Protein 1DI1 (pdb70)

CATH classification: 1.10.600.10

Structure (mmCIF, N/CA/C/O backbone):
data_1DI1
#
_entry.id   1DI1
#
_cell.length_a   208.200
_cell.length_b   208.200
_cell.length_c   139.600
_cell.angle_alpha   90.00
_cell.angle_beta   90.00
_cell.angle_gamma   90.00
#
_symmetry.space_group_name_H-M   'I 4 2 2'
#
loop_
_entity.id
_entity.type
_entity.pdbx_description
1 polymer 'ARISTOLOCHENE SYNTHASE'
2 water water
#
loop_
_atom_site.group_PDB
_atom_site.id
_atom_site.type_symbol
_atom_site.label_atom_id
_atom_site.label_alt_id
_atom_site.label_comp_id
_atom_site.label_asym_id
_atom_site.label_entity_id
_atom_site.label_seq_id
_atom_site.pdbx_PDB_ins_code
_atom_site.Cartn_x
_atom_site.Cartn_y
_atom_site.Cartn_z
_atom_site.occupancy
_atom_site.B_iso_or_equiv
_atom_site.auth_seq_id
_atom_site.auth_comp_id
_atom_site.auth_asym_id
_atom_site.auth_atom_id
_atom_site.pdbx_PDB_model_num
ATOM 1 N N . THR A 1 1 ? 23.893 26.523 38.573 1.00 86.06 40 THR A N 1
ATOM 2 C CA . THR A 1 1 ? 22.518 27.086 38.723 1.00 85.41 40 THR A CA 1
ATOM 3 C C . THR A 1 1 ? 22.028 27.960 37.554 1.00 84.40 40 THR A C 1
ATOM 4 O O . THR A 1 1 ? 21.012 28.642 37.677 1.00 84.62 40 THR A O 1
ATOM 8 N N . PRO A 1 2 ? 22.731 27.950 36.406 1.00 83.14 41 PRO A N 1
ATOM 9 C CA . PRO A 1 2 ? 22.244 28.791 35.310 1.00 81.60 41 PRO A CA 1
ATOM 10 C C . PRO A 1 2 ? 21.009 28.197 34.634 1.00 79.65 41 PRO A C 1
ATOM 11 O O . PRO A 1 2 ? 20.899 26.981 34.480 1.00 79.20 41 PRO A O 1
ATOM 15 N N . PRO A 1 3 ? 20.063 29.056 34.222 1.00 78.23 42 PRO A N 1
ATOM 16 C CA . PRO A 1 3 ? 18.846 28.569 33.564 1.00 77.14 42 PRO A CA 1
ATOM 17 C C . PRO A 1 3 ? 19.178 27.828 32.280 1.00 75.85 42 PRO A C 1
ATOM 18 O O . PRO A 1 3 ? 20.287 27.926 31.763 1.00 75.92 42 PRO A O 1
ATOM 22 N N . PRO A 1 4 ? 18.220 27.068 31.747 1.00 74.98 43 PRO A N 1
ATOM 23 C CA . PRO A 1 4 ? 18.473 26.322 30.511 1.00 73.85 43 PRO A CA 1
ATOM 24 C C . PRO A 1 4 ? 18.795 27.196 29.303 1.00 72.30 43 PRO A C 1
ATOM 25 O O . PRO A 1 4 ? 18.295 28.319 29.168 1.00 72.41 43 PRO A O 1
ATOM 29 N N . THR A 1 5 ? 19.650 26.669 28.436 1.00 70.09 44 THR A N 1
ATOM 30 C CA . THR A 1 5 ? 20.055 27.367 27.231 1.00 67.97 44 THR A CA 1
ATOM 31 C C . THR A 1 5 ? 19.662 26.509 26.035 1.00 67.75 44 THR A C 1
ATOM 32 O O . THR A 1 5 ? 19.638 25.281 26.124 1.00 67.35 44 THR A O 1
ATOM 36 N N . GLN A 1 6 ? 19.348 27.160 24.921 1.00 67.33 45 GLN A N 1
ATOM 37 C CA . GLN A 1 6 ? 18.953 26.460 23.705 1.00 66.41 45 GLN A CA 1
ATOM 38 C C . GLN A 1 6 ? 20.163 25.966 22.921 1.00 65.01 45 GLN A C 1
ATOM 39 O O . GLN A 1 6 ? 20.034 25.115 22.039 1.00 65.11 45 GLN A O 1
ATOM 45 N N . TRP A 1 7 ? 21.340 26.492 23.250 1.00 62.90 46 TRP A N 1
ATOM 46 C CA . TRP A 1 7 ? 22.563 26.131 22.540 1.00 60.27 46 TRP A CA 1
ATOM 47 C C . TRP A 1 7 ? 23.414 25.053 23.205 1.00 60.28 46 TRP A C 1
ATOM 48 O O . TRP A 1 7 ? 23.415 24.903 24.425 1.00 59.67 46 TRP A O 1
ATOM 59 N N . SER A 1 8 ? 24.139 24.305 22.378 1.00 60.70 47 SER A N 1
ATOM 60 C CA . SER A 1 8 ? 25.032 23.252 22.853 1.00 61.25 47 SER A CA 1
ATOM 61 C C . SER A 1 8 ? 26.451 23.634 22.453 1.00 60.66 47 SER A C 1
ATOM 62 O O . SER A 1 8 ? 26.743 23.792 21.267 1.00 60.17 47 SER A O 1
ATOM 65 N N . TYR A 1 9 ? 27.333 23.781 23.433 1.00 60.30 48 TYR A N 1
ATOM 66 C CA . TYR A 1 9 ? 28.711 24.134 23.136 1.00 59.50 48 TYR A CA 1
ATOM 67 C C . TYR A 1 9 ? 29.378 22.987 22.372 1.00 58.67 48 TYR A C 1
ATOM 68 O O . TYR A 1 9 ? 28.828 21.891 22.247 1.00 58.70 48 TYR A O 1
ATOM 77 N N . LEU A 1 10 ? 30.572 23.248 21.866 1.00 57.63 49 LEU A N 1
ATOM 78 C CA . LEU A 1 10 ? 31.304 22.261 21.103 1.00 55.52 49 LEU A CA 1
ATOM 79 C C . LEU A 1 10 ? 32.794 22.571 21.247 1.00 54.80 49 LEU A C 1
ATOM 80 O O . LEU A 1 10 ? 33.191 23.731 21.305 1.00 54.44 49 LEU A O 1
ATOM 85 N N . CYS A 1 11 ? 33.615 21.539 21.342 1.00 53.77 50 CYS A N 1
ATOM 86 C CA . CYS A 1 11 ? 35.050 21.751 21.462 1.00 53.80 50 CYS A CA 1
ATOM 87 C C . CYS A 1 11 ? 35.706 21.206 20.197 1.00 53.71 50 CYS A C 1
ATOM 88 O O . CYS A 1 11 ? 35.303 20.157 19.693 1.00 53.95 50 CYS A O 1
ATOM 91 N N . HIS A 1 12 ? 36.710 21.908 19.675 1.00 52.87 51 HIS A N 1
ATOM 92 C CA . HIS A 1 12 ? 37.347 21.455 18.452 1.00 51.66 51 HIS A CA 1
ATOM 93 C C . HIS A 1 12 ? 37.857 20.030 18.610 1.00 51.74 51 HIS A C 1
ATOM 94 O O . HIS A 1 12 ? 38.563 19.719 19.564 1.00 52.37 51 HIS A O 1
ATOM 101 N N . PRO A 1 13 ? 37.513 19.145 17.659 1.00 51.70 52 PRO A N 1
ATOM 102 C CA . PRO A 1 13 ? 37.913 17.733 17.670 1.00 50.48 52 PRO A CA 1
ATOM 103 C C . PRO A 1 13 ? 39.385 17.465 17.934 1.00 50.42 52 PRO A C 1
ATOM 104 O O . PRO A 1 13 ? 39.726 16.506 18.629 1.00 50.47 52 PRO A O 1
ATOM 108 N N . ARG A 1 14 ? 40.257 18.307 17.390 1.00 50.29 53 ARG A N 1
ATOM 109 C CA . ARG A 1 14 ? 41.695 18.108 17.560 1.00 51.23 53 ARG A CA 1
ATOM 110 C C . ARG A 1 14 ? 42.307 18.797 18.780 1.00 51.39 53 ARG A C 1
ATOM 111 O O . ARG A 1 14 ? 43.530 18.884 18.894 1.00 51.49 53 ARG A O 1
ATOM 119 N N . VAL A 1 15 ? 41.466 19.255 19.701 1.00 51.76 54 VAL A N 1
ATOM 120 C CA . VAL A 1 15 ? 41.948 19.956 20.884 1.00 53.13 54 VAL A CA 1
ATOM 121 C C . VAL A 1 15 ? 43.121 19.302 21.600 1.00 54.73 54 VAL A C 1
ATOM 122 O O . VAL A 1 15 ? 44.058 19.988 21.983 1.00 54.76 54 VAL A O 1
ATOM 126 N N . LYS A 1 16 ? 43.084 17.984 21.774 1.00 56.94 55 LYS A N 1
ATOM 127 C CA . LYS A 1 16 ? 44.157 17.294 22.495 1.00 59.02 55 LYS A CA 1
ATOM 128 C C . LYS A 1 16 ? 45.522 17.414 21.853 1.00 58.87 55 LYS A C 1
ATOM 129 O O . LYS A 1 16 ? 46.488 17.808 22.509 1.00 58.18 55 LYS A O 1
ATOM 135 N N . GLU A 1 17 ? 45.605 17.080 20.572 1.00 59.44 56 GLU A N 1
ATOM 136 C CA . GLU A 1 17 ? 46.871 17.175 19.866 1.00 60.29 56 GLU A CA 1
ATOM 137 C C . GLU A 1 17 ? 47.345 18.626 19.820 1.00 59.01 56 GLU A C 1
ATOM 138 O O . GLU A 1 17 ? 48.470 18.932 20.207 1.00 58.10 56 GLU A O 1
ATOM 144 N N . VAL A 1 18 ? 46.479 19.517 19.350 1.00 58.13 57 VAL A N 1
ATOM 145 C CA . VAL A 1 18 ? 46.833 20.926 19.231 1.00 57.60 57 VAL A CA 1
ATOM 146 C C . VAL A 1 18 ? 47.363 21.534 20.532 1.00 56.49 57 VAL A C 1
ATOM 147 O O . VAL A 1 18 ? 48.346 22.279 20.511 1.00 54.71 57 VAL A O 1
ATOM 151 N N . GLN A 1 19 ? 46.726 21.209 21.657 1.00 55.87 58 GLN A N 1
ATOM 152 C CA . GLN A 1 19 ? 47.153 21.732 22.955 1.00 56.06 58 GLN A CA 1
ATOM 153 C C . GLN A 1 19 ? 48.567 21.297 23.322 1.00 55.89 58 GLN A C 1
ATOM 154 O O . GLN A 1 19 ? 49.345 22.076 23.878 1.00 55.61 58 GLN A O 1
ATOM 160 N N . ASP A 1 20 ? 48.897 20.047 23.030 1.00 55.87 59 ASP A N 1
ATOM 161 C CA . ASP A 1 20 ? 50.227 19.551 23.328 1.00 57.07 59 ASP A CA 1
ATOM 162 C C . ASP A 1 20 ? 51.236 20.273 22.435 1.00 57.21 59 ASP A C 1
ATOM 163 O O . ASP A 1 20 ? 52.294 20.717 22.891 1.00 57.66 59 ASP A O 1
ATOM 168 N N . GLU A 1 21 ? 50.880 20.386 21.161 1.00 56.75 60 GLU A N 1
ATOM 169 C CA . GLU A 1 21 ? 51.695 21.039 20.144 1.00 56.40 60 GLU A CA 1
ATOM 170 C C . GLU A 1 21 ? 52.001 22.494 20.501 1.00 54.72 60 GLU A C 1
ATOM 171 O O . GLU A 1 21 ? 53.161 22.883 20.586 1.00 55.36 60 GLU A O 1
ATOM 177 N N . VAL A 1 22 ? 50.963 23.293 20.716 1.00 52.39 61 VAL A N 1
ATOM 178 C CA . VAL A 1 22 ? 51.137 24.708 21.035 1.00 50.70 61 VAL A CA 1
ATOM 179 C C . VAL A 1 22 ? 51.767 24.967 22.408 1.00 50.34 61 VAL A C 1
ATOM 180 O O . VAL A 1 22 ? 52.750 25.707 22.511 1.00 49.47 61 VAL A O 1
ATOM 184 N N . ASP A 1 23 ? 51.201 24.385 23.461 1.00 49.60 62 ASP A N 1
ATOM 185 C CA . ASP A 1 23 ? 51.783 24.553 24.784 1.00 49.26 62 ASP A CA 1
ATOM 186 C C . ASP A 1 23 ? 53.254 24.175 24.645 1.00 48.80 62 ASP A C 1
ATOM 187 O O . ASP A 1 23 ? 54.132 24.871 25.140 1.00 48.25 62 ASP A O 1
ATOM 192 N N . GLY A 1 24 ? 53.501 23.066 23.947 1.00 48.13 63 GLY A N 1
ATOM 193 C CA . GLY A 1 24 ? 54.856 22.587 23.738 1.00 48.10 63 GLY A CA 1
ATOM 194 C C . GLY A 1 24 ? 55.739 23.652 23.122 1.00 47.99 63 GLY A C 1
ATOM 195 O O . GLY A 1 24 ? 56.838 23.923 23.604 1.00 46.73 63 GLY A O 1
ATOM 196 N N . TYR A 1 25 ? 55.243 24.259 22.049 1.00 48.34 64 TYR A N 1
ATOM 197 C CA . TYR A 1 25 ? 55.962 25.310 21.354 1.00 48.34 64 TYR A CA 1
ATOM 198 C C . TYR A 1 25 ? 56.397 26.405 22.322 1.00 48.74 64 TYR A C 1
ATOM 199 O O . TYR A 1 25 ? 57.561 26.813 22.323 1.00 48.35 64 TYR A O 1
ATOM 208 N N . PHE A 1 26 ? 55.469 26.883 23.144 1.00 48.67 65 PHE A N 1
ATOM 209 C CA . PHE A 1 26 ? 55.818 27.928 24.083 1.00 49.84 65 PHE A CA 1
ATOM 210 C C . PHE A 1 26 ? 56.789 27.456 25.167 1.00 51.52 65 PHE A C 1
ATOM 211 O O . PHE A 1 26 ? 57.691 28.206 25.566 1.00 52.07 65 PHE A O 1
ATOM 219 N N . LEU A 1 27 ? 56.637 26.217 25.631 1.00 52.35 66 LEU A N 1
ATOM 220 C CA . LEU A 1 27 ? 57.553 25.702 26.637 1.00 53.42 66 LEU A CA 1
ATOM 221 C C . LEU A 1 27 ? 58.956 25.682 26.036 1.00 55.04 66 LEU A C 1
ATOM 222 O O . LEU A 1 27 ? 59.948 25.801 26.752 1.00 55.86 66 LEU A O 1
ATOM 227 N N . GLU A 1 28 ? 59.041 25.538 24.714 1.00 56.27 67 GLU A N 1
ATOM 228 C CA . GLU A 1 28 ? 60.331 25.500 24.024 1.00 56.78 67 GLU A CA 1
ATOM 229 C C . GLU A 1 28 ? 60.907 26.879 23.733 1.00 56.43 67 GLU A C 1
ATOM 230 O O . GLU A 1 28 ? 62.126 27.037 23.668 1.00 56.12 67 GLU A O 1
ATOM 236 N N . ASN A 1 29 ? 60.039 27.873 23.561 1.00 55.05 68 ASN A N 1
ATOM 237 C CA . ASN A 1 29 ? 60.503 29.204 23.198 1.00 54.43 68 ASN A CA 1
ATOM 238 C C . ASN A 1 29 ? 60.293 30.393 24.132 1.00 54.54 68 ASN A C 1
ATOM 239 O O . ASN A 1 29 ? 61.128 31.295 24.168 1.00 54.09 68 ASN A O 1
ATOM 244 N N . TRP A 1 30 ? 59.187 30.428 24.866 1.00 54.45 69 TRP A N 1
ATOM 245 C CA . TRP A 1 30 ? 58.944 31.566 25.743 1.00 54.01 69 TRP A CA 1
ATOM 246 C C . TRP A 1 30 ? 59.837 31.543 26.984 1.00 55.25 69 TRP A C 1
ATOM 247 O O . TRP A 1 30 ? 60.052 30.498 27.600 1.00 54.71 69 TRP A O 1
ATOM 258 N N . LYS A 1 31 ? 60.373 32.704 27.340 1.00 56.05 70 LYS A N 1
ATOM 259 C CA . LYS A 1 31 ? 61.245 32.798 28.495 1.00 56.50 70 LYS A CA 1
ATOM 260 C C . LYS A 1 31 ? 60.474 32.906 29.798 1.00 56.17 70 LYS A C 1
ATOM 261 O O . LYS A 1 31 ? 60.424 33.979 30.398 1.00 56.57 70 LYS A O 1
ATOM 267 N N . PHE A 1 32 ? 59.871 31.811 30.248 1.00 54.45 71 PHE A N 1
ATOM 268 C CA . PHE A 1 32 ? 59.134 31.877 31.495 1.00 53.09 71 PHE A CA 1
ATOM 269 C C . PHE A 1 32 ? 60.102 32.267 32.596 1.00 51.89 71 PHE A C 1
ATOM 270 O O . PHE A 1 32 ? 61.250 31.855 32.588 1.00 51.25 71 PHE A O 1
ATOM 278 N N . PRO A 1 33 ? 59.656 33.095 33.545 1.00 51.95 72 PRO A N 1
ATOM 279 C CA . PRO A 1 33 ? 60.540 33.523 34.640 1.00 51.94 72 PRO A CA 1
ATOM 280 C C . PRO A 1 33 ? 60.799 32.520 35.769 1.00 52.38 72 PRO A C 1
ATOM 281 O O . PRO A 1 33 ? 61.742 32.686 36.539 1.00 53.12 72 PRO A O 1
ATOM 285 N N . SER A 1 34 ? 59.978 31.484 35.876 1.00 51.92 73 SER A N 1
ATOM 286 C CA . SER A 1 34 ? 60.162 30.486 36.931 1.00 51.54 73 SER A CA 1
ATOM 287 C C . SER A 1 34 ? 59.362 29.253 36.594 1.00 50.47 73 SER A C 1
ATOM 288 O O . SER A 1 34 ? 58.522 29.283 35.707 1.00 50.45 73 SER A O 1
ATOM 291 N N . PHE A 1 35 ? 59.615 28.170 37.316 1.00 50.09 74 PHE A N 1
ATOM 292 C CA . PHE A 1 35 ? 58.878 26.937 37.089 1.00 49.31 74 PHE A CA 1
ATOM 293 C C . PHE A 1 35 ? 57.431 27.112 37.553 1.00 49.66 74 PHE A C 1
ATOM 294 O O . PHE A 1 35 ? 56.512 26.531 36.971 1.00 50.05 74 PHE A O 1
ATOM 302 N N . LYS A 1 36 ? 57.215 27.926 38.581 1.00 48.83 75 LYS A N 1
ATOM 303 C CA . LYS A 1 36 ? 55.853 28.177 39.020 1.00 49.31 75 LYS A CA 1
ATOM 304 C C . LYS A 1 36 ? 55.111 28.968 37.934 1.00 49.10 75 LYS A C 1
ATOM 305 O O . LYS A 1 36 ? 53.889 28.843 37.780 1.00 49.02 75 LYS A O 1
ATOM 311 N N . ALA A 1 37 ? 55.853 29.787 37.189 1.00 48.04 76 ALA A N 1
ATOM 312 C CA . ALA A 1 37 ? 55.264 30.581 36.115 1.00 47.11 76 ALA A CA 1
ATOM 313 C C . ALA A 1 37 ? 54.725 29.607 35.095 1.00 46.44 76 ALA A C 1
ATOM 314 O O . ALA A 1 37 ? 53.675 29.823 34.491 1.00 46.51 76 ALA A O 1
ATOM 316 N N . VAL A 1 38 ? 55.474 28.526 34.906 1.00 46.19 77 VAL A N 1
ATOM 317 C CA . VAL A 1 38 ? 55.105 27.473 33.972 1.00 45.10 77 VAL A CA 1
ATOM 318 C C . VAL A 1 38 ? 53.845 26.746 34.454 1.00 45.54 77 VAL A C 1
ATOM 319 O O . VAL A 1 38 ? 52.969 26.437 33.647 1.00 45.36 77 VAL A O 1
ATOM 323 N N . ARG A 1 39 ? 53.741 26.473 35.758 1.00 45.40 78 ARG A N 1
ATOM 324 C CA . ARG A 1 39 ? 52.534 25.817 36.257 1.00 45.30 78 ARG A CA 1
ATOM 325 C C . ARG A 1 39 ? 51.347 26.719 35.938 1.00 44.51 78 ARG A C 1
ATOM 326 O O . ARG A 1 39 ? 50.353 26.265 35.374 1.00 44.54 78 ARG A O 1
ATOM 334 N N . THR A 1 40 ? 51.465 27.995 36.295 1.00 43.38 79 THR A N 1
ATOM 335 C CA . THR A 1 40 ? 50.413 28.960 36.034 1.00 42.97 79 THR A CA 1
ATOM 336 C C . THR A 1 40 ? 50.047 28.936 34.549 1.00 42.37 79 THR A C 1
ATOM 337 O O . THR A 1 40 ? 48.871 28.904 34.190 1.00 41.88 79 THR A O 1
ATOM 341 N N . PHE A 1 41 ? 51.060 28.933 33.687 1.00 41.56 80 PHE A N 1
ATOM 342 C CA . PHE A 1 41 ? 50.821 28.919 32.252 1.00 41.59 80 PHE A CA 1
ATOM 343 C C . PHE A 1 41 ? 50.004 27.711 31.817 1.00 42.90 80 PHE A C 1
ATOM 344 O O . PHE A 1 41 ? 48.988 27.855 31.135 1.00 41.87 80 PHE A O 1
ATOM 352 N N . LEU A 1 42 ? 50.450 26.516 32.201 1.00 44.49 81 LEU A N 1
ATOM 353 C CA . LEU A 1 42 ? 49.746 25.294 31.816 1.00 46.03 81 LEU A CA 1
ATOM 354 C C . LEU A 1 42 ? 48.327 25.211 32.366 1.00 47.74 81 LEU A C 1
ATOM 355 O O . LEU A 1 42 ? 47.426 24.732 31.680 1.00 48.54 81 LEU A O 1
ATOM 360 N N . ASP A 1 43 ? 48.122 25.690 33.588 1.00 48.72 82 ASP A N 1
ATOM 361 C CA . ASP A 1 43 ? 46.808 25.653 34.195 1.00 50.27 82 ASP A CA 1
ATOM 362 C C . ASP A 1 43 ? 45.792 26.475 33.417 1.00 50.65 82 ASP A C 1
ATOM 363 O O . ASP A 1 43 ? 44.593 26.202 33.482 1.00 51.17 82 ASP A O 1
ATOM 368 N N . ALA A 1 44 ? 46.264 27.478 32.683 1.00 50.33 83 ALA A N 1
ATOM 369 C CA . ALA A 1 44 ? 45.370 28.336 31.909 1.00 49.70 83 ALA A CA 1
ATOM 370 C C . ALA A 1 44 ? 44.717 27.607 30.730 1.00 49.37 83 ALA A C 1
ATOM 3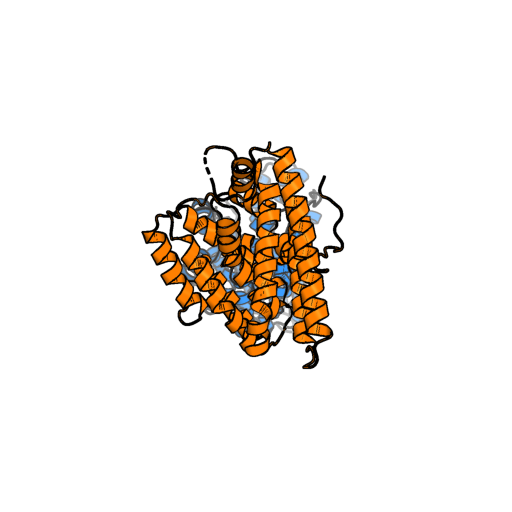71 O O . ALA A 1 44 ? 43.599 27.933 30.338 1.00 49.68 83 ALA A O 1
ATOM 373 N N . LYS A 1 45 ? 45.416 26.621 30.175 1.00 49.14 84 LYS A N 1
ATOM 374 C CA . LYS A 1 45 ? 44.906 25.843 29.043 1.00 49.16 84 LYS A CA 1
ATOM 375 C C . LYS A 1 45 ? 44.360 26.735 27.934 1.00 48.45 84 LYS A C 1
ATOM 376 O O . LYS A 1 45 ? 43.221 26.559 27.487 1.00 48.93 84 LYS A O 1
ATOM 382 N N . PHE A 1 46 ? 45.178 27.685 27.488 1.00 46.87 85 PHE A N 1
ATOM 383 C CA . PHE A 1 46 ? 44.779 28.618 26.443 1.00 46.34 85 PHE A CA 1
ATOM 384 C C . PHE A 1 46 ? 44.296 27.936 25.166 1.00 46.76 85 PHE A C 1
ATOM 385 O O . PHE A 1 46 ? 43.415 28.442 24.476 1.00 46.64 85 PHE A O 1
ATOM 393 N N . SER A 1 47 ? 44.864 26.785 24.839 1.00 47.19 86 SER A N 1
ATOM 394 C CA . SER A 1 47 ? 44.420 26.097 23.642 1.00 47.81 86 SER A CA 1
ATOM 395 C C . SER A 1 47 ? 43.036 25.500 23.826 1.00 48.12 86 SER A C 1
ATOM 396 O O . SER A 1 47 ? 42.257 25.442 22.879 1.00 49.39 86 SER A O 1
ATOM 399 N N . GLU A 1 48 ? 42.714 25.057 25.034 1.00 48.41 87 GLU A N 1
ATOM 400 C CA . GLU A 1 48 ? 41.378 24.518 25.269 1.00 49.83 87 GLU A CA 1
ATOM 401 C C . GLU A 1 48 ? 40.340 25.632 25.110 1.00 48.94 87 GLU A C 1
ATOM 402 O O . GLU A 1 48 ? 39.283 25.428 24.518 1.00 48.21 87 GLU A O 1
ATOM 408 N N . VAL A 1 49 ? 40.653 26.813 25.631 1.00 47.32 88 VAL A N 1
ATOM 409 C CA . VAL A 1 49 ? 39.745 27.941 25.529 1.00 46.66 88 VAL A CA 1
ATOM 410 C C . VAL A 1 49 ? 39.492 28.261 24.060 1.00 45.34 88 VAL A C 1
ATOM 411 O O . VAL A 1 49 ? 38.345 28.422 23.635 1.00 45.06 88 VAL A O 1
ATOM 415 N N . THR A 1 50 ? 40.577 28.339 23.297 1.00 43.91 89 THR A N 1
ATOM 416 C CA . THR A 1 50 ? 40.530 28.635 21.872 1.00 42.70 89 THR A CA 1
ATOM 417 C C . THR A 1 50 ? 39.679 27.590 21.148 1.00 43.03 89 THR A C 1
ATOM 418 O O . THR A 1 50 ? 38.859 27.918 20.267 1.00 40.47 89 THR A O 1
ATOM 422 N N . CYS A 1 51 ? 39.878 26.327 21.524 1.00 43.35 90 CYS A N 1
ATOM 423 C CA . CYS A 1 51 ? 39.143 25.236 20.907 1.00 43.99 90 CYS A CA 1
ATOM 424 C C . CYS A 1 51 ? 37.663 25.208 21.268 1.00 44.53 90 CYS A C 1
ATOM 425 O O . CYS A 1 51 ? 36.859 24.625 20.547 1.00 45.28 90 CYS A O 1
ATOM 428 N N . LEU A 1 52 ? 37.301 25.835 22.381 1.00 44.62 91 LEU A N 1
ATOM 429 C CA . LEU A 1 52 ? 35.904 25.889 22.787 1.00 45.29 91 LEU A CA 1
ATOM 430 C C . LEU A 1 52 ? 35.269 27.074 22.093 1.00 45.82 91 LEU A C 1
ATOM 431 O O . LEU A 1 52 ? 34.065 27.116 21.909 1.00 45.68 91 LEU A O 1
ATOM 436 N N . TYR A 1 53 ? 36.094 28.046 21.718 1.00 46.70 92 TYR A N 1
ATOM 437 C CA . TYR A 1 53 ? 35.607 29.248 21.051 1.00 47.79 92 TYR A CA 1
ATOM 438 C C . TYR A 1 53 ? 35.394 29.068 19.561 1.00 47.65 92 TYR A C 1
ATOM 439 O O . TYR A 1 53 ? 34.456 29.621 18.988 1.00 47.71 92 TYR A O 1
ATOM 448 N N . PHE A 1 54 ? 36.277 28.296 18.943 1.00 47.39 93 PHE A N 1
ATOM 449 C CA . PHE A 1 54 ? 36.224 28.072 17.511 1.00 47.57 93 PHE A CA 1
ATOM 450 C C . PHE A 1 54 ? 36.154 26.583 17.203 1.00 47.92 93 PHE A C 1
ATOM 451 O O . PHE A 1 54 ? 37.015 26.044 16.510 1.00 48.75 93 PHE A O 1
ATOM 459 N N . PRO A 1 55 ? 35.115 25.897 17.699 1.00 48.62 94 PRO A N 1
ATOM 460 C CA . PRO A 1 55 ? 35.024 24.461 17.424 1.00 48.70 94 PRO A CA 1
ATOM 461 C C . PRO A 1 55 ? 34.896 24.102 15.946 1.00 49.11 94 PRO A C 1
ATOM 462 O O . PRO A 1 55 ? 35.142 22.955 15.572 1.00 50.21 94 PRO A O 1
ATOM 466 N N . LEU A 1 56 ? 34.525 25.071 15.106 1.00 48.92 95 LEU A N 1
ATOM 467 C CA . LEU A 1 56 ? 34.376 24.821 13.668 1.00 48.80 95 LEU A CA 1
ATOM 468 C C . LEU A 1 56 ? 35.579 25.300 12.863 1.00 49.79 95 LEU A C 1
ATOM 469 O O . LEU A 1 56 ? 35.498 25.436 11.641 1.00 50.22 95 LEU A O 1
ATOM 474 N N . ALA A 1 57 ? 36.688 25.587 13.528 1.00 49.94 96 ALA A N 1
ATOM 475 C CA . ALA A 1 57 ? 37.869 26.014 12.798 1.00 50.67 96 ALA A CA 1
ATOM 476 C C . ALA A 1 57 ? 38.343 24.856 11.901 1.00 51.12 96 ALA A C 1
ATOM 477 O O . ALA A 1 57 ? 38.113 23.688 12.198 1.00 50.59 96 ALA A O 1
ATOM 479 N N . LEU A 1 58 ? 38.997 25.187 10.796 1.00 51.62 97 LEU A N 1
ATOM 480 C CA . LEU A 1 58 ? 39.514 24.169 9.897 1.00 51.43 97 LEU A CA 1
ATOM 481 C C . LEU A 1 58 ? 40.610 23.409 10.643 1.00 51.99 97 LEU A C 1
ATOM 482 O O . LEU A 1 58 ? 41.358 24.001 11.423 1.00 50.92 97 LEU A O 1
ATOM 487 N N . ASP A 1 59 ? 40.708 22.104 10.405 1.00 52.64 98 ASP A N 1
ATOM 488 C CA . ASP A 1 59 ? 41.705 21.308 11.099 1.00 54.01 98 ASP A CA 1
ATOM 489 C C . ASP A 1 59 ? 43.131 21.804 10.991 1.00 54.32 98 ASP A C 1
ATOM 490 O O . ASP A 1 59 ? 43.907 21.638 11.932 1.00 55.20 98 ASP A O 1
ATOM 495 N N . ASP A 1 60 ? 43.491 22.41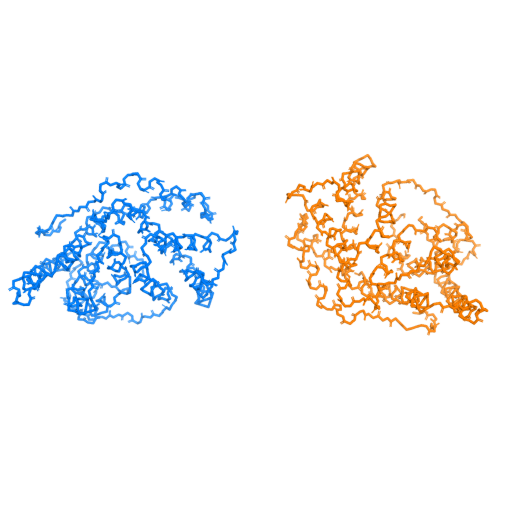0 9.865 1.00 53.88 99 ASP A N 1
ATOM 496 C CA . ASP A 1 60 ? 44.854 22.898 9.706 1.00 53.95 99 ASP A CA 1
ATOM 497 C C . ASP A 1 60 ? 45.030 24.368 10.044 1.00 53.22 99 ASP A C 1
ATOM 498 O O . ASP A 1 60 ? 46.081 24.945 9.768 1.00 54.35 99 ASP A O 1
ATOM 503 N N . ARG A 1 61 ? 44.014 24.966 10.654 1.00 51.56 100 ARG A N 1
ATOM 504 C CA . ARG A 1 61 ? 44.073 26.374 11.026 1.00 50.23 100 ARG A CA 1
ATOM 505 C C . ARG A 1 61 ? 43.902 26.630 12.529 1.00 49.32 100 ARG A C 1
ATOM 506 O O . ARG A 1 61 ? 44.411 27.620 13.051 1.00 49.03 100 ARG A O 1
ATOM 514 N N . ILE A 1 62 ? 43.209 25.729 13.225 1.00 48.43 101 ILE A N 1
ATOM 515 C CA . ILE A 1 62 ? 42.961 25.897 14.657 1.00 46.65 101 ILE A CA 1
ATOM 516 C C . ILE A 1 62 ? 44.227 26.119 15.490 1.00 46.92 101 ILE A C 1
ATOM 517 O O . ILE A 1 62 ? 44.187 26.824 16.505 1.00 46.71 101 ILE A O 1
ATOM 522 N N . HIS A 1 63 ? 45.356 25.556 15.067 1.00 46.64 102 HIS A N 1
ATOM 523 C CA . HIS A 1 63 ? 46.585 25.762 15.826 1.00 47.97 102 HIS A CA 1
ATOM 524 C C . HIS A 1 63 ? 47.025 27.230 15.727 1.00 47.44 102 HIS A C 1
ATOM 525 O O . HIS A 1 63 ? 47.611 27.766 16.660 1.00 46.84 102 HIS A O 1
ATOM 532 N N . PHE A 1 64 ? 46.710 27.886 14.612 1.00 45.83 103 PHE A N 1
ATOM 533 C CA . PHE A 1 64 ? 47.053 29.298 14.449 1.00 45.92 103 PHE A CA 1
ATOM 534 C C . PHE A 1 64 ? 46.366 30.147 15.522 1.00 45.37 103 PHE A C 1
ATOM 535 O O . PHE A 1 64 ? 46.994 30.999 16.153 1.00 44.69 103 PHE A O 1
ATOM 543 N N . ALA A 1 65 ? 45.071 29.908 15.719 1.00 44.47 104 ALA A N 1
ATOM 544 C CA . ALA A 1 65 ? 44.303 30.645 16.714 1.00 44.68 104 ALA A CA 1
ATOM 545 C C . ALA A 1 65 ? 44.850 30.404 18.121 1.00 44.63 104 ALA A C 1
ATOM 546 O O . ALA A 1 65 ? 44.970 31.337 18.922 1.00 44.48 104 ALA A O 1
ATOM 548 N N . CYS A 1 66 ? 45.184 29.152 18.420 1.00 44.22 105 CYS A N 1
ATOM 549 C CA . CYS A 1 66 ? 45.727 28.823 19.733 1.00 44.70 105 CYS A CA 1
ATOM 550 C C . CYS A 1 66 ? 47.040 29.569 19.946 1.00 44.82 105 CYS A C 1
ATOM 551 O O . CYS A 1 66 ? 47.263 30.179 20.991 1.00 45.44 105 CYS A O 1
ATOM 554 N N . ARG A 1 67 ? 47.905 29.533 18.943 1.00 44.60 106 ARG A N 1
ATOM 555 C CA . ARG A 1 67 ? 49.177 30.222 19.037 1.00 44.88 106 ARG A CA 1
ATOM 556 C C . ARG A 1 67 ? 48.995 31.729 19.193 1.00 44.56 106 ARG A C 1
ATOM 557 O O . ARG A 1 67 ? 49.660 32.348 20.022 1.00 44.41 106 ARG A O 1
ATOM 565 N N . LEU A 1 68 ? 48.079 32.318 18.427 1.00 44.47 107 LEU A N 1
ATOM 566 C CA . LEU A 1 68 ? 47.846 33.762 18.508 1.00 44.31 107 LEU A CA 1
ATOM 567 C C . LEU A 1 68 ? 47.268 34.185 19.862 1.00 45.15 107 LEU A C 1
ATOM 568 O O . LEU A 1 68 ? 47.772 35.119 20.490 1.00 45.27 107 LEU A O 1
ATOM 573 N N . LEU A 1 69 ? 46.213 33.509 20.317 1.00 44.82 108 LEU A N 1
ATOM 574 C CA . LEU A 1 69 ? 45.615 33.862 21.600 1.00 43.80 108 LEU A CA 1
ATOM 575 C C . LEU A 1 69 ? 46.599 33.628 22.734 1.00 42.89 108 LEU A C 1
ATOM 576 O O . LEU A 1 69 ? 46.664 34.421 23.674 1.00 42.26 108 LEU A O 1
ATOM 581 N N . THR A 1 70 ? 47.375 32.551 22.645 1.00 41.20 109 THR A N 1
ATOM 582 C CA . THR A 1 70 ? 48.350 32.261 23.692 1.00 40.88 109 THR A CA 1
ATOM 583 C C . THR A 1 70 ? 49.393 33.372 23.828 1.00 41.02 109 THR A C 1
ATOM 584 O O . THR A 1 70 ? 49.623 33.898 24.917 1.00 39.88 109 THR A O 1
ATOM 588 N N . VAL A 1 71 ? 50.030 33.725 22.721 1.00 40.98 110 VAL A N 1
ATOM 589 C CA . VAL A 1 71 ? 51.041 34.764 22.778 1.00 42.14 110 VAL A CA 1
ATOM 590 C C . VAL A 1 71 ? 50.450 36.111 23.191 1.00 42.10 110 VAL A C 1
ATOM 591 O O . VAL A 1 71 ? 51.096 36.890 23.880 1.00 40.74 110 VAL A O 1
ATOM 595 N N . LEU A 1 72 ? 49.210 36.372 22.798 1.00 43.71 111 LEU A N 1
ATOM 596 C CA . LEU A 1 72 ? 48.572 37.626 23.170 1.00 44.78 111 LEU A CA 1
ATOM 597 C C . LEU A 1 72 ? 48.266 37.652 24.652 1.00 45.59 111 LEU A C 1
ATOM 598 O O . LEU A 1 72 ? 48.355 38.707 25.280 1.00 45.86 111 LEU A O 1
ATOM 603 N N . PHE A 1 73 ? 47.915 36.502 25.226 1.00 46.97 112 PHE A N 1
ATOM 604 C CA . PHE A 1 73 ? 47.634 36.456 26.660 1.00 49.00 112 PHE A CA 1
ATOM 605 C C . PHE A 1 73 ? 48.929 36.663 27.412 1.00 48.37 112 PHE A C 1
ATOM 606 O O . PHE A 1 73 ? 48.976 37.399 28.394 1.00 47.50 112 PHE A O 1
ATOM 614 N N . LEU A 1 74 ? 49.982 35.999 26.947 1.00 48.72 113 LEU A N 1
ATOM 615 C CA . LEU A 1 74 ? 51.291 36.146 27.559 1.00 49.33 113 LEU A CA 1
ATOM 616 C C . LEU A 1 74 ? 51.688 37.614 27.517 1.00 49.89 113 LEU A C 1
ATOM 617 O O . LEU A 1 74 ? 52.089 38.182 28.537 1.00 49.38 113 LEU A O 1
ATOM 622 N N . ILE A 1 75 ? 51.562 38.224 26.340 1.00 49.77 114 ILE A N 1
ATOM 623 C CA . ILE A 1 75 ? 51.916 39.625 26.171 1.00 51.32 114 ILE A CA 1
ATOM 624 C C . ILE A 1 75 ? 51.068 40.537 27.048 1.00 52.18 114 ILE A C 1
ATOM 625 O O . ILE A 1 75 ? 51.589 41.432 27.707 1.00 51.44 114 ILE A O 1
ATOM 630 N N . ASP A 1 76 ? 49.763 40.305 27.058 1.00 53.25 115 ASP A N 1
ATOM 631 C CA . ASP A 1 76 ? 48.861 41.104 27.870 1.00 54.89 115 ASP A CA 1
ATOM 632 C C . ASP A 1 76 ? 49.340 41.123 29.317 1.00 55.07 115 ASP A C 1
ATOM 633 O O . ASP A 1 76 ? 49.275 42.147 29.990 1.00 54.81 115 ASP A O 1
ATOM 638 N N . ASP A 1 77 ? 49.818 39.981 29.795 1.00 55.44 116 ASP A N 1
ATOM 639 C CA . ASP A 1 77 ? 50.330 39.886 31.155 1.00 56.39 116 ASP A CA 1
ATOM 640 C C . ASP A 1 77 ? 51.609 40.721 31.307 1.00 56.49 116 ASP A C 1
ATOM 641 O O . ASP A 1 77 ? 51.790 41.430 32.293 1.00 56.26 116 ASP A O 1
ATOM 646 N N . VAL A 1 78 ? 52.495 40.633 30.325 1.00 56.67 117 VAL A N 1
ATOM 647 C CA . VAL A 1 78 ? 53.722 41.398 30.354 1.00 58.08 117 VAL A CA 1
ATOM 648 C C . VAL A 1 78 ? 53.420 42.894 30.451 1.00 59.18 117 VAL A C 1
ATOM 649 O O . VAL A 1 78 ? 54.006 43.600 31.266 1.00 58.95 117 VAL A O 1
ATOM 653 N N . LEU A 1 79 ? 52.497 43.361 29.615 1.00 60.30 118 LEU A N 1
ATOM 654 C CA . LEU A 1 79 ? 52.107 44.763 29.582 1.00 61.89 118 LEU A CA 1
ATOM 655 C C . LEU A 1 79 ? 51.475 45.228 30.887 1.00 63.89 118 LEU A C 1
ATOM 656 O O . LEU A 1 79 ? 51.654 46.372 31.302 1.00 64.41 118 LEU A O 1
ATOM 661 N N . GLU A 1 80 ? 50.738 44.340 31.538 1.00 66.18 119 GLU A N 1
ATOM 662 C CA . GLU A 1 80 ? 50.071 44.686 32.782 1.00 68.20 119 GLU A CA 1
ATOM 663 C C . GLU A 1 80 ? 51.032 45.050 33.892 1.00 67.60 119 GLU A C 1
ATOM 664 O O . GLU A 1 80 ? 50.703 45.842 34.772 1.00 67.19 119 GLU A O 1
ATOM 670 N N . HIS A 1 81 ? 52.223 44.473 33.850 1.00 67.80 120 HIS A N 1
ATOM 671 C CA . HIS A 1 81 ? 53.198 44.734 34.886 1.00 68.64 120 HIS A CA 1
ATOM 672 C C . HIS A 1 81 ? 54.204 45.838 34.605 1.00 68.17 120 HIS A C 1
ATOM 673 O O . HIS A 1 81 ? 54.994 46.188 35.481 1.00 68.43 120 HIS A O 1
ATOM 680 N N . MET A 1 82 ? 54.183 46.394 33.398 1.00 67.10 121 MET A N 1
ATOM 681 C CA . MET A 1 82 ? 55.088 47.486 33.087 1.00 66.38 121 MET A CA 1
ATOM 682 C C . MET A 1 82 ? 54.329 48.792 32.980 1.00 66.22 121 MET A C 1
ATOM 683 O O . MET A 1 82 ? 53.145 48.798 32.676 1.00 67.13 121 MET A O 1
ATOM 688 N N . SER A 1 83 ? 55.018 49.892 33.266 1.00 66.34 122 SER A N 1
ATOM 689 C CA . SER A 1 83 ? 54.449 51.235 33.215 1.00 65.75 122 SER A CA 1
ATOM 690 C C . SER A 1 83 ? 53.820 51.524 31.859 1.00 65.76 122 SER A C 1
ATOM 691 O O . SER A 1 83 ? 54.138 50.864 30.870 1.00 65.61 122 SER A O 1
ATOM 694 N N . PHE A 1 84 ? 52.933 52.513 31.814 1.00 65.90 123 PHE A N 1
ATOM 695 C CA . PHE A 1 84 ? 52.275 52.882 30.570 1.00 67.24 123 PHE A CA 1
ATOM 696 C C . PHE A 1 84 ? 53.290 53.162 29.469 1.00 66.80 123 PHE A C 1
ATOM 697 O O . PHE A 1 84 ? 53.115 52.749 28.321 1.00 66.87 123 PHE A O 1
ATOM 705 N N . ALA A 1 85 ? 54.356 53.866 29.827 1.00 66.36 124 ALA A N 1
ATOM 706 C CA . ALA A 1 85 ? 55.392 54.220 28.873 1.00 65.38 124 ALA A CA 1
ATOM 707 C C . ALA A 1 85 ? 56.070 53.016 28.261 1.00 64.68 124 ALA A C 1
ATOM 708 O O . ALA A 1 85 ? 56.118 52.887 27.043 1.00 64.52 124 ALA A O 1
ATOM 710 N N . ASP A 1 86 ? 56.605 52.140 29.102 1.00 64.30 125 ASP A N 1
ATOM 711 C CA . ASP A 1 86 ? 57.289 50.957 28.604 1.00 64.72 125 ASP A CA 1
ATOM 712 C C . ASP A 1 86 ? 56.369 50.058 27.791 1.00 64.31 125 ASP A C 1
ATOM 713 O O . ASP A 1 86 ? 56.820 49.380 26.869 1.00 63.52 125 ASP A O 1
ATOM 718 N N . GLY A 1 87 ? 55.084 50.054 28.146 1.00 64.18 126 GLY A N 1
ATOM 719 C CA . GLY A 1 87 ? 54.105 49.255 27.429 1.00 64.33 126 GLY A CA 1
ATOM 720 C C . GLY A 1 87 ? 53.904 49.790 26.024 1.00 64.97 126 GLY A C 1
ATOM 721 O O . GLY A 1 87 ? 53.775 49.036 25.057 1.00 63.20 126 GLY A O 1
ATOM 722 N N . GLU A 1 88 ? 53.875 51.114 25.924 1.00 66.63 127 GLU A N 1
ATOM 723 C CA . GLU A 1 88 ? 53.727 51.809 24.653 1.00 67.78 127 GLU A CA 1
ATOM 724 C C . GLU A 1 88 ? 54.866 51.361 23.730 1.00 66.53 127 GLU A C 1
ATOM 725 O O . GLU A 1 88 ? 54.653 51.026 22.564 1.00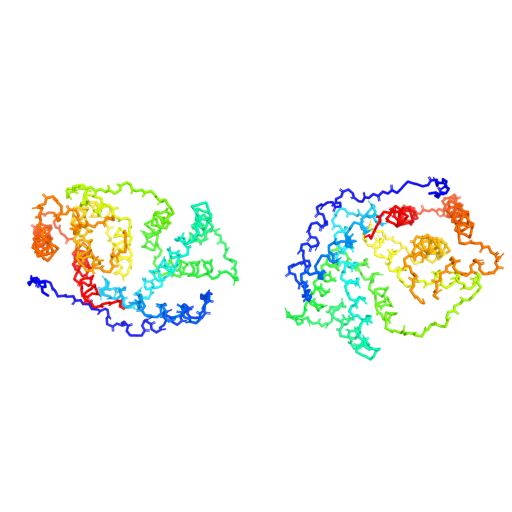 65.96 127 GLU A O 1
ATOM 731 N N . ALA A 1 89 ? 56.077 51.353 24.275 1.00 65.34 128 ALA A N 1
ATOM 732 C CA . ALA A 1 89 ? 57.265 50.965 23.530 1.00 64.53 128 ALA A CA 1
ATOM 733 C C . ALA A 1 89 ? 57.266 49.490 23.166 1.00 64.04 128 ALA A C 1
ATOM 734 O O . ALA A 1 89 ? 57.730 49.115 22.090 1.00 65.01 128 ALA A O 1
ATOM 736 N N . TYR A 1 90 ? 56.763 48.658 24.072 1.00 62.93 129 TYR A N 1
ATOM 737 C CA . TYR A 1 90 ? 56.694 47.218 23.850 1.00 61.79 129 TYR A CA 1
ATOM 738 C C . TYR A 1 90 ? 55.888 46.936 22.577 1.00 60.71 129 TYR A C 1
ATOM 739 O O . TYR A 1 90 ? 56.339 46.217 21.691 1.00 59.27 129 TYR A O 1
ATOM 748 N N . ASN A 1 91 ? 54.695 47.515 22.499 1.00 60.34 130 ASN A N 1
ATOM 749 C CA . ASN A 1 91 ? 53.826 47.351 21.341 1.00 60.96 130 ASN A CA 1
ATOM 750 C C . ASN A 1 91 ? 54.434 47.954 20.082 1.00 61.82 130 ASN A C 1
ATOM 751 O O . ASN A 1 91 ? 54.415 47.335 19.013 1.00 62.43 130 ASN A O 1
ATOM 756 N N . ASN A 1 92 ? 54.975 49.161 20.208 1.00 61.84 131 ASN A N 1
ATOM 757 C CA . ASN A 1 92 ? 55.589 49.833 19.074 1.00 62.13 131 ASN A CA 1
ATOM 758 C C . ASN A 1 92 ? 56.712 48.987 18.491 1.00 61.29 131 ASN A C 1
ATOM 759 O O . ASN A 1 92 ? 56.993 49.043 17.303 1.00 61.48 131 ASN A O 1
ATOM 764 N N . ARG A 1 93 ? 57.359 48.201 19.327 1.00 60.14 132 ARG A N 1
ATOM 765 C CA . ARG A 1 93 ? 58.437 47.369 18.836 1.00 60.23 132 ARG A CA 1
ATOM 766 C C . ARG A 1 93 ? 57.874 46.128 18.138 1.00 59.58 132 ARG A C 1
ATOM 767 O O . ARG A 1 93 ? 58.383 45.681 17.103 1.00 58.63 132 ARG A O 1
ATOM 775 N N . LEU A 1 94 ? 56.794 45.597 18.702 1.00 58.87 133 LEU A N 1
ATOM 776 C CA . LEU A 1 94 ? 56.192 44.380 18.195 1.00 57.74 133 LEU A CA 1
ATOM 777 C C . LEU A 1 94 ? 55.258 44.491 16.997 1.00 56.87 133 LEU A C 1
ATOM 778 O O . LEU A 1 94 ? 55.234 43.597 16.155 1.00 55.76 133 LEU A O 1
ATOM 783 N N . ILE A 1 95 ? 54.494 45.569 16.901 1.00 56.36 134 ILE A N 1
ATOM 784 C CA . ILE A 1 95 ? 53.575 45.694 15.779 1.00 56.51 134 ILE A CA 1
ATOM 785 C C . ILE A 1 95 ? 54.294 45.673 14.421 1.00 57.08 134 ILE A C 1
ATOM 786 O O . ILE A 1 95 ? 53.902 44.928 13.525 1.00 56.69 134 ILE A O 1
ATOM 791 N N . PRO A 1 96 ? 55.366 46.470 14.253 1.00 57.15 135 PRO A N 1
ATOM 792 C CA . PRO A 1 96 ? 56.088 46.474 12.972 1.00 56.75 135 PRO A CA 1
ATOM 793 C C . PRO A 1 96 ? 56.590 45.072 12.635 1.00 56.67 135 PRO A C 1
ATOM 794 O O . PRO A 1 96 ? 56.582 44.653 11.474 1.00 56.21 135 PRO A O 1
ATOM 798 N N . ILE A 1 97 ? 57.035 44.353 13.662 1.00 56.08 136 ILE A N 1
ATOM 799 C CA . ILE A 1 97 ? 57.522 42.995 13.483 1.00 55.32 136 ILE A CA 1
ATOM 800 C C . ILE A 1 97 ? 56.376 42.067 13.078 1.00 55.01 136 ILE A C 1
ATOM 801 O O . ILE A 1 97 ? 56.551 41.175 12.247 1.00 54.20 136 ILE A O 1
ATOM 806 N N . SER A 1 98 ? 55.204 42.285 13.670 1.00 54.56 137 SER A N 1
ATOM 807 C CA . SER A 1 98 ? 54.037 41.474 13.367 1.00 53.97 137 SER A CA 1
ATOM 808 C C . SER A 1 98 ? 53.597 41.681 11.928 1.00 54.13 137 SER A C 1
ATOM 809 O O . SER A 1 98 ? 53.099 40.759 11.301 1.00 53.44 137 SER A O 1
ATOM 812 N N . ARG A 1 99 ? 53.775 42.892 11.413 1.00 54.95 138 ARG A N 1
ATOM 813 C CA . ARG A 1 99 ? 53.419 43.193 10.030 1.00 55.95 138 ARG A CA 1
ATOM 814 C C . ARG A 1 99 ? 54.383 42.482 9.087 1.00 56.14 138 ARG A C 1
ATOM 815 O O . ARG A 1 99 ? 54.077 42.269 7.911 1.00 55.29 138 ARG A O 1
ATOM 823 N N . GLY A 1 100 ? 55.548 42.121 9.621 1.00 57.06 139 GLY A N 1
ATOM 824 C CA . GLY A 1 100 ? 56.565 41.464 8.830 1.00 58.29 139 GLY A CA 1
ATOM 825 C C . GLY A 1 100 ? 57.458 42.494 8.158 1.00 58.99 139 GL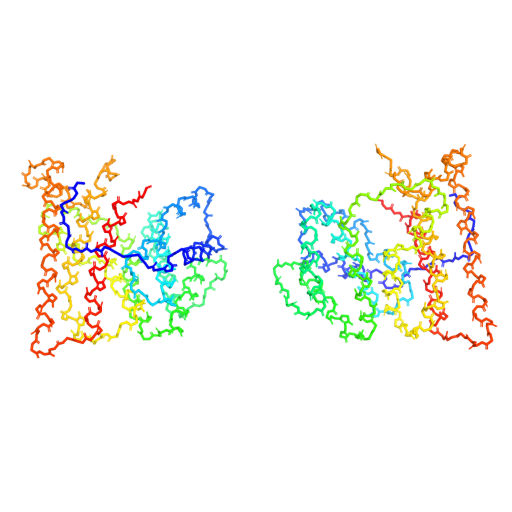Y A C 1
ATOM 826 O O . GLY A 1 100 ? 58.209 42.166 7.242 1.00 58.70 139 GLY A O 1
ATOM 827 N N . ASP A 1 101 ? 57.362 43.744 8.608 1.00 59.41 140 ASP A N 1
ATOM 828 C CA . ASP A 1 101 ? 58.166 44.832 8.059 1.00 60.40 140 ASP A CA 1
ATOM 829 C C . ASP A 1 101 ? 59.544 44.911 8.715 1.00 61.78 140 ASP A C 1
ATOM 830 O O . ASP A 1 101 ? 60.446 45.552 8.189 1.00 62.70 140 ASP A O 1
ATOM 835 N N . VAL A 1 102 ? 59.701 44.267 9.868 1.00 62.37 141 VAL A N 1
ATOM 836 C CA . VAL A 1 102 ? 60.967 44.276 10.581 1.00 62.16 141 VAL A CA 1
ATOM 837 C C . VAL A 1 102 ? 61.344 42.876 11.023 1.00 62.62 141 VAL A C 1
ATOM 838 O O . VAL A 1 102 ? 60.529 42.168 11.608 1.00 62.74 141 VAL A O 1
ATOM 842 N N . LEU A 1 103 ? 62.576 42.472 10.735 1.00 63.10 142 LEU A N 1
ATOM 843 C CA . LEU A 1 103 ? 63.040 41.149 11.127 1.00 64.02 142 LEU A CA 1
ATOM 844 C C . LEU A 1 103 ? 63.184 41.105 12.640 1.00 64.19 142 LEU A C 1
ATOM 845 O O . LEU A 1 103 ? 63.539 42.099 13.266 1.00 64.81 142 LEU A O 1
ATOM 850 N N . PRO A 1 104 ? 62.899 39.948 13.251 1.00 64.19 143 PRO A N 1
ATOM 851 C CA . PRO A 1 104 ? 62.987 39.774 14.702 1.00 64.51 143 PRO A CA 1
ATOM 852 C C . PRO A 1 104 ? 64.379 39.457 15.249 1.00 64.72 143 PRO A C 1
ATOM 853 O O . PRO A 1 104 ? 65.188 38.814 14.580 1.00 64.15 143 PRO A O 1
ATOM 857 N N . ASP A 1 105 ? 64.640 39.921 16.469 1.00 65.02 144 ASP A N 1
ATOM 858 C CA . ASP A 1 105 ? 65.892 39.654 17.168 1.00 65.30 144 ASP A CA 1
ATOM 859 C C . ASP A 1 105 ? 65.740 38.218 17.688 1.00 65.62 144 ASP A C 1
ATOM 860 O O . ASP A 1 105 ? 65.033 37.964 18.664 1.00 65.96 144 ASP A O 1
ATOM 865 N N . ARG A 1 106 ? 66.409 37.287 17.022 1.00 65.73 145 ARG A N 1
ATOM 866 C CA . ARG A 1 106 ? 66.320 35.873 17.347 1.00 66.27 145 ARG A CA 1
ATOM 867 C C . ARG A 1 106 ? 66.548 35.430 18.788 1.00 66.36 145 ARG A C 1
ATOM 868 O O . ARG A 1 106 ? 66.451 34.241 19.084 1.00 66.19 145 ARG A O 1
ATOM 876 N N . THR A 1 107 ? 66.843 36.363 19.684 1.00 66.60 146 THR A N 1
ATOM 877 C CA . THR A 1 107 ? 67.056 36.008 21.085 1.00 66.97 146 THR A CA 1
ATOM 878 C C . THR A 1 107 ? 65.924 36.561 21.944 1.00 67.09 146 THR A C 1
ATOM 879 O O . THR A 1 107 ? 65.941 36.449 23.170 1.00 67.73 146 THR A O 1
ATOM 883 N N . LYS A 1 108 ? 64.945 37.172 21.291 1.00 66.61 147 LYS A N 1
ATOM 884 C CA . LYS A 1 108 ? 63.792 37.725 21.983 1.00 66.14 147 LYS A CA 1
ATOM 885 C C . LYS A 1 108 ? 62.551 36.964 21.502 1.00 65.00 147 LYS A C 1
ATOM 886 O O . LYS A 1 108 ? 62.028 37.206 20.412 1.00 64.58 147 LYS A O 1
ATOM 892 N N . PRO A 1 109 ? 62.071 36.018 22.315 1.00 63.89 148 PRO A N 1
ATOM 893 C CA . PRO A 1 109 ? 60.897 35.220 21.959 1.00 62.62 148 PRO A CA 1
ATOM 894 C C . PRO A 1 109 ? 59.671 36.049 21.590 1.00 61.28 148 PRO A C 1
ATOM 895 O O . PRO A 1 109 ? 58.961 35.710 20.649 1.00 60.78 148 PRO A O 1
ATOM 899 N N . GLU A 1 110 ? 59.424 37.135 22.319 1.00 60.01 149 GLU A N 1
ATOM 900 C CA . GLU A 1 110 ? 58.265 37.964 22.028 1.00 59.04 149 GLU A CA 1
ATOM 901 C C . GLU A 1 110 ? 58.373 38.543 20.625 1.00 58.16 149 GLU A C 1
ATOM 902 O O . GLU A 1 110 ? 57.378 38.929 20.021 1.00 56.92 149 GLU A O 1
ATOM 908 N N . GLU A 1 111 ? 59.591 38.589 20.103 1.00 57.88 150 GLU A N 1
ATOM 909 C CA . GLU A 1 111 ? 59.814 39.117 18.770 1.00 57.17 150 GLU A CA 1
ATOM 910 C C . GLU A 1 111 ? 59.732 38.035 17.707 1.00 56.04 150 GLU A C 1
ATOM 911 O O . GLU A 1 111 ? 58.977 38.176 16.746 1.00 55.51 150 GLU A O 1
ATOM 917 N N . PHE A 1 112 ? 60.477 36.943 17.870 1.00 54.91 151 PHE A N 1
ATOM 918 C CA . PHE A 1 112 ? 60.432 35.919 16.843 1.00 54.02 151 PHE A CA 1
ATOM 919 C C . PHE A 1 112 ? 59.186 35.046 16.818 1.00 53.02 151 PHE A C 1
ATOM 920 O O . PHE A 1 112 ? 58.808 34.563 15.754 1.00 52.57 151 PHE A O 1
ATOM 928 N N . ILE A 1 113 ? 58.522 34.870 17.960 1.00 51.98 152 ILE A N 1
ATOM 929 C CA . ILE A 1 113 ? 57.291 34.072 17.996 1.00 50.78 152 ILE A CA 1
ATOM 930 C C . ILE A 1 113 ? 56.209 34.765 17.159 1.00 50.11 152 ILE A C 1
ATOM 931 O O . ILE A 1 113 ? 55.562 34.142 16.311 1.00 48.49 152 ILE A O 1
ATOM 936 N N . LEU A 1 114 ? 56.019 36.058 17.401 1.00 50.14 153 LEU A N 1
ATOM 937 C CA . LEU A 1 114 ? 55.027 36.820 16.652 1.00 50.62 153 LEU A CA 1
ATOM 938 C C . LEU A 1 114 ? 55.402 36.866 15.182 1.00 51.22 153 LEU A C 1
ATOM 939 O O . LEU A 1 114 ? 54.559 36.662 14.318 1.00 51.26 153 LEU A O 1
ATOM 944 N N . TYR A 1 115 ? 56.672 37.138 14.898 1.00 51.91 154 TYR A N 1
ATOM 945 C CA . TYR A 1 115 ? 57.126 37.204 13.515 1.00 52.92 154 TYR A CA 1
ATOM 946 C C . TYR A 1 115 ? 56.831 35.901 12.792 1.00 52.51 154 TYR A C 1
ATOM 947 O O . TYR A 1 115 ? 56.177 35.908 11.752 1.00 53.10 154 TYR A O 1
ATOM 956 N N . ASP A 1 116 ? 57.311 34.787 13.335 1.00 51.46 155 ASP A N 1
ATOM 957 C CA . ASP A 1 116 ? 57.076 33.489 12.707 1.00 50.95 155 ASP A CA 1
ATOM 958 C C . ASP A 1 116 ? 55.589 33.145 12.584 1.00 49.88 155 ASP A C 1
ATOM 959 O O . ASP A 1 116 ? 55.178 32.533 11.597 1.00 49.01 155 ASP A O 1
ATOM 964 N N . LEU A 1 117 ? 54.795 33.543 13.580 1.00 48.74 156 LEU A N 1
ATOM 965 C CA . LEU A 1 117 ? 53.361 33.260 13.587 1.00 47.54 156 LEU A CA 1
ATOM 966 C C . LEU A 1 117 ? 52.647 33.943 12.423 1.00 47.48 156 LEU A C 1
ATOM 967 O O . LEU A 1 117 ? 52.010 33.284 11.598 1.00 45.87 156 LEU A O 1
ATOM 972 N N . TRP A 1 118 ? 52.759 35.265 12.367 1.00 47.28 157 TRP A N 1
ATOM 973 C CA . TRP A 1 118 ? 52.133 36.048 11.315 1.00 47.37 157 TRP A CA 1
ATOM 974 C C . TRP A 1 118 ? 52.628 35.696 9.925 1.00 48.82 157 TRP A C 1
ATOM 975 O O . TRP A 1 118 ? 51.862 35.701 8.970 1.00 49.28 157 TRP A O 1
ATOM 986 N N . GLU A 1 119 ? 53.910 35.403 9.798 1.00 50.56 158 GLU A N 1
ATOM 987 C CA . GLU A 1 119 ? 54.437 35.031 8.500 1.00 52.31 158 GLU A CA 1
ATOM 988 C C . GLU A 1 119 ? 53.773 33.732 8.073 1.00 52.44 158 GLU A C 1
ATOM 989 O O . GLU A 1 119 ? 53.295 33.617 6.949 1.00 53.28 158 GLU A O 1
ATOM 995 N N . SER A 1 120 ? 53.729 32.756 8.976 1.00 52.20 159 SER A N 1
ATOM 996 C CA . SER A 1 120 ? 53.139 31.468 8.640 1.00 52.23 159 SER A CA 1
ATOM 997 C C . SER A 1 120 ? 51.633 31.589 8.383 1.00 51.70 159 SER A C 1
ATOM 998 O O . SER A 1 120 ? 51.053 30.797 7.630 1.00 51.65 159 SER A O 1
ATOM 1001 N N . MET A 1 121 ? 51.000 32.582 8.994 1.00 49.98 160 MET A N 1
ATOM 1002 C CA . MET A 1 121 ? 49.578 32.776 8.771 1.00 49.87 160 MET A CA 1
ATOM 1003 C C . MET A 1 121 ? 49.339 33.350 7.377 1.00 50.29 160 MET A C 1
ATOM 1004 O O . MET A 1 121 ? 48.498 32.850 6.630 1.00 49.74 160 MET A O 1
ATOM 1009 N N . ARG A 1 122 ? 50.075 34.398 7.020 1.00 50.51 161 ARG A N 1
ATOM 1010 C CA . ARG A 1 122 ? 49.908 34.992 5.701 1.00 51.16 161 ARG A CA 1
ATOM 1011 C C . ARG A 1 122 ? 50.218 33.947 4.646 1.00 51.19 161 ARG A C 1
ATOM 1012 O O . ARG A 1 122 ? 49.552 33.872 3.617 1.00 51.10 161 ARG A O 1
ATOM 1020 N N . ALA A 1 123 ? 51.236 33.138 4.912 1.00 50.59 162 ALA A N 1
ATOM 1021 C CA . ALA A 1 123 ? 51.643 32.100 3.980 1.00 50.60 162 ALA A CA 1
ATOM 1022 C C . ALA A 1 123 ? 50.522 31.083 3.747 1.00 50.08 162 ALA A C 1
ATOM 1023 O O . ALA A 1 123 ? 50.434 30.475 2.682 1.00 50.27 162 ALA A O 1
ATOM 1025 N N . HIS A 1 124 ? 49.657 30.914 4.743 1.00 49.66 163 HIS A N 1
ATOM 1026 C CA . HIS A 1 124 ? 48.565 29.964 4.635 1.00 47.57 163 HIS A CA 1
ATOM 1027 C C . HIS A 1 124 ? 47.379 30.575 3.925 1.00 47.58 163 HIS A C 1
ATOM 1028 O O . HIS A 1 124 ? 46.762 29.943 3.074 1.00 48.51 163 HIS A O 1
ATOM 1035 N N . ASP A 1 125 ? 47.058 31.804 4.295 1.00 46.96 164 ASP A N 1
ATOM 1036 C CA . ASP A 1 125 ? 45.951 32.529 3.702 1.00 47.44 164 ASP A CA 1
ATOM 1037 C C . ASP A 1 125 ? 46.197 34.008 3.976 1.00 48.23 164 ASP A C 1
ATOM 1038 O O . ASP A 1 125 ? 45.729 34.561 4.971 1.00 47.95 164 ASP A O 1
ATOM 1043 N N . ALA A 1 126 ? 46.934 34.648 3.081 1.00 49.41 165 ALA A N 1
ATOM 1044 C CA . ALA A 1 126 ? 47.263 36.062 3.243 1.00 50.96 165 ALA A CA 1
ATOM 1045 C C . ALA A 1 126 ? 46.054 36.999 3.330 1.00 50.99 165 ALA A C 1
ATOM 1046 O O . ALA A 1 126 ? 46.028 37.897 4.162 1.00 49.57 165 ALA A O 1
ATOM 1048 N N . GLU A 1 127 ? 45.061 36.785 2.473 1.00 52.34 166 GLU A N 1
ATOM 1049 C CA . GLU A 1 127 ? 43.873 37.626 2.448 1.00 53.54 166 GLU A CA 1
ATOM 1050 C C . GLU A 1 127 ? 43.171 37.692 3.818 1.00 53.45 166 GLU A C 1
ATOM 1051 O O . GLU A 1 127 ? 42.880 38.784 4.315 1.00 53.35 166 GLU A O 1
ATOM 1057 N N . LEU A 1 128 ? 42.908 36.538 4.433 1.00 52.60 167 LEU A N 1
ATOM 1058 C CA . LEU A 1 128 ? 42.256 36.504 5.747 1.00 51.10 167 LEU A CA 1
ATOM 1059 C C . LEU A 1 128 ? 43.241 36.809 6.872 1.00 50.25 167 LEU A C 1
ATOM 1060 O O . LEU A 1 128 ? 42.869 37.407 7.876 1.00 49.56 167 LEU A O 1
ATOM 1065 N N . ALA A 1 129 ? 44.492 36.390 6.707 1.00 49.62 168 ALA A N 1
ATOM 1066 C CA . ALA A 1 129 ? 45.517 36.661 7.707 1.00 49.85 168 ALA A CA 1
ATOM 1067 C C . ALA A 1 129 ? 45.532 38.160 7.982 1.00 50.32 168 ALA A C 1
ATOM 1068 O O . ALA A 1 129 ? 45.513 38.606 9.129 1.00 49.56 168 ALA A O 1
ATOM 1070 N N . ASN A 1 130 ? 45.551 38.936 6.911 1.00 51.07 169 ASN A N 1
ATOM 1071 C CA . ASN A 1 130 ? 45.574 40.375 7.029 1.00 52.37 169 ASN A CA 1
ATOM 1072 C C . ASN A 1 130 ? 44.288 40.939 7.639 1.00 52.58 169 ASN A C 1
ATOM 1073 O O . ASN A 1 130 ? 44.294 42.024 8.216 1.00 52.42 169 ASN A O 1
ATOM 1078 N N . GLU A 1 131 ? 43.189 40.199 7.542 1.00 52.86 170 GLU A N 1
ATOM 1079 C CA . GLU A 1 131 ? 41.928 40.649 8.131 1.00 53.34 170 GLU A CA 1
ATOM 1080 C C . GLU A 1 131 ? 42.000 40.643 9.655 1.00 52.96 170 GLU A C 1
ATOM 1081 O O . GLU A 1 131 ? 41.186 41.274 10.327 1.00 52.16 170 GLU A O 1
ATOM 1087 N N . VAL A 1 132 ? 42.973 39.921 10.196 1.00 52.39 171 VAL A N 1
ATOM 1088 C CA . VAL A 1 132 ? 43.122 39.809 11.639 1.00 52.16 171 VAL A CA 1
ATOM 1089 C C . VAL A 1 132 ? 44.153 40.769 12.217 1.00 52.51 171 VAL A C 1
ATOM 1090 O O . VAL A 1 132 ? 44.132 41.041 13.419 1.00 51.81 171 VAL A O 1
ATOM 1094 N N . LEU A 1 133 ? 45.034 41.294 11.363 1.00 52.67 172 LEU A N 1
ATOM 1095 C CA . LEU A 1 133 ? 46.082 42.212 11.801 1.00 52.19 172 LEU A CA 1
ATOM 1096 C C . LEU A 1 133 ? 45.641 43.414 12.616 1.00 51.88 172 LEU A C 1
ATOM 1097 O O . LEU A 1 133 ? 46.060 43.568 13.765 1.00 50.90 172 LEU A O 1
ATOM 1102 N N . GLU A 1 134 ? 44.823 44.279 12.028 1.00 51.61 173 GLU A N 1
ATOM 1103 C CA . GLU A 1 134 ? 44.382 45.462 12.753 1.00 52.65 173 GLU A CA 1
ATOM 1104 C C . GLU A 1 134 ? 43.716 45.118 14.070 1.00 51.53 173 GLU A C 1
ATOM 1105 O O . GLU A 1 134 ? 44.128 45.600 15.120 1.00 51.69 173 GLU A O 1
ATOM 1111 N N . PRO A 1 135 ? 42.677 44.277 14.036 1.00 50.78 174 PRO A N 1
ATOM 1112 C CA . PRO A 1 135 ? 42.025 43.932 15.300 1.00 50.44 174 PRO A CA 1
ATOM 1113 C C . PRO A 1 135 ? 43.053 43.559 16.365 1.00 50.44 174 PRO A C 1
ATOM 1114 O O . PRO A 1 135 ? 42.906 43.927 17.527 1.00 51.57 174 PRO A O 1
ATOM 1118 N N . THR A 1 136 ? 44.101 42.843 15.970 1.00 49.45 175 THR A N 1
ATOM 1119 C CA . THR A 1 136 ? 45.126 42.441 16.924 1.00 48.98 175 THR A CA 1
ATOM 1120 C C . THR A 1 136 ? 45.869 43.653 17.493 1.00 49.89 175 THR A C 1
ATOM 1121 O O . THR A 1 136 ? 46.098 43.737 18.691 1.00 50.46 175 THR A O 1
ATOM 1125 N N . PHE A 1 137 ? 46.238 44.595 16.634 1.00 50.98 176 PHE A N 1
ATOM 1126 C CA . PHE A 1 137 ? 46.968 45.778 17.074 1.00 51.07 176 PHE A CA 1
ATOM 1127 C C . PHE A 1 137 ? 46.086 46.666 17.954 1.00 52.24 176 PHE A C 1
ATOM 1128 O O . PHE A 1 137 ? 46.528 47.168 18.992 1.00 51.63 176 PHE A O 1
ATOM 1136 N N . VAL A 1 138 ? 44.842 46.868 17.534 1.00 52.62 177 VAL A N 1
ATOM 1137 C CA . VAL A 1 138 ? 43.913 47.666 18.317 1.00 52.85 177 VAL A CA 1
ATOM 1138 C C . VAL A 1 138 ? 43.849 47.056 19.714 1.00 54.35 177 VAL A C 1
ATOM 1139 O O . VAL A 1 138 ? 43.808 47.766 20.716 1.00 55.21 177 VAL A O 1
ATOM 1143 N N . PHE A 1 139 ? 43.847 45.730 19.765 1.00 55.12 178 PHE A N 1
ATOM 1144 C CA . PHE A 1 139 ? 43.767 45.007 21.024 1.00 55.68 178 PHE A CA 1
ATOM 1145 C C . PHE A 1 139 ? 44.989 45.164 21.919 1.00 56.74 178 PHE A C 1
ATOM 1146 O O . PHE A 1 139 ? 44.850 45.419 23.114 1.00 55.62 178 PHE A O 1
ATOM 1154 N N . MET A 1 140 ? 46.188 44.980 21.368 1.00 58.49 179 MET A N 1
ATOM 1155 C CA . MET A 1 140 ? 47.369 45.116 22.209 1.00 59.78 179 MET A CA 1
ATOM 1156 C C . MET A 1 140 ? 47.673 46.561 22.596 1.00 60.71 179 MET A C 1
ATOM 1157 O O . MET A 1 140 ? 48.329 46.804 23.602 1.00 60.35 179 MET A O 1
ATOM 1162 N N . ARG A 1 141 ? 47.163 47.516 21.826 1.00 62.32 180 ARG A N 1
ATOM 1163 C CA . ARG A 1 141 ? 47.376 48.917 22.145 1.00 64.96 180 ARG A CA 1
ATOM 1164 C C . ARG A 1 141 ? 46.423 49.312 23.259 1.00 66.27 180 ARG A C 1
ATOM 1165 O O . ARG A 1 141 ? 46.678 50.252 24.008 1.00 66.31 180 ARG A O 1
ATOM 1173 N N . ALA A 1 142 ? 45.317 48.588 23.363 1.00 68.27 181 ALA A N 1
ATOM 1174 C CA . ALA A 1 142 ? 44.321 48.874 24.385 1.00 70.34 181 ALA A CA 1
ATOM 1175 C C . ALA A 1 142 ? 44.696 48.273 25.737 1.00 72.44 181 ALA A C 1
ATOM 1176 O O . ALA A 1 142 ? 43.988 48.468 26.724 1.00 72.65 181 ALA A O 1
ATOM 1178 N N . GLN A 1 143 ? 45.807 47.547 25.788 1.00 75.18 182 GLN A N 1
ATOM 1179 C CA . GLN A 1 143 ? 46.240 46.932 27.035 1.00 78.53 182 GLN A CA 1
ATOM 1180 C C . GLN A 1 143 ? 47.192 47.814 27.846 1.00 81.94 182 GLN A C 1
ATOM 1181 O O . GLN A 1 143 ? 47.660 47.418 28.914 1.00 81.70 182 GLN A O 1
ATOM 1187 N N . THR A 1 144 ? 47.474 49.012 27.339 1.00 86.29 183 THR A N 1
ATOM 1188 C CA . THR A 1 144 ? 48.362 49.947 28.025 1.00 90.29 183 THR A CA 1
ATOM 1189 C C . THR A 1 144 ? 47.579 51.035 28.764 1.00 93.93 183 THR A C 1
ATOM 1190 O O . THR A 1 144 ? 47.793 51.251 29.962 1.00 94.76 183 THR A O 1
ATOM 1194 N N . ASP A 1 145 ? 46.670 51.709 28.056 1.00 97.67 184 ASP A N 1
ATOM 1195 C CA . ASP A 1 145 ? 45.852 52.786 28.634 1.00 100.73 184 ASP A CA 1
ATOM 1196 C C . ASP A 1 145 ? 45.077 52.371 29.883 1.00 102.58 184 ASP A C 1
ATOM 1197 O O . ASP A 1 145 ? 44.226 51.479 29.834 1.00 102.55 184 ASP A O 1
ATOM 1202 N N . ARG A 1 146 ? 45.381 53.035 30.998 1.00 105.05 185 ARG A N 1
ATOM 1203 C CA . ARG A 1 146 ? 44.743 52.753 32.284 1.00 107.52 185 ARG A CA 1
ATOM 1204 C C . ARG A 1 146 ? 43.528 53.651 32.526 1.00 108.56 185 ARG A C 1
ATOM 1205 O O . ARG A 1 146 ? 42.769 53.971 31.602 1.00 108.63 185 ARG A O 1
ATOM 1213 N N . ALA A 1 147 ? 43.360 54.058 33.781 1.00 1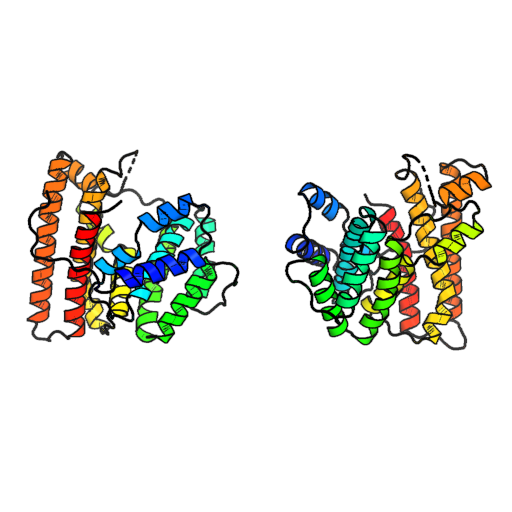09.40 186 ALA A N 1
ATOM 1214 C CA . ALA A 1 147 ? 42.255 54.917 34.177 1.00 110.40 186 ALA A CA 1
ATOM 1215 C C . ALA A 1 147 ? 40.926 54.191 34.007 1.00 110.87 186 ALA A C 1
ATOM 1216 O O . ALA A 1 147 ? 40.611 53.269 34.764 1.00 110.72 186 ALA A O 1
ATOM 1218 N N . ARG A 1 148 ? 40.153 54.610 33.007 1.00 111.50 187 ARG A N 1
ATOM 1219 C CA . ARG A 1 148 ? 38.855 54.006 32.738 1.00 111.55 187 ARG A CA 1
ATOM 1220 C C . ARG A 1 148 ? 37.946 54.258 33.940 1.00 110.81 187 ARG A C 1
ATOM 1221 O O . ARG A 1 148 ? 37.899 53.465 34.884 1.00 110.52 187 ARG A O 1
ATOM 1229 N N . LEU A 1 149 ? 37.237 55.383 33.897 1.00 109.98 188 LEU A N 1
ATOM 1230 C CA . LEU A 1 149 ? 36.325 55.782 34.968 1.00 109.02 188 LEU A CA 1
ATOM 1231 C C . LEU A 1 149 ? 35.173 54.780 35.117 1.00 107.93 188 LEU A C 1
ATOM 1232 O O . LEU A 1 149 ? 34.225 54.802 34.331 1.00 108.21 188 LEU A O 1
ATOM 1237 N N . SER A 1 150 ? 35.258 53.915 36.127 1.00 106.27 189 SER A N 1
ATOM 1238 C CA . SER A 1 150 ? 34.235 52.896 36.381 1.00 104.51 189 SER A CA 1
ATOM 1239 C C . SER A 1 150 ? 32.813 53.395 36.119 1.00 102.72 189 SER A C 1
ATOM 1240 O O . SER A 1 150 ? 32.400 54.426 36.653 1.00 102.74 189 SER A O 1
ATOM 1243 N N . ILE A 1 151 ? 32.074 52.652 35.296 1.00 100.31 190 ILE A N 1
ATOM 1244 C CA . ILE A 1 151 ? 30.700 52.999 34.934 1.00 97.74 190 ILE A CA 1
ATOM 1245 C C . ILE A 1 151 ? 29.699 52.457 35.957 1.00 95.65 190 ILE A C 1
ATOM 1246 O O . ILE A 1 151 ? 29.946 51.424 36.583 1.00 95.20 190 ILE A O 1
ATOM 1251 N N . HIS A 1 152 ? 28.571 53.146 36.126 1.00 93.15 191 HIS A N 1
ATOM 1252 C CA . HIS A 1 152 ? 27.578 52.713 37.104 1.00 90.89 191 HIS A CA 1
ATOM 1253 C C . HIS A 1 152 ? 26.163 52.395 36.632 1.00 89.24 191 HIS A C 1
ATOM 1254 O O . HIS A 1 152 ? 25.348 51.948 37.436 1.00 88.94 191 HIS A O 1
ATOM 1261 N N . GLU A 1 153 ? 25.849 52.628 35.360 1.00 87.19 192 GLU A N 1
ATOM 1262 C CA . GLU A 1 153 ? 24.513 52.292 34.868 1.00 85.21 192 GLU A CA 1
ATOM 1263 C C . GLU A 1 153 ? 24.584 51.035 34.012 1.00 83.34 192 GLU A C 1
ATOM 1264 O O . GLU A 1 153 ? 25.641 50.698 33.484 1.00 83.17 192 GLU A O 1
ATOM 1270 N N . LEU A 1 154 ? 23.455 50.348 33.872 1.00 80.83 193 LEU A N 1
ATOM 1271 C CA . LEU A 1 154 ? 23.400 49.113 33.102 1.00 78.30 193 LEU A CA 1
ATOM 1272 C C . LEU A 1 154 ? 23.548 49.356 31.599 1.00 76.99 193 LEU A C 1
ATOM 1273 O O . LEU A 1 154 ? 24.312 48.665 30.921 1.00 76.35 193 LEU A O 1
ATOM 1278 N N . GLY A 1 155 ? 22.823 50.341 31.086 1.00 75.58 194 GLY A N 1
ATOM 1279 C CA . GLY A 1 155 ? 22.897 50.649 29.671 1.00 74.21 194 GLY A CA 1
ATOM 1280 C C . GLY A 1 155 ? 24.308 50.982 29.217 1.00 73.58 194 GLY A C 1
ATOM 1281 O O . GLY A 1 155 ? 24.833 50.372 28.283 1.00 72.98 194 GLY A O 1
ATOM 1282 N N . HIS A 1 156 ? 24.929 51.951 29.880 1.00 72.64 195 HIS A N 1
ATOM 1283 C CA . HIS A 1 156 ? 26.279 52.357 29.532 1.00 71.36 195 HIS A CA 1
ATOM 1284 C C . HIS A 1 156 ? 27.296 51.247 29.713 1.00 68.84 195 HIS A C 1
ATOM 1285 O O . HIS A 1 156 ? 28.313 51.230 29.037 1.00 69.16 195 HIS A O 1
ATOM 1292 N N . TYR A 1 157 ? 27.035 50.317 30.618 1.00 66.31 196 TYR A N 1
ATOM 1293 C CA . TYR A 1 157 ? 27.973 49.225 30.828 1.00 63.98 196 TYR A CA 1
ATOM 1294 C C . TYR A 1 157 ? 27.908 48.260 29.665 1.00 64.01 196 TYR A C 1
ATOM 1295 O O . TYR A 1 157 ? 28.932 47.792 29.173 1.00 63.73 196 TYR A O 1
ATOM 1304 N N . LEU A 1 158 ? 26.695 47.951 29.230 1.00 64.19 197 LEU A N 1
ATOM 1305 C CA . LEU A 1 158 ? 26.525 47.040 28.114 1.00 64.46 197 LEU A CA 1
ATOM 1306 C C . LEU A 1 158 ? 27.058 47.695 26.838 1.00 65.45 197 LEU A C 1
ATOM 1307 O O . LEU A 1 158 ? 27.769 47.057 26.063 1.00 65.94 197 LEU A O 1
ATOM 1312 N N . GLU A 1 159 ? 26.731 48.968 26.624 1.00 66.44 198 GLU A N 1
ATOM 1313 C CA . GLU A 1 159 ? 27.218 49.682 25.444 1.00 67.73 198 GLU A CA 1
ATOM 1314 C C . GLU A 1 159 ? 28.745 49.634 25.400 1.00 67.26 198 GLU A C 1
ATOM 1315 O O . GLU A 1 159 ? 29.348 49.562 24.329 1.00 67.04 198 GLU A O 1
ATOM 1321 N N . TYR A 1 160 ? 29.365 49.676 26.572 1.00 66.08 199 TYR A N 1
ATOM 1322 C CA . TYR A 1 160 ? 30.809 49.643 26.655 1.00 65.48 199 TYR A CA 1
ATOM 1323 C C . TYR A 1 160 ? 31.357 48.279 26.273 1.00 65.18 199 TYR A C 1
ATOM 1324 O O . TYR A 1 160 ? 32.373 48.188 25.587 1.00 66.04 199 TYR A O 1
ATOM 1333 N N . ARG A 1 161 ? 30.690 47.218 26.714 1.00 63.92 200 ARG A N 1
ATOM 1334 C CA . ARG A 1 161 ? 31.136 45.870 26.397 1.00 62.55 200 ARG A CA 1
ATOM 1335 C C . ARG A 1 161 ? 30.923 45.522 24.933 1.00 62.19 200 ARG A C 1
ATOM 1336 O O . ARG A 1 161 ? 31.682 44.733 24.368 1.00 61.91 200 ARG A O 1
ATOM 1344 N N . GLU A 1 162 ? 29.888 46.098 24.324 1.00 61.10 201 GLU A N 1
ATOM 1345 C CA . GLU A 1 162 ? 29.607 45.837 22.920 1.00 60.48 201 GLU A CA 1
ATOM 1346 C C . GLU A 1 162 ? 30.825 46.171 22.065 1.00 60.43 201 GLU A C 1
ATOM 1347 O O . GLU A 1 162 ? 31.101 45.504 21.072 1.00 60.78 201 GLU A O 1
ATOM 1353 N N . LYS A 1 163 ? 31.553 47.202 22.476 1.00 60.36 202 LYS A N 1
ATOM 1354 C CA . LYS A 1 163 ? 32.727 47.673 21.759 1.00 60.65 202 LYS A CA 1
ATOM 1355 C C . LYS A 1 163 ? 34.052 47.077 22.230 1.00 60.13 202 LYS A C 1
ATOM 1356 O O . LYS A 1 163 ? 35.119 47.565 21.878 1.00 59.98 202 LYS A O 1
ATOM 1362 N N . ASP A 1 164 ? 33.989 46.015 23.016 1.00 59.72 203 ASP A N 1
ATOM 1363 C CA . ASP A 1 164 ? 35.201 45.377 23.514 1.00 59.65 203 ASP A CA 1
ATOM 1364 C C . ASP A 1 164 ? 36.120 44.953 22.368 1.00 59.39 203 ASP A C 1
ATOM 1365 O O . ASP A 1 164 ? 35.758 44.094 21.559 1.00 59.95 203 ASP A O 1
ATOM 1370 N N . VAL A 1 165 ? 37.314 45.538 22.310 1.00 58.60 204 VAL A N 1
ATOM 1371 C CA . VAL A 1 165 ? 38.277 45.215 21.253 1.00 57.72 204 VAL A CA 1
ATOM 1372 C C . VAL A 1 165 ? 38.699 43.746 21.222 1.00 56.87 204 VAL A C 1
ATOM 1373 O O . VAL A 1 165 ? 39.083 43.231 20.174 1.00 56.63 204 VAL A O 1
ATOM 1377 N N . GLY A 1 166 ? 38.644 43.082 22.371 1.00 56.05 205 GLY A N 1
ATOM 1378 C CA . GLY A 1 166 ? 39.014 41.678 22.418 1.00 55.89 205 GLY A CA 1
ATOM 1379 C C . GLY A 1 166 ? 38.012 40.814 21.668 1.00 55.64 205 GLY A C 1
ATOM 1380 O O . GLY A 1 166 ? 38.384 39.952 20.867 1.00 54.77 205 GLY A O 1
ATOM 1381 N N . LYS A 1 167 ? 36.729 41.063 21.918 1.00 55.54 206 LYS A N 1
ATOM 1382 C CA . LYS A 1 167 ? 35.661 40.308 21.272 1.00 54.95 206 LYS A CA 1
ATOM 1383 C C . LYS A 1 167 ? 35.680 40.544 19.769 1.00 52.72 206 LYS A C 1
ATOM 1384 O O . LYS A 1 167 ? 35.300 39.672 18.994 1.00 52.51 206 LYS A O 1
ATOM 1390 N N . ALA A 1 168 ? 36.138 41.722 19.367 1.00 50.49 207 ALA A N 1
ATOM 1391 C CA . ALA A 1 168 ? 36.225 42.058 17.953 1.00 50.02 207 ALA A CA 1
ATOM 1392 C C . ALA A 1 168 ? 37.336 41.219 17.315 1.00 49.15 207 ALA A C 1
ATOM 1393 O O . ALA A 1 168 ? 37.206 40.743 16.179 1.00 49.57 207 ALA A O 1
ATOM 1395 N N . LEU A 1 169 ? 38.424 41.046 18.059 1.00 46.87 208 LEU A N 1
ATOM 1396 C CA . LEU A 1 169 ? 39.557 40.255 17.604 1.00 46.20 208 LEU A CA 1
ATOM 1397 C C . LEU A 1 169 ? 39.137 38.798 17.430 1.00 45.69 208 LEU A C 1
ATOM 1398 O O . LEU A 1 169 ? 39.539 38.142 16.474 1.00 44.96 208 LEU A O 1
ATOM 1403 N N . LEU A 1 170 ? 38.334 38.301 18.368 1.00 45.74 209 LEU A N 1
ATOM 1404 C CA . LEU A 1 170 ? 37.847 36.923 18.320 1.00 45.81 209 LEU A CA 1
ATOM 1405 C C . LEU A 1 170 ? 37.090 36.638 17.030 1.00 45.73 209 LEU A C 1
ATOM 1406 O O . LEU A 1 170 ? 37.322 35.627 16.370 1.00 45.87 209 LEU A O 1
ATOM 1411 N N . SER A 1 171 ? 36.187 37.536 16.667 1.00 45.87 210 SER A N 1
ATOM 1412 C CA . SER A 1 171 ? 35.411 37.353 15.449 1.00 47.01 210 SER A CA 1
ATOM 1413 C C . SER A 1 171 ? 36.271 37.340 14.188 1.00 46.45 210 SER A C 1
ATOM 1414 O O . SER A 1 171 ? 36.016 36.557 13.274 1.00 47.78 210 SER A O 1
ATOM 1417 N N . ALA A 1 172 ? 37.284 38.197 14.137 1.00 44.55 211 ALA A N 1
ATOM 1418 C CA . ALA A 1 172 ? 38.163 38.248 12.980 1.00 43.20 211 ALA A CA 1
ATOM 1419 C C . ALA A 1 172 ? 38.980 36.971 12.932 1.00 42.54 211 ALA A C 1
ATOM 1420 O O . ALA A 1 172 ? 39.062 36.311 11.899 1.00 41.28 211 ALA A O 1
ATOM 1422 N N . LEU A 1 173 ? 39.589 36.625 14.063 1.00 42.08 212 LEU A N 1
ATOM 1423 C CA . LEU A 1 173 ? 40.402 35.419 14.143 1.00 42.67 212 LEU A CA 1
ATOM 1424 C C . LEU A 1 173 ? 39.543 34.209 13.760 1.00 42.89 212 LEU A C 1
ATOM 1425 O O . LEU A 1 173 ? 40.025 33.263 13.119 1.00 42.11 212 LEU A O 1
ATOM 1430 N N . MET A 1 174 ? 38.267 34.256 14.135 1.00 42.97 213 MET A N 1
ATOM 1431 C CA . MET A 1 174 ? 37.350 33.169 13.821 1.00 43.76 213 MET A CA 1
ATOM 1432 C C . MET A 1 174 ? 37.166 33.029 12.315 1.00 44.10 213 MET A C 1
ATOM 1433 O O . MET A 1 174 ? 37.264 31.916 11.779 1.00 44.57 213 MET A O 1
ATOM 1438 N N . ARG A 1 175 ? 36.901 34.139 11.628 1.00 42.97 214 ARG A N 1
ATOM 1439 C CA . ARG A 1 175 ? 36.721 34.071 10.181 1.00 43.64 214 ARG A CA 1
ATOM 1440 C C . ARG A 1 175 ? 37.961 33.422 9.534 1.00 44.16 214 ARG A C 1
ATOM 1441 O O . ARG A 1 175 ? 37.835 32.561 8.645 1.00 43.19 214 ARG A O 1
ATOM 1449 N N . PHE A 1 176 ? 39.151 33.814 10.000 1.00 43.05 215 PHE A N 1
ATOM 1450 C CA . PHE A 1 176 ? 40.393 33.267 9.471 1.00 42.36 215 PHE A CA 1
ATOM 1451 C C . PHE A 1 176 ? 40.487 31.776 9.732 1.00 43.49 215 PHE A C 1
ATOM 1452 O O . PHE A 1 176 ? 40.839 30.996 8.844 1.00 42.85 215 PHE A O 1
ATOM 1460 N N . SER A 1 177 ? 40.185 31.392 10.970 1.00 44.03 216 SER A N 1
ATOM 1461 C CA . SER A 1 177 ? 40.253 29.996 11.392 1.00 44.94 216 SER A CA 1
ATOM 1462 C C . SER A 1 177 ? 39.250 29.105 10.673 1.00 45.04 216 SER A C 1
ATOM 1463 O O . SER A 1 177 ? 39.468 27.899 10.517 1.00 44.23 216 SER A O 1
ATOM 1466 N N . MET A 1 178 ? 38.144 29.699 10.245 1.00 44.45 217 MET A N 1
ATOM 1467 C CA . MET A 1 178 ? 37.132 28.929 9.548 1.00 44.59 217 MET A CA 1
ATOM 1468 C C . MET A 1 178 ? 37.242 29.106 8.051 1.00 44.83 217 MET A C 1
ATOM 1469 O O . MET A 1 178 ? 36.524 28.467 7.307 1.00 44.74 217 MET A O 1
ATOM 1474 N N . GLY A 1 179 ? 38.151 29.973 7.616 1.00 44.92 218 GLY A N 1
ATOM 1475 C CA . GLY A 1 179 ? 38.309 30.221 6.199 1.00 44.99 218 GLY A CA 1
ATOM 1476 C C . GLY A 1 179 ? 37.092 30.916 5.606 1.00 46.06 218 GLY A C 1
ATOM 1477 O O . GLY A 1 179 ? 36.775 30.729 4.430 1.00 46.19 218 GLY A O 1
ATOM 1478 N N . LEU A 1 180 ? 36.412 31.727 6.412 1.00 45.80 219 LEU A N 1
ATOM 1479 C CA . LEU A 1 180 ? 35.221 32.435 5.964 1.00 45.75 219 LEU A CA 1
ATOM 1480 C C . LEU A 1 180 ? 35.544 33.717 5.206 1.00 46.09 219 LEU A C 1
ATOM 1481 O O . LEU A 1 180 ? 36.215 34.605 5.721 1.00 44.47 219 LEU A O 1
ATOM 1486 N N . ARG A 1 181 ? 35.047 33.815 3.980 1.00 47.69 220 ARG A N 1
ATOM 1487 C CA . ARG A 1 181 ? 35.284 35.000 3.165 1.00 48.46 220 ARG A CA 1
ATOM 1488 C C . ARG A 1 181 ? 33.993 35.796 2.980 1.00 47.87 220 ARG A C 1
ATOM 1489 O O . ARG A 1 181 ? 33.186 35.495 2.107 1.00 47.08 220 ARG A O 1
ATOM 1497 N N . LEU A 1 182 ? 33.813 36.816 3.809 1.00 47.91 221 LEU A N 1
ATOM 1498 C CA . LEU A 1 182 ? 32.637 37.663 3.744 1.00 49.47 221 LEU A CA 1
ATOM 1499 C C . LEU A 1 182 ? 32.968 39.004 3.099 1.00 50.41 221 LEU A C 1
ATOM 1500 O O . LEU A 1 182 ? 34.096 39.489 3.172 1.00 50.32 221 LEU A O 1
ATOM 1505 N N . SER A 1 183 ? 31.972 39.600 2.458 1.00 51.60 222 SER A N 1
ATOM 1506 C CA . SER A 1 183 ? 32.131 40.904 1.820 1.00 52.71 222 SER A CA 1
ATOM 1507 C C . SER A 1 183 ? 32.013 42.010 2.880 1.00 53.75 222 SER A C 1
ATOM 1508 O O . SER A 1 183 ? 31.529 41.777 3.994 1.00 52.74 222 SER A O 1
ATOM 1511 N N . ALA A 1 184 ? 32.449 43.214 2.524 1.00 54.43 223 ALA A N 1
ATOM 1512 C CA . ALA A 1 184 ? 32.370 44.346 3.434 1.00 54.91 223 ALA A CA 1
ATOM 1513 C C . ALA A 1 184 ? 30.914 44.571 3.851 1.00 55.92 223 ALA A C 1
ATOM 1514 O O . ALA A 1 184 ? 30.633 44.851 5.016 1.00 55.48 223 ALA A O 1
ATOM 1516 N N . ASP A 1 185 ? 29.992 44.448 2.898 1.00 56.47 224 ASP A N 1
ATOM 1517 C CA . ASP A 1 185 ? 28.583 44.627 3.204 1.00 57.27 224 ASP A CA 1
ATOM 1518 C C . ASP A 1 185 ? 28.125 43.599 4.219 1.00 56.41 224 ASP A C 1
ATOM 1519 O O . ASP A 1 185 ? 27.451 43.930 5.178 1.00 55.58 224 ASP A O 1
ATOM 1524 N N . GLU A 1 186 ? 28.484 42.342 3.996 1.00 56.66 225 GLU A N 1
ATOM 1525 C CA . GLU A 1 186 ? 28.110 41.282 4.915 1.00 56.91 225 GLU A CA 1
ATOM 1526 C C . GLU A 1 186 ? 28.577 41.567 6.344 1.00 56.87 225 GLU A C 1
ATOM 1527 O O . GLU A 1 186 ? 27.805 41.430 7.285 1.00 56.34 225 GLU A O 1
ATOM 1533 N N . LEU A 1 187 ? 29.835 41.972 6.497 1.00 57.09 226 LEU A N 1
ATOM 1534 C CA . LEU A 1 187 ? 30.396 42.272 7.810 1.00 58.01 226 LEU A CA 1
ATOM 1535 C C . LEU A 1 187 ? 29.709 43.460 8.481 1.00 59.48 226 LEU A C 1
ATOM 1536 O O . LEU A 1 187 ? 29.503 43.470 9.696 1.00 59.46 226 LEU A O 1
ATOM 1541 N N . GLN A 1 188 ? 29.354 44.459 7.685 1.00 60.93 227 GLN A N 1
ATOM 1542 C CA . GLN A 1 188 ? 28.688 45.644 8.197 1.00 63.11 227 GLN A CA 1
ATOM 1543 C C . GLN A 1 188 ? 27.289 45.288 8.677 1.00 62.80 227 GLN A C 1
ATOM 1544 O O . GLN A 1 188 ? 26.840 45.751 9.721 1.00 62.42 227 GLN A O 1
ATOM 1550 N N . ASP A 1 189 ? 26.603 44.459 7.900 1.00 62.70 228 ASP A N 1
ATOM 1551 C CA . ASP A 1 189 ? 25.248 44.031 8.230 1.00 63.02 228 ASP A CA 1
ATOM 1552 C C . ASP A 1 189 ? 25.291 43.039 9.378 1.00 61.78 228 ASP A C 1
ATOM 1553 O O . ASP A 1 189 ? 24.267 42.514 9.797 1.00 61.56 228 ASP A O 1
ATOM 1558 N N . MET A 1 190 ? 26.486 42.789 9.887 1.00 60.13 229 MET A N 1
ATOM 1559 C CA . MET A 1 190 ? 26.657 41.831 10.958 1.00 58.22 229 MET A CA 1
ATOM 1560 C C . MET A 1 190 ? 26.864 42.504 12.312 1.00 57.39 229 MET A C 1
ATOM 1561 O O . MET A 1 190 ? 26.751 41.861 13.344 1.00 56.47 229 MET A O 1
ATOM 1566 N N . LYS A 1 191 ? 27.151 43.803 12.295 1.00 57.59 230 LYS A N 1
ATOM 1567 C CA . LYS A 1 191 ? 27.412 44.561 13.514 1.00 58.18 230 LYS A CA 1
ATOM 1568 C C . LYS A 1 191 ? 26.434 44.353 14.657 1.00 57.49 230 LYS A C 1
ATOM 1569 O O . LYS A 1 191 ? 26.843 44.155 15.798 1.00 57.17 230 LYS A O 1
ATOM 1575 N N . ALA A 1 192 ? 25.146 44.399 14.361 1.00 57.04 231 ALA A N 1
ATOM 1576 C CA . ALA A 1 192 ? 24.146 44.221 15.399 1.00 56.61 231 ALA A CA 1
ATOM 1577 C C . ALA A 1 192 ? 24.345 42.895 16.119 1.00 56.60 231 ALA A C 1
ATOM 1578 O O . ALA A 1 192 ? 24.483 42.844 17.344 1.00 57.50 231 ALA A O 1
ATOM 1580 N N . LEU A 1 193 ? 24.367 41.821 15.347 1.00 55.42 232 LEU A N 1
ATOM 1581 C CA . LEU A 1 193 ? 24.533 40.496 15.900 1.00 54.48 232 LEU A CA 1
ATOM 1582 C C . LEU A 1 193 ? 25.821 40.418 16.706 1.00 54.32 232 LEU A C 1
ATOM 1583 O O . LEU A 1 193 ? 25.877 39.771 17.750 1.00 55.12 232 LEU A O 1
ATOM 1588 N N . GLU A 1 194 ? 26.859 41.077 16.213 1.00 54.38 233 GLU A N 1
ATOM 1589 C CA . GLU A 1 194 ? 28.151 41.074 16.881 1.00 54.79 233 GLU A CA 1
ATOM 1590 C C . GLU A 1 194 ? 28.077 41.800 18.222 1.00 53.67 233 GLU A C 1
ATOM 1591 O O . GLU A 1 194 ? 28.646 41.345 19.216 1.00 53.31 233 GLU A O 1
ATOM 1597 N N . ALA A 1 195 ? 27.379 42.931 18.243 1.00 51.89 234 ALA A N 1
ATOM 1598 C CA . ALA A 1 195 ? 27.231 43.713 19.463 1.00 51.65 234 ALA A CA 1
ATOM 1599 C C . ALA A 1 195 ? 26.548 42.846 20.515 1.00 51.56 234 ALA A C 1
ATOM 1600 O O . ALA A 1 195 ? 27.024 42.707 21.647 1.00 51.64 234 ALA A O 1
ATOM 1602 N N . ASN A 1 196 ? 25.429 42.255 20.121 1.00 50.71 235 ASN A N 1
ATOM 1603 C CA . ASN A 1 196 ? 24.678 41.393 21.006 1.00 50.19 235 ASN A CA 1
ATOM 1604 C C . ASN A 1 196 ? 25.585 40.280 21.528 1.00 49.38 235 ASN A C 1
ATOM 1605 O O . ASN A 1 196 ? 25.555 39.955 22.709 1.00 49.75 235 ASN A O 1
ATOM 1610 N N . CYS A 1 197 ? 26.405 39.709 20.656 1.00 49.24 236 CYS A N 1
ATOM 1611 C CA . CYS A 1 197 ? 27.312 38.632 21.056 1.00 49.41 236 CYS A CA 1
ATOM 1612 C C . CYS A 1 197 ? 28.335 39.086 22.092 1.00 49.44 236 CYS A C 1
ATOM 1613 O O . CYS A 1 197 ? 28.531 38.427 23.111 1.00 48.48 236 CYS A O 1
ATOM 1616 N N . ALA A 1 198 ? 28.986 40.212 21.820 1.00 50.41 237 ALA A N 1
ATOM 1617 C CA . ALA A 1 198 ? 29.993 40.768 22.724 1.00 50.74 237 ALA A CA 1
ATOM 1618 C C . ALA A 1 198 ? 29.368 40.973 24.085 1.00 50.55 237 ALA A C 1
ATOM 1619 O O . ALA A 1 198 ? 29.941 40.624 25.108 1.00 50.51 237 ALA A O 1
ATOM 1621 N N . LYS A 1 199 ? 28.179 41.557 24.076 1.00 51.21 238 LYS A N 1
ATOM 1622 C CA . LYS A 1 199 ? 27.432 41.830 25.295 1.00 51.02 238 LYS A CA 1
ATOM 1623 C C . LYS A 1 199 ? 27.168 40.535 26.090 1.00 49.95 238 LYS A C 1
ATOM 1624 O O . LYS A 1 199 ? 27.412 40.463 27.295 1.00 49.11 238 LYS A O 1
ATOM 1630 N N . GLN A 1 200 ? 26.683 39.510 25.401 1.00 48.51 239 GLN A N 1
ATOM 1631 C CA . GLN A 1 200 ? 26.387 38.240 26.044 1.00 47.30 239 GLN A CA 1
ATOM 1632 C C . GLN A 1 200 ? 27.622 37.614 26.648 1.00 47.69 239 GLN A C 1
ATOM 1633 O O . GLN A 1 200 ? 27.581 37.116 27.769 1.00 48.31 239 GLN A O 1
ATOM 1639 N N . LEU A 1 201 ? 28.724 37.636 25.908 1.00 48.80 240 LEU A N 1
ATOM 1640 C CA . LEU A 1 201 ? 29.968 37.046 26.388 1.00 49.67 240 LEU A CA 1
ATOM 1641 C C . LEU A 1 201 ? 30.429 37.692 27.680 1.00 50.43 240 LEU A C 1
ATOM 1642 O O . LEU A 1 201 ? 30.877 37.006 28.604 1.00 50.27 240 LEU A O 1
ATOM 1647 N N . SER A 1 202 ? 30.317 39.015 27.739 1.00 50.61 241 SER A N 1
ATOM 1648 C CA . SER A 1 202 ? 30.735 39.764 28.911 1.00 52.12 241 SER A CA 1
ATOM 1649 C C . SER A 1 202 ? 29.946 39.391 30.166 1.00 52.14 241 SER A C 1
ATOM 1650 O O . SER A 1 202 ? 30.519 38.936 31.165 1.00 52.52 241 SER A O 1
ATOM 1653 N N . VAL A 1 203 ? 28.634 39.589 30.115 1.00 50.63 242 VAL A N 1
ATOM 1654 C CA . VAL A 1 203 ? 27.787 39.283 31.254 1.00 49.21 242 VAL A CA 1
ATOM 1655 C C . VAL A 1 203 ? 28.050 37.867 31.767 1.00 49.21 242 VAL A C 1
ATOM 1656 O O . VAL A 1 203 ? 28.164 37.664 32.971 1.00 48.71 242 VAL A O 1
ATOM 1660 N N . VAL A 1 204 ? 28.154 36.887 30.875 1.00 48.98 243 VAL A N 1
ATOM 1661 C CA . VAL A 1 204 ? 28.425 35.530 31.339 1.00 49.79 243 VAL A CA 1
ATOM 1662 C C . VAL A 1 204 ? 29.791 35.484 32.037 1.00 51.35 243 VAL A C 1
ATOM 1663 O O . VAL A 1 204 ? 29.957 34.811 33.065 1.00 51.60 243 VAL A O 1
ATOM 1667 N N . ASN A 1 205 ? 30.769 36.201 31.486 1.00 51.81 244 ASN A N 1
ATOM 1668 C CA . ASN A 1 205 ? 32.092 36.238 32.100 1.00 52.08 244 ASN A CA 1
ATOM 1669 C C . ASN A 1 205 ? 31.937 36.862 33.489 1.00 52.60 244 ASN A C 1
ATOM 1670 O O . ASN A 1 205 ? 32.415 36.316 34.485 1.00 51.87 244 ASN A O 1
ATOM 1675 N N . ASP A 1 206 ? 31.256 38.002 33.551 1.00 52.99 245 ASP A N 1
ATOM 1676 C CA . ASP A 1 206 ? 31.028 38.681 34.817 1.00 54.65 245 ASP A CA 1
ATOM 1677 C C . ASP A 1 206 ? 30.345 37.785 35.854 1.00 55.38 245 ASP A C 1
ATOM 1678 O O . ASP A 1 206 ? 30.813 37.675 36.988 1.00 56.01 245 ASP A O 1
ATOM 1683 N N . ILE A 1 207 ? 29.244 37.150 35.473 1.00 55.26 246 ILE A N 1
ATOM 1684 C CA . ILE A 1 207 ? 28.536 36.270 36.396 1.00 56.57 246 ILE A CA 1
ATOM 1685 C C . ILE A 1 207 ? 29.493 35.296 37.089 1.00 57.80 246 ILE A C 1
ATOM 1686 O O . ILE A 1 207 ? 29.395 35.084 38.300 1.00 58.19 246 ILE A O 1
ATOM 1691 N N . TYR A 1 208 ? 30.410 34.703 36.325 1.00 58.85 247 TYR A N 1
ATOM 1692 C CA . TYR A 1 208 ? 31.365 33.752 36.891 1.00 60.22 247 TYR A CA 1
ATOM 1693 C C . TYR A 1 208 ? 32.633 34.363 37.492 1.00 61.61 247 TYR A C 1
ATOM 1694 O O . TYR A 1 208 ? 33.342 33.704 38.247 1.00 61.39 247 TYR A O 1
ATOM 1703 N N . SER A 1 209 ? 32.927 35.614 37.167 1.00 63.61 248 SER A N 1
ATOM 1704 C CA . SER A 1 209 ? 34.138 36.220 37.688 1.00 66.00 248 SER A CA 1
ATOM 1705 C C . SER A 1 209 ? 33.903 37.129 38.887 1.00 68.54 248 SER A C 1
ATOM 1706 O O . SER A 1 209 ? 34.863 37.591 39.503 1.00 69.41 248 SER A O 1
ATOM 1709 N N . TYR A 1 210 ? 32.644 37.374 39.241 1.00 70.58 249 TYR A N 1
ATOM 1710 C CA . TYR A 1 210 ? 32.360 38.256 40.371 1.00 72.82 249 TYR A CA 1
ATOM 1711 C C . TYR A 1 210 ? 32.997 37.862 41.702 1.00 74.83 249 TYR A C 1
ATOM 1712 O O . TYR A 1 210 ? 33.696 38.660 42.324 1.00 74.42 249 TYR A O 1
ATOM 1721 N N . ASP A 1 211 ? 32.736 36.643 42.152 1.00 77.76 250 ASP A N 1
ATOM 1722 C CA . ASP A 1 211 ? 33.289 36.181 43.417 1.00 81.38 250 ASP A CA 1
ATOM 1723 C C . ASP A 1 211 ? 34.790 36.425 43.515 1.00 84.41 250 ASP A C 1
ATOM 1724 O O . ASP A 1 211 ? 35.252 37.263 44.296 1.00 84.73 250 ASP A O 1
ATOM 1729 N N . LYS A 1 212 ? 35.545 35.688 42.713 1.00 87.66 251 LYS A N 1
ATOM 1730 C CA . LYS A 1 212 ? 36.991 35.806 42.707 1.00 90.75 251 LYS A CA 1
ATOM 1731 C C . LYS A 1 212 ? 37.454 37.255 42.550 1.00 92.37 251 LYS A C 1
ATOM 1732 O O . LYS A 1 212 ? 38.521 37.627 43.036 1.00 92.80 251 LYS A O 1
ATOM 1738 N N . GLU A 1 213 ? 36.647 38.073 41.888 1.00 94.26 252 GLU A N 1
ATOM 1739 C CA . GLU A 1 213 ? 37.003 39.469 41.676 1.00 97.07 252 GLU A CA 1
ATOM 1740 C C . GLU A 1 213 ? 36.836 40.295 42.943 1.00 98.83 252 GLU A C 1
ATOM 1741 O O . GLU A 1 213 ? 36.733 41.524 42.877 1.00 99.04 252 GLU A O 1
ATOM 1747 N N . GLU A 1 214 ? 36.810 39.622 44.093 1.00 101.03 253 GLU A N 1
ATOM 1748 C CA . GLU A 1 214 ? 36.648 40.303 45.377 1.00 102.92 253 GLU A CA 1
ATOM 1749 C C . GLU A 1 214 ? 37.921 40.385 46.222 1.00 104.19 253 GLU A C 1
ATOM 1750 O O . GLU A 1 214 ? 38.438 39.375 46.720 1.00 103.65 253 GLU A O 1
ATOM 1756 N N . GLU A 1 215 ? 38.405 41.616 46.376 1.00 105.81 254 GLU A N 1
ATOM 1757 C CA . GLU A 1 215 ? 39.608 41.918 47.144 1.00 107.22 254 GLU A CA 1
ATOM 1758 C C . GLU A 1 215 ? 39.531 43.388 47.579 1.00 107.85 254 GLU A C 1
ATOM 1759 O O . GLU A 1 215 ? 39.833 43.733 48.730 1.00 107.99 254 GLU A O 1
ATOM 1765 N N . ALA A 1 216 ? 39.113 44.239 46.640 1.00 108.25 255 ALA A N 1
ATOM 1766 C CA . ALA A 1 216 ? 38.974 45.677 46.861 1.00 108.24 255 ALA A CA 1
ATOM 1767 C C . ALA A 1 216 ? 38.522 46.336 45.561 1.00 108.34 255 ALA A C 1
ATOM 1768 O O . ALA A 1 216 ? 38.188 45.576 44.624 1.00 108.25 255 ALA A O 1
ATOM 1770 N N . LEU A 1 227 ? 34.943 48.190 40.277 1.00 77.18 265 LEU A N 1
ATOM 1771 C CA . LEU A 1 227 ? 35.315 47.236 39.184 1.00 77.32 265 LEU A CA 1
ATOM 1772 C C . LEU A 1 227 ? 34.205 47.162 38.139 1.00 76.98 265 LEU A C 1
ATOM 1773 O O . LEU A 1 227 ? 33.019 47.212 38.486 1.00 77.31 265 LEU A O 1
ATOM 1778 N N . CYS A 1 228 ? 34.589 47.037 36.867 1.00 75.57 266 CYS A N 1
ATOM 1779 C CA . CYS A 1 228 ? 33.618 46.947 35.781 1.00 73.46 266 CYS A CA 1
ATOM 1780 C C . CYS A 1 228 ? 32.992 45.557 35.730 1.00 72.00 266 CYS A C 1
ATOM 1781 O O . CYS A 1 228 ? 33.572 44.612 35.199 1.00 71.78 266 CYS A O 1
ATOM 1784 N N . SER A 1 229 ? 31.802 45.444 36.301 1.00 70.12 267 SER A N 1
ATOM 1785 C CA . SER A 1 229 ? 31.090 44.184 36.326 1.00 68.50 267 SER A CA 1
ATOM 1786 C C . SER A 1 229 ? 29.598 44.447 36.213 1.00 68.11 267 SER A C 1
ATOM 1787 O O . SER A 1 229 ? 29.068 45.341 36.874 1.00 68.37 267 SER A O 1
ATOM 1790 N N . ALA A 1 230 ? 28.928 43.685 35.355 1.00 67.22 268 ALA A N 1
ATOM 1791 C CA . ALA A 1 230 ? 27.492 43.833 35.187 1.00 66.54 268 ALA A CA 1
ATOM 1792 C C . ALA A 1 230 ? 26.859 43.397 36.503 1.00 66.29 268 ALA A C 1
ATOM 1793 O O . ALA A 1 230 ? 25.778 43.859 36.870 1.00 66.11 268 ALA A O 1
ATOM 1795 N N . VAL A 1 231 ? 27.543 42.503 37.213 1.00 65.25 269 VAL A N 1
ATOM 1796 C CA . VAL A 1 231 ? 27.034 42.027 38.484 1.00 64.71 269 VAL A CA 1
ATOM 1797 C C . VAL A 1 231 ? 26.981 43.171 39.471 1.00 65.26 269 VAL A C 1
ATOM 1798 O O . VAL A 1 231 ? 25.971 43.367 40.137 1.00 65.34 269 VAL A O 1
ATOM 1802 N N . LYS A 1 232 ? 28.063 43.935 39.562 1.00 65.72 270 LYS A N 1
ATOM 1803 C CA . LYS A 1 232 ? 28.086 45.059 40.492 1.00 66.45 270 LYS A CA 1
ATOM 1804 C C . LYS A 1 232 ? 27.105 46.130 40.053 1.00 65.62 270 LYS A C 1
ATOM 1805 O O . LYS A 1 232 ? 26.296 46.604 40.848 1.00 65.76 270 LYS A O 1
ATOM 1811 N N . VAL A 1 233 ? 27.192 46.508 38.783 1.00 64.33 271 VAL A N 1
ATOM 1812 C CA . VAL A 1 233 ? 26.332 47.537 38.228 1.00 63.28 271 VAL A CA 1
ATOM 1813 C C . VAL A 1 233 ? 24.845 47.310 38.472 1.00 63.11 271 VAL A C 1
ATOM 1814 O O . VAL A 1 233 ? 24.159 48.202 38.961 1.00 62.14 271 VAL A O 1
ATOM 1818 N N . LEU A 1 234 ? 24.349 46.122 38.137 1.00 63.27 272 LEU A N 1
ATOM 1819 C CA . LEU A 1 234 ? 22.929 45.823 38.306 1.00 63.33 272 LEU A CA 1
ATOM 1820 C C . LEU A 1 234 ? 22.513 45.645 39.756 1.00 64.30 272 LEU A C 1
ATOM 1821 O O . LEU A 1 234 ? 21.438 46.094 40.145 1.00 64.77 272 LEU A O 1
ATOM 1826 N N . ALA A 1 235 ? 23.357 44.992 40.549 1.00 65.42 273 ALA A N 1
ATOM 1827 C CA . ALA A 1 235 ? 23.061 44.760 41.962 1.00 66.33 273 ALA A CA 1
ATOM 1828 C C . ALA A 1 235 ? 22.817 46.070 42.698 1.00 67.12 273 ALA A C 1
ATOM 1829 O O . ALA A 1 235 ? 22.018 46.116 43.631 1.00 67.41 273 ALA A O 1
ATOM 1831 N N . GLU A 1 236 ? 23.497 47.135 42.283 1.00 68.26 274 GLU A N 1
ATOM 1832 C CA . GLU A 1 236 ? 23.308 48.424 42.934 1.00 70.02 274 GLU A CA 1
ATOM 1833 C C . GLU A 1 236 ? 22.076 49.134 42.408 1.00 69.69 274 GLU A C 1
ATOM 1834 O O . GLU A 1 236 ? 21.252 49.614 43.183 1.00 71.04 274 GLU A O 1
ATOM 1840 N N . GLU A 1 237 ? 21.931 49.179 41.093 1.00 69.22 275 GLU A N 1
ATOM 1841 C CA . GLU A 1 237 ? 20.778 49.828 40.473 1.00 68.44 275 GLU A CA 1
ATOM 1842 C C . GLU A 1 237 ? 19.447 49.258 40.950 1.00 66.79 275 GLU A C 1
ATOM 1843 O O . GLU A 1 237 ? 18.490 49.991 41.132 1.00 65.57 275 GLU A O 1
ATOM 1849 N N . SER A 1 238 ? 19.400 47.947 41.154 1.00 65.84 276 SER A N 1
ATOM 1850 C CA . SER A 1 238 ? 18.177 47.283 41.578 1.00 65.04 276 SER A CA 1
ATOM 1851 C C . SER A 1 238 ? 18.096 47.058 43.080 1.00 65.38 276 SER A C 1
ATOM 1852 O O . SER A 1 238 ? 17.038 46.698 43.598 1.00 65.37 276 SER A O 1
ATOM 1855 N N . LYS A 1 239 ? 19.210 47.260 43.773 1.00 64.64 277 LYS A N 1
ATOM 1856 C CA . LYS A 1 239 ? 19.262 47.044 45.208 1.00 64.08 277 LYS A CA 1
ATOM 1857 C C . LYS A 1 239 ? 19.015 45.575 45.554 1.00 63.62 277 LYS A C 1
ATOM 1858 O O . LYS A 1 239 ? 18.376 45.276 46.565 1.00 66.00 277 LYS A O 1
ATOM 1864 N N . LEU A 1 240 ? 19.509 44.658 44.727 1.00 61.38 278 LEU A N 1
ATOM 1865 C CA . LEU A 1 240 ? 19.333 43.238 45.003 1.00 60.34 278 LEU A CA 1
ATOM 1866 C C . LEU A 1 240 ? 20.633 42.612 45.507 1.00 60.44 278 LEU A C 1
ATOM 1867 O O . LEU A 1 240 ? 21.705 43.195 45.365 1.00 59.43 278 LEU A O 1
ATOM 1872 N N . GLY A 1 241 ? 20.529 41.427 46.103 1.00 60.89 279 GLY A N 1
ATOM 1873 C CA . GLY A 1 241 ? 21.716 40.745 46.590 1.00 61.40 279 GLY A CA 1
ATOM 1874 C C . GLY A 1 241 ? 22.467 40.087 45.444 1.00 61.61 279 GLY A C 1
ATOM 1875 O O . GLY A 1 241 ? 21.920 39.918 44.356 1.00 62.13 279 GLY A O 1
ATOM 1876 N N . ILE A 1 242 ? 23.714 39.700 45.672 1.00 60.81 280 ILE A N 1
ATOM 1877 C CA . ILE A 1 242 ? 24.481 39.088 44.609 1.00 59.90 280 ILE A CA 1
ATOM 1878 C C . ILE A 1 242 ? 23.813 37.860 44.012 1.00 60.07 280 ILE A C 1
ATOM 1879 O O . ILE A 1 242 ? 23.687 37.758 42.798 1.00 61.12 280 ILE A O 1
ATOM 1884 N N . PRO A 1 243 ? 23.370 36.911 44.845 1.00 59.75 281 PRO A N 1
ATOM 1885 C CA . PRO A 1 243 ? 22.726 35.720 44.274 1.00 59.55 281 PRO A CA 1
ATOM 1886 C C . PRO A 1 243 ? 21.560 36.063 43.342 1.00 59.48 281 PRO A C 1
ATOM 1887 O O . PRO A 1 243 ? 21.411 35.487 42.254 1.00 59.22 281 PRO A O 1
ATOM 1891 N N . ALA A 1 244 ? 20.737 37.011 43.782 1.00 58.98 282 ALA A N 1
ATOM 1892 C CA . ALA A 1 244 ? 19.580 37.453 43.010 1.00 57.40 282 ALA A CA 1
ATOM 1893 C C . ALA A 1 244 ? 20.017 38.134 41.715 1.00 57.08 282 ALA A C 1
ATOM 1894 O O . ALA A 1 244 ? 19.554 37.759 40.630 1.00 57.28 282 ALA A O 1
ATOM 1896 N N . THR A 1 245 ? 20.885 39.143 41.835 1.00 55.54 283 THR A N 1
ATOM 1897 C CA . THR A 1 245 ? 21.400 39.868 40.670 1.00 54.77 283 THR A CA 1
ATOM 1898 C C . THR A 1 245 ? 21.870 38.866 39.608 1.00 54.58 283 THR A C 1
ATOM 1899 O O . THR A 1 245 ? 21.474 38.951 38.451 1.00 54.32 283 THR A O 1
ATOM 1903 N N . LYS A 1 246 ? 22.704 37.915 40.019 1.00 54.07 284 LYS A N 1
ATOM 1904 C CA . LYS A 1 246 ? 23.204 36.890 39.124 1.00 54.49 284 LYS A CA 1
ATOM 1905 C C . LYS A 1 246 ? 22.060 36.167 38.405 1.00 54.28 284 LYS A C 1
ATOM 1906 O O . LYS A 1 246 ? 22.131 35.942 37.192 1.00 53.97 284 LYS A O 1
ATOM 1912 N N . ARG A 1 247 ? 21.017 35.795 39.147 1.00 53.68 285 ARG A N 1
ATOM 1913 C CA . ARG A 1 247 ? 19.874 35.100 38.551 1.00 52.63 285 ARG A CA 1
ATOM 1914 C C . ARG A 1 247 ? 19.213 35.986 37.502 1.00 51.63 285 ARG A C 1
ATOM 1915 O O . ARG A 1 247 ? 18.754 35.504 36.464 1.00 49.70 285 ARG A O 1
ATOM 1923 N N . VAL A 1 248 ? 19.164 37.285 37.778 1.00 50.95 286 VAL A N 1
ATOM 1924 C CA . VAL A 1 248 ? 18.569 38.225 36.841 1.00 51.00 286 VAL A CA 1
ATOM 1925 C C . VAL A 1 248 ? 19.435 38.387 35.583 1.00 51.33 286 VAL A C 1
ATOM 1926 O O . VAL A 1 248 ? 18.905 38.459 34.472 1.00 51.41 286 VAL A O 1
ATOM 1930 N N . LEU A 1 249 ? 20.756 38.446 35.756 1.00 51.24 287 LEU A N 1
ATOM 1931 C CA . LEU A 1 249 ? 21.667 38.563 34.618 1.00 50.09 287 LEU A CA 1
ATOM 1932 C C . LEU A 1 249 ? 21.565 37.284 33.771 1.00 50.56 287 LEU A C 1
ATOM 1933 O O . LEU A 1 249 ? 21.590 37.335 32.540 1.00 50.08 287 LEU A O 1
ATOM 1938 N N . TRP A 1 250 ? 21.434 36.141 34.430 1.00 51.32 288 TRP A N 1
ATOM 1939 C CA . TRP A 1 250 ? 21.282 34.883 33.715 1.00 53.67 288 TRP A CA 1
ATOM 1940 C C . TRP A 1 250 ? 20.011 34.982 32.886 1.00 54.68 288 TRP A C 1
ATOM 1941 O O . TRP A 1 250 ? 19.951 34.529 31.739 1.00 55.83 288 TRP A O 1
ATOM 1952 N N . SER A 1 251 ? 18.992 35.588 33.481 1.00 55.21 289 SER A N 1
ATOM 1953 C CA . SER A 1 251 ? 17.711 35.766 32.816 1.00 55.27 289 SER A CA 1
ATOM 1954 C C . SER A 1 251 ? 17.907 36.570 31.534 1.00 54.71 289 SER A C 1
ATOM 1955 O O . SER A 1 251 ? 17.446 36.170 30.463 1.00 54.04 289 SER A O 1
ATOM 1958 N N . MET A 1 252 ? 18.592 37.702 31.649 1.00 53.54 290 MET A N 1
ATOM 1959 C CA . MET A 1 252 ? 18.833 38.540 30.490 1.00 54.06 290 MET A CA 1
ATOM 1960 C C . MET A 1 252 ? 19.690 37.801 29.463 1.00 53.57 290 MET A C 1
ATOM 1961 O O . MET A 1 252 ? 19.407 37.839 28.269 1.00 52.79 290 MET A O 1
ATOM 1966 N N . THR A 1 253 ? 20.728 37.119 29.936 1.00 53.20 291 THR A N 1
ATOM 1967 C CA . THR A 1 253 ? 21.616 36.374 29.056 1.00 52.37 291 THR A CA 1
ATOM 1968 C C . THR A 1 253 ? 20.815 35.468 28.121 1.00 52.90 291 THR A C 1
ATOM 1969 O O . THR A 1 253 ? 21.072 35.421 26.914 1.00 52.69 291 THR A O 1
ATOM 1973 N N . ARG A 1 254 ? 19.839 34.753 28.675 1.00 52.97 292 ARG A N 1
ATOM 1974 C CA . ARG A 1 254 ? 19.004 33.855 27.875 1.00 52.97 292 ARG A CA 1
ATOM 1975 C C . ARG A 1 254 ? 18.121 34.602 26.863 1.00 52.31 292 ARG A C 1
ATOM 1976 O O . ARG A 1 254 ? 17.759 34.058 25.813 1.00 51.36 292 ARG A O 1
ATOM 1984 N N . GLU A 1 255 ? 17.779 35.848 27.190 1.00 52.27 293 GLU A N 1
ATOM 1985 C CA . GLU A 1 255 ? 16.953 36.677 26.317 1.00 51.42 293 GLU A CA 1
ATOM 1986 C C . GLU A 1 255 ? 17.800 37.176 25.156 1.00 51.45 293 GLU A C 1
ATOM 1987 O O . GLU A 1 255 ? 17.304 37.326 24.037 1.00 51.59 293 GLU A O 1
ATOM 1993 N N . TRP A 1 256 ? 19.081 37.431 25.416 1.00 50.51 294 TRP A N 1
ATOM 1994 C CA . TRP A 1 256 ? 19.976 37.885 24.359 1.00 50.09 294 TRP A CA 1
ATOM 1995 C C . TRP A 1 256 ? 20.292 36.710 23.431 1.00 48.99 294 TRP A C 1
ATOM 1996 O O . TRP A 1 256 ? 20.583 36.900 22.261 1.00 48.33 294 TRP A O 1
ATOM 2007 N N . GLU A 1 257 ? 20.240 35.494 23.958 1.00 48.24 295 GLU A N 1
ATOM 2008 C CA . GLU A 1 257 ? 20.479 34.321 23.129 1.00 49.11 295 GLU A CA 1
ATOM 2009 C C . GLU A 1 257 ? 19.288 34.177 22.187 1.00 50.02 295 GLU A C 1
ATOM 2010 O O . GLU A 1 257 ? 19.429 33.735 21.042 1.00 50.54 295 GLU A O 1
ATOM 2016 N N . THR A 1 258 ? 18.113 34.562 22.671 1.00 49.52 296 THR A N 1
ATOM 2017 C CA . THR A 1 258 ? 16.921 34.504 21.857 1.00 49.32 296 THR A CA 1
ATOM 2018 C C . THR A 1 258 ? 16.989 35.620 20.815 1.00 50.15 296 THR A C 1
ATOM 2019 O O . THR A 1 258 ? 16.542 35.440 19.679 1.00 50.72 296 THR A O 1
ATOM 2023 N N . VAL A 1 259 ? 17.557 36.768 21.188 1.00 49.68 297 VAL A N 1
ATOM 2024 C CA . VAL A 1 259 ? 17.692 37.880 20.246 1.00 49.38 297 VAL A CA 1
ATOM 2025 C C . VAL A 1 259 ? 18.619 37.437 19.101 1.00 49.92 297 VAL A C 1
ATOM 2026 O O . VAL A 1 259 ? 18.400 37.769 17.932 1.00 49.74 297 VAL A O 1
ATOM 2030 N N . HIS A 1 260 ? 19.650 36.675 19.452 1.00 49.88 298 HIS A N 1
ATOM 2031 C CA . HIS A 1 260 ? 20.595 36.164 18.474 1.00 50.12 298 HIS A CA 1
ATOM 2032 C C . HIS A 1 260 ? 19.834 35.292 17.475 1.00 51.10 298 HIS A C 1
ATOM 2033 O O . HIS A 1 260 ? 19.966 35.461 16.268 1.00 51.45 298 HIS A O 1
ATOM 2040 N N . ASP A 1 261 ? 19.036 34.359 17.985 1.00 51.48 299 ASP A N 1
ATOM 2041 C CA . ASP A 1 261 ? 18.276 33.467 17.119 1.00 52.77 299 ASP A CA 1
ATOM 2042 C C . ASP A 1 261 ? 17.340 34.230 16.173 1.00 53.33 299 ASP A C 1
ATOM 2043 O O . ASP A 1 261 ? 17.218 33.898 14.994 1.00 52.44 299 ASP A O 1
ATOM 2048 N N . GLU A 1 262 ? 16.690 35.269 16.678 1.00 54.10 300 GLU A N 1
ATOM 2049 C CA . GLU A 1 262 ? 15.776 36.032 15.845 1.00 54.57 300 GLU A CA 1
ATOM 2050 C C . GLU A 1 262 ? 16.496 36.768 14.730 1.00 54.80 300 GLU A C 1
ATOM 2051 O O . GLU A 1 262 ? 16.033 36.786 13.590 1.00 54.92 300 GLU A O 1
ATOM 2057 N N . ILE A 1 263 ? 17.629 37.380 15.055 1.00 55.13 301 ILE A N 1
ATOM 2058 C CA . ILE A 1 263 ? 18.395 38.108 14.055 1.00 54.61 301 ILE A CA 1
ATOM 2059 C C . ILE A 1 263 ? 18.922 37.158 12.983 1.00 54.86 301 ILE A C 1
ATOM 2060 O O . ILE A 1 263 ? 18.954 37.495 11.804 1.00 54.11 301 ILE A O 1
ATOM 2065 N N . VAL A 1 264 ? 19.332 35.968 13.397 1.00 55.51 302 VAL A N 1
ATOM 2066 C CA . VAL A 1 264 ? 19.851 34.986 12.463 1.00 56.74 302 VAL A CA 1
ATOM 2067 C C . VAL A 1 264 ? 18.745 34.555 11.512 1.00 58.34 302 VAL A C 1
ATOM 2068 O O . VAL A 1 264 ? 18.871 34.707 10.304 1.00 58.30 302 VAL A O 1
ATOM 2072 N N . ALA A 1 265 ? 17.657 34.025 12.064 1.00 60.37 303 ALA A N 1
ATOM 2073 C CA . ALA A 1 265 ? 16.518 33.590 11.265 1.00 61.63 303 ALA A CA 1
ATOM 2074 C C . ALA A 1 265 ? 16.035 34.701 10.339 1.00 62.68 303 ALA A C 1
ATOM 2075 O O . ALA A 1 265 ? 15.640 34.439 9.208 1.00 62.95 303 ALA A O 1
ATOM 2077 N N . GLU A 1 266 ? 16.072 35.936 10.826 1.00 64.72 304 GLU A N 1
ATOM 2078 C CA . GLU A 1 266 ? 15.644 37.095 10.051 1.00 67.38 304 GLU A CA 1
ATOM 2079 C C . GLU A 1 266 ? 16.535 37.341 8.832 1.00 67.95 304 GLU A C 1
ATOM 2080 O O . GLU A 1 266 ? 16.051 37.680 7.753 1.00 68.36 304 GLU A O 1
ATOM 2086 N N . LYS A 1 267 ? 17.839 37.174 9.006 1.00 68.24 305 LYS A N 1
ATOM 2087 C CA . LYS A 1 267 ? 18.784 37.389 7.918 1.00 68.54 305 LYS A CA 1
ATOM 2088 C C . LYS A 1 267 ? 18.793 36.212 6.953 1.00 68.96 305 LYS A C 1
ATOM 2089 O O . LYS A 1 267 ? 19.113 36.357 5.770 1.00 68.54 305 LYS A O 1
ATOM 2095 N N . ILE A 1 268 ? 18.453 35.040 7.466 1.00 69.31 306 ILE A N 1
ATOM 2096 C CA . ILE A 1 268 ? 18.420 33.855 6.639 1.00 70.65 306 ILE A CA 1
ATOM 2097 C C . ILE A 1 268 ? 17.173 33.857 5.767 1.00 72.27 306 ILE A C 1
ATOM 2098 O O . ILE A 1 268 ? 17.247 33.593 4.576 1.00 73.12 306 ILE A O 1
ATOM 2103 N N . ALA A 1 269 ? 16.029 34.173 6.354 1.00 74.03 307 ALA A N 1
ATOM 2104 C CA . ALA A 1 269 ? 14.791 34.205 5.591 1.00 75.70 307 ALA A CA 1
ATOM 2105 C C . ALA A 1 269 ? 14.673 35.513 4.815 1.00 77.28 307 ALA A C 1
ATOM 2106 O O . ALA A 1 269 ? 13.646 35.784 4.196 1.00 78.01 307 ALA A O 1
ATOM 2108 N N . SER A 1 270 ? 15.731 36.319 4.847 1.00 78.90 308 SER A N 1
ATOM 2109 C CA . SER A 1 270 ? 15.750 37.600 4.143 1.00 80.16 308 SER A CA 1
ATOM 2110 C C . SER A 1 270 ? 15.520 37.438 2.646 1.00 81.35 308 SER A C 1
ATOM 2111 O O . SER A 1 270 ? 15.804 36.384 2.072 1.00 81.48 308 SER A O 1
ATOM 2114 N N . PRO A 1 271 ? 15.003 38.492 1.995 1.00 82.16 309 PRO A N 1
ATOM 2115 C CA . PRO A 1 271 ? 14.725 38.488 0.554 1.00 82.76 309 PRO A CA 1
ATOM 2116 C C . PRO A 1 271 ? 15.998 38.459 -0.285 1.00 82.99 309 PRO A C 1
ATOM 2117 O O . PRO A 1 271 ? 16.065 37.779 -1.312 1.00 82.50 309 PRO A O 1
ATOM 2121 N N . ASP A 1 272 ? 17.003 39.203 0.169 1.00 83.27 310 ASP A N 1
ATOM 2122 C CA . ASP A 1 272 ? 18.279 39.311 -0.527 1.00 83.40 310 ASP A CA 1
ATOM 2123 C C . ASP A 1 272 ? 19.121 38.049 -0.411 1.00 82.06 310 ASP A C 1
ATOM 2124 O O . ASP A 1 272 ? 20.141 37.919 -1.081 1.00 82.09 310 ASP A O 1
ATOM 2129 N N . GLY A 1 273 ? 18.699 37.127 0.446 1.00 80.48 311 GLY A N 1
ATOM 2130 C CA . GLY A 1 273 ? 19.443 35.894 0.623 1.00 78.32 311 GLY A CA 1
ATOM 2131 C C . GLY A 1 273 ? 20.474 35.964 1.739 1.00 77.04 311 GLY A C 1
ATOM 2132 O O . GLY A 1 273 ? 20.643 37.001 2.392 1.00 77.30 311 GLY A O 1
ATOM 2133 N N . CYS A 1 274 ? 21.172 34.851 1.950 1.00 75.06 312 CYS A N 1
ATOM 2134 C CA . CYS A 1 274 ? 22.189 34.754 2.990 1.00 72.79 312 CYS A CA 1
ATOM 2135 C C . CYS A 1 274 ? 23.250 33.749 2.539 1.00 71.06 312 CYS A C 1
ATOM 2136 O O . CYS A 1 274 ? 22.973 32.553 2.458 1.00 70.65 312 CYS A O 1
ATOM 2139 N N . SER A 1 275 ? 24.458 34.226 2.247 1.00 69.21 313 SER A N 1
ATOM 2140 C CA . SER A 1 275 ? 25.532 33.346 1.772 1.00 67.88 313 SER A CA 1
ATOM 2141 C C . SER A 1 275 ? 25.897 32.240 2.753 1.00 67.48 313 SER A C 1
ATOM 2142 O O . SER A 1 275 ? 25.587 32.324 3.940 1.00 67.89 313 SER A O 1
ATOM 2145 N N . GLU A 1 276 ? 26.563 31.199 2.260 1.00 66.69 314 GLU A N 1
ATOM 2146 C CA . GLU A 1 276 ? 26.942 30.097 3.132 1.00 65.96 314 GLU A CA 1
ATOM 2147 C C . GLU A 1 276 ? 28.004 30.578 4.120 1.00 63.64 314 GLU A C 1
ATOM 2148 O O . GLU A 1 276 ? 28.096 30.087 5.244 1.00 63.60 314 GLU A O 1
ATOM 2154 N N . ALA A 1 277 ? 28.795 31.554 3.699 1.00 60.80 315 ALA A N 1
ATOM 2155 C CA . ALA A 1 277 ? 29.839 32.089 4.555 1.00 58.61 315 ALA A CA 1
ATOM 2156 C C . ALA A 1 277 ? 29.209 32.853 5.710 1.00 56.51 315 ALA A C 1
ATOM 2157 O O . ALA A 1 277 ? 29.628 32.730 6.857 1.00 55.48 315 ALA A O 1
ATOM 2159 N N . ALA A 1 278 ? 28.200 33.647 5.390 1.00 54.55 316 ALA A N 1
ATOM 2160 C CA . ALA A 1 278 ? 27.493 34.427 6.391 1.00 53.57 316 ALA A CA 1
ATOM 2161 C C . ALA A 1 278 ? 26.874 33.484 7.409 1.00 52.36 316 ALA A C 1
ATOM 2162 O O . ALA A 1 278 ? 27.031 33.669 8.611 1.00 50.76 316 ALA A O 1
ATOM 2164 N N . LYS A 1 279 ? 26.172 32.472 6.906 1.00 52.22 317 LYS A N 1
ATOM 2165 C CA . LYS A 1 279 ? 25.511 31.473 7.741 1.00 51.97 317 LYS A CA 1
ATOM 2166 C C . LYS A 1 279 ? 26.496 30.804 8.689 1.00 51.09 317 LYS A C 1
ATOM 2167 O O . LYS A 1 279 ? 26.216 30.638 9.878 1.00 50.62 317 LYS A O 1
ATOM 2173 N N . ALA A 1 280 ? 27.645 30.413 8.145 1.00 49.94 318 ALA A N 1
ATOM 2174 C CA . ALA A 1 280 ? 28.685 29.752 8.919 1.00 48.89 318 ALA A CA 1
ATOM 2175 C C . ALA A 1 280 ? 29.207 30.687 9.996 1.00 47.89 318 ALA A C 1
ATOM 2176 O O . ALA A 1 280 ? 29.497 30.263 11.110 1.00 46.77 318 ALA A O 1
ATOM 2178 N N . TYR A 1 281 ? 29.324 31.961 9.635 1.00 47.85 319 TYR A N 1
ATOM 2179 C CA . TYR A 1 281 ? 29.805 33.012 10.527 1.00 47.15 319 TYR A CA 1
ATOM 2180 C C . TYR A 1 281 ? 28.871 33.225 11.719 1.00 46.75 319 TYR A C 1
ATOM 2181 O O . TYR A 1 281 ? 29.328 33.365 12.848 1.00 46.32 319 TYR A O 1
ATOM 2190 N N . MET A 1 282 ? 27.567 33.254 11.467 1.00 46.71 320 MET A N 1
ATOM 2191 C CA . MET A 1 282 ? 26.595 33.451 12.535 1.00 46.65 320 MET A CA 1
ATOM 2192 C C . MET A 1 282 ? 26.608 32.250 13.471 1.00 47.03 320 MET A C 1
ATOM 2193 O O . MET A 1 282 ? 26.534 32.395 14.693 1.00 46.49 320 MET A O 1
ATOM 2198 N N . LYS A 1 283 ? 26.719 31.059 12.895 1.00 46.58 321 LYS A N 1
ATOM 2199 C CA . LYS A 1 283 ? 26.757 29.856 13.703 1.00 45.93 321 LYS A CA 1
ATOM 2200 C C . LYS A 1 283 ? 28.040 29.855 14.522 1.00 46.21 321 LYS A C 1
ATOM 2201 O O . LYS A 1 283 ? 28.092 29.278 15.616 1.00 46.56 321 LYS A O 1
ATOM 2207 N N . GLY A 1 284 ? 29.071 30.508 13.987 1.00 45.14 322 GLY A N 1
ATOM 2208 C CA . GLY A 1 284 ? 30.349 30.579 14.670 1.00 43.81 322 GLY A CA 1
ATOM 2209 C C . GLY A 1 284 ? 30.241 31.430 15.912 1.00 44.06 322 GLY A C 1
ATOM 2210 O O . GLY A 1 284 ? 30.859 31.142 16.933 1.00 43.93 322 GLY A O 1
ATOM 2211 N N . LEU A 1 285 ? 29.446 32.490 15.826 1.00 43.76 323 LEU A N 1
ATOM 2212 C CA . LEU A 1 285 ? 29.251 33.364 16.966 1.00 44.29 323 LEU A CA 1
ATOM 2213 C C . LEU A 1 285 ? 28.508 32.582 18.045 1.00 44.84 323 LEU A C 1
ATOM 2214 O O . LEU A 1 285 ? 28.800 32.710 19.235 1.00 45.17 323 LEU A O 1
ATOM 2219 N N . GLU A 1 286 ? 27.546 31.768 17.627 1.00 45.57 324 GLU A N 1
ATOM 2220 C CA . GLU A 1 286 ? 26.783 30.963 18.569 1.00 45.74 324 GLU A CA 1
ATOM 2221 C C . GLU A 1 286 ? 27.757 30.116 19.388 1.00 45.08 324 GLU A C 1
ATOM 2222 O O . GLU A 1 286 ? 27.658 30.028 20.613 1.00 43.17 324 GLU A O 1
ATOM 2228 N N . TYR A 1 287 ? 28.712 29.503 18.701 1.00 44.94 325 TYR A N 1
ATOM 2229 C CA . TYR A 1 287 ? 29.690 28.666 19.373 1.00 44.85 325 TYR A CA 1
ATOM 2230 C C . TYR A 1 287 ? 30.607 29.435 20.308 1.00 44.62 325 TYR A C 1
ATOM 2231 O O . TYR A 1 287 ? 31.016 28.916 21.354 1.00 42.56 325 TYR A O 1
ATOM 2240 N N . GLN A 1 288 ? 30.924 30.674 19.944 1.00 45.15 326 GLN A N 1
ATOM 2241 C CA . GLN A 1 288 ? 31.758 31.506 20.810 1.00 45.32 326 GLN A CA 1
ATOM 2242 C C . GLN A 1 288 ? 31.042 31.659 22.147 1.00 45.38 326 GLN A C 1
ATOM 2243 O O . GLN A 1 288 ? 31.654 31.518 23.201 1.00 44.84 326 GLN A O 1
ATOM 2249 N N . MET A 1 289 ? 29.742 31.958 22.096 1.00 45.36 327 MET A N 1
ATOM 2250 C CA . MET A 1 289 ? 28.966 32.138 23.318 1.00 46.10 327 MET A CA 1
ATOM 2251 C C . MET A 1 289 ? 28.764 30.865 24.126 1.00 45.99 327 MET A C 1
ATOM 2252 O O . MET A 1 289 ? 28.963 30.872 25.334 1.00 46.61 327 MET A O 1
ATOM 2257 N N . SER A 1 290 ? 28.388 29.771 23.473 1.00 46.54 328 SER A N 1
ATOM 2258 C CA . SER A 1 290 ? 28.194 28.516 24.183 1.00 46.38 328 SER A CA 1
ATOM 2259 C C . SER A 1 290 ? 29.530 27.990 24.694 1.00 47.62 328 SER A C 1
ATOM 2260 O O . SER A 1 290 ? 29.617 27.439 25.792 1.00 48.54 328 SER A O 1
ATOM 2263 N N . GLY A 1 291 ? 30.578 28.159 23.900 1.00 47.64 329 GLY A N 1
ATOM 2264 C CA . GLY A 1 291 ? 31.878 27.690 24.329 1.00 48.00 329 GLY A CA 1
ATOM 2265 C C . GLY A 1 291 ? 32.399 28.530 25.483 1.00 48.50 329 GLY A C 1
ATOM 2266 O O . GLY A 1 291 ? 33.015 28.010 26.414 1.00 47.67 329 GLY A O 1
ATOM 2267 N N . ASN A 1 292 ? 32.149 29.835 25.422 1.00 48.59 330 ASN A N 1
ATOM 2268 C CA . ASN A 1 292 ? 32.601 30.734 26.463 1.00 50.11 330 ASN A CA 1
ATOM 2269 C C . ASN A 1 292 ? 31.986 30.335 27.791 1.00 52.22 330 ASN A C 1
ATOM 2270 O O . ASN A 1 292 ? 32.658 30.336 28.825 1.00 51.77 330 ASN A O 1
ATOM 2275 N N . GLU A 1 293 ? 30.699 29.999 27.759 1.00 53.77 331 GLU A N 1
ATOM 2276 C CA . GLU A 1 293 ? 30.010 29.608 28.970 1.00 55.11 331 GLU A CA 1
ATOM 2277 C C . GLU A 1 293 ? 30.603 28.315 29.502 1.00 56.11 331 GLU A C 1
ATOM 2278 O O . GLU A 1 293 ? 31.016 28.251 30.657 1.00 56.66 331 GLU A O 1
ATOM 2284 N N . GLN A 1 294 ? 30.655 27.290 28.659 1.00 56.90 332 GLN A N 1
ATOM 2285 C CA . GLN A 1 294 ? 31.189 25.998 29.070 1.00 58.43 332 GLN A CA 1
ATOM 2286 C C . GLN A 1 294 ? 32.534 26.182 29.753 1.00 60.45 332 GLN A C 1
ATOM 2287 O O . GLN A 1 294 ? 32.840 25.533 30.757 1.00 61.26 332 GLN A O 1
ATOM 2293 N N . TRP A 1 295 ? 33.337 27.083 29.208 1.00 61.53 333 TRP A N 1
ATOM 2294 C CA . TRP A 1 295 ? 34.642 27.337 29.762 1.00 62.20 333 TRP A CA 1
ATOM 2295 C C . TRP A 1 295 ? 34.553 28.080 31.089 1.00 63.16 333 TRP A C 1
ATOM 2296 O O . TRP A 1 295 ? 35.166 27.665 32.069 1.00 63.13 333 TRP A O 1
ATOM 2307 N N . SER A 1 296 ? 33.793 29.170 31.132 1.00 64.60 334 SER A N 1
ATOM 2308 C CA . SER A 1 296 ? 33.654 29.946 32.367 1.00 66.87 334 SER A CA 1
ATOM 2309 C C . SER A 1 296 ? 33.084 29.075 33.480 1.00 68.52 334 SER A C 1
ATOM 2310 O O . SER A 1 296 ? 33.406 29.236 34.656 1.00 67.88 334 SER A O 1
ATOM 2313 N N . LYS A 1 297 ? 32.233 28.146 33.072 1.00 71.63 335 LYS A N 1
ATOM 2314 C CA . LYS A 1 297 ? 31.560 27.217 33.960 1.00 74.68 335 LYS A CA 1
ATOM 2315 C C . LYS A 1 297 ? 32.527 26.208 34.547 1.00 77.14 335 LYS A C 1
ATOM 2316 O O . LYS A 1 297 ? 32.249 25.612 35.576 1.00 77.65 335 LYS A O 1
ATOM 2322 N N . THR A 1 298 ? 33.660 26.004 33.888 1.00 80.22 336 THR A N 1
ATOM 2323 C CA . THR A 1 298 ? 34.645 25.040 34.366 1.00 83.24 336 THR A CA 1
ATOM 2324 C C . THR A 1 298 ? 36.044 25.584 34.138 1.00 85.85 336 THR A C 1
ATOM 2325 O O . THR A 1 298 ? 36.683 25.260 33.132 1.00 87.14 336 THR A O 1
ATOM 2329 N N . THR A 1 299 ? 36.536 26.399 35.065 1.00 88.12 337 THR A N 1
ATOM 2330 C CA . THR A 1 299 ? 37.865 26.976 34.885 1.00 90.59 337 THR A CA 1
ATOM 2331 C C . THR A 1 299 ? 38.611 27.292 36.179 1.00 92.43 337 THR A C 1
ATOM 2332 O O . THR A 1 299 ? 38.196 26.897 37.276 1.00 92.78 337 THR A O 1
ATOM 2336 N N . ARG A 1 300 ? 39.727 28.002 36.014 1.00 93.99 338 ARG A N 1
ATOM 2337 C CA . ARG A 1 300 ? 40.587 28.433 37.108 1.00 94.92 338 ARG A CA 1
ATOM 2338 C C . ARG A 1 300 ? 40.704 27.408 38.230 1.00 94.88 338 ARG A C 1
ATOM 2339 O O . ARG A 1 300 ? 41.863 27.054 38.536 1.00 94.66 338 ARG A O 1
ATOM 2347 N N . THR B 1 1 ? 105.197 68.401 38.155 1.00 86.03 40 THR B N 1
ATOM 2348 C CA . THR B 1 1 ? 106.579 68.958 38.255 1.00 85.54 40 THR B CA 1
ATOM 2349 C C . THR B 1 1 ? 107.536 68.567 37.112 1.00 84.55 40 THR B C 1
ATOM 2350 O O . THR B 1 1 ? 108.745 68.795 37.210 1.00 84.97 40 THR B O 1
ATOM 2354 N N . PRO B 1 2 ? 107.016 67.983 36.011 1.00 83.22 41 PRO B N 1
ATOM 2355 C CA . PRO B 1 2 ? 107.947 67.618 34.937 1.00 81.71 41 PRO B CA 1
ATOM 2356 C C . PRO B 1 2 ? 108.423 68.834 34.149 1.00 80.11 41 PRO B C 1
ATOM 2357 O O . PRO B 1 2 ? 107.657 69.770 33.908 1.00 79.76 41 PRO B O 1
ATOM 2361 N N . PRO B 1 3 ? 109.700 68.835 33.736 1.00 78.66 42 PRO B N 1
ATOM 2362 C CA . PRO B 1 3 ? 110.238 69.963 32.972 1.00 77.29 42 PRO B CA 1
ATOM 2363 C C . PRO B 1 3 ? 109.486 70.151 31.664 1.00 75.93 42 PRO B C 1
ATOM 2364 O O . PRO B 1 3 ? 108.765 69.262 31.216 1.00 75.84 42 PRO B O 1
ATOM 2368 N N . PRO B 1 4 ? 109.639 71.320 31.035 1.00 74.66 43 PRO B N 1
ATOM 2369 C CA . PRO B 1 4 ? 108.942 71.567 29.773 1.00 73.48 43 PRO B CA 1
ATOM 2370 C C . PRO B 1 4 ? 109.316 70.598 28.653 1.00 72.58 43 PRO B C 1
ATOM 2371 O O . PRO B 1 4 ? 110.450 70.116 28.571 1.00 72.62 43 PRO B O 1
ATOM 2375 N N . THR B 1 5 ? 108.332 70.304 27.808 1.00 70.99 44 THR B N 1
ATOM 2376 C CA . THR B 1 5 ? 108.515 69.411 26.675 1.00 68.59 44 THR B CA 1
ATOM 2377 C C . THR B 1 5 ? 108.204 70.190 25.404 1.00 68.24 44 THR B C 1
ATOM 2378 O O . THR B 1 5 ? 107.380 71.105 25.412 1.00 68.14 44 THR B O 1
ATOM 2382 N N . GLN B 1 6 ? 108.878 69.837 24.317 1.00 68.07 45 GLN B N 1
ATOM 2383 C CA . GLN B 1 6 ? 108.679 70.514 23.038 1.00 67.51 45 GLN B CA 1
ATOM 2384 C C . GLN B 1 6 ? 107.455 69.973 22.303 1.00 65.41 45 GLN B C 1
ATOM 2385 O O . GLN B 1 6 ? 106.946 70.607 21.382 1.00 65.21 45 GLN B O 1
ATOM 2391 N N . TRP B 1 7 ? 106.983 68.804 22.726 1.00 63.07 46 TRP B N 1
ATOM 2392 C CA . TRP B 1 7 ? 105.851 68.152 22.083 1.00 60.93 46 TRP B CA 1
ATOM 2393 C C . TRP B 1 7 ? 104.488 68.409 22.725 1.00 60.87 46 TRP B C 1
ATOM 2394 O O . TRP B 1 7 ? 104.383 68.655 23.926 1.00 60.98 46 TRP B O 1
ATOM 2405 N N . SER B 1 8 ? 103.444 68.353 21.903 1.00 61.47 47 SER B N 1
ATOM 2406 C CA . SER B 1 8 ? 102.068 68.544 22.365 1.00 61.50 47 SER B CA 1
ATOM 2407 C C . SER B 1 8 ? 101.322 67.255 22.082 1.00 60.80 47 SER B C 1
ATOM 2408 O O . SER B 1 8 ? 101.244 66.828 20.930 1.00 60.10 47 SER B O 1
ATOM 2411 N N . TYR B 1 9 ? 100.775 66.634 23.121 1.00 60.62 48 TYR B N 1
ATOM 2412 C CA . TYR B 1 9 ? 100.042 65.390 22.930 1.00 60.47 48 TYR B CA 1
ATOM 2413 C C . TYR B 1 9 ? 98.778 65.677 22.129 1.00 60.01 48 TYR B C 1
ATOM 2414 O O . TYR B 1 9 ? 98.420 66.832 21.889 1.00 59.54 48 TYR B O 1
ATOM 2423 N N . LEU B 1 10 ? 98.097 64.613 21.728 1.00 59.14 49 LEU B N 1
ATOM 2424 C CA . LEU B 1 10 ? 96.876 64.742 20.955 1.00 57.00 49 LEU B CA 1
ATOM 2425 C C . LEU B 1 10 ? 96.010 63.516 21.203 1.00 56.25 49 LEU B C 1
ATOM 2426 O O . LEU B 1 10 ? 96.519 62.401 21.308 1.00 56.43 49 LEU B O 1
ATOM 2431 N N . CYS B 1 11 ? 94.704 63.715 21.327 1.00 55.33 50 CYS B N 1
ATOM 2432 C CA . CYS B 1 11 ? 93.816 62.584 21.542 1.00 54.80 50 CYS B CA 1
ATOM 2433 C C . CYS B 1 11 ? 92.977 62.408 20.278 1.00 54.11 50 CYS B C 1
ATOM 2434 O O . CYS B 1 11 ? 92.557 63.390 19.670 1.00 53.91 50 CYS B O 1
ATOM 2437 N N . HIS B 1 12 ? 92.739 61.168 19.870 1.00 53.06 51 HIS B N 1
ATOM 2438 C CA . HIS B 1 12 ? 91.956 60.944 18.664 1.00 52.69 51 HIS B CA 1
ATOM 2439 C C . HIS B 1 12 ? 90.589 61.616 18.763 1.00 52.86 51 HIS B C 1
ATOM 2440 O O . HIS B 1 12 ? 89.855 61.425 19.729 1.00 53.58 51 HIS B O 1
ATOM 2447 N N . PRO B 1 13 ? 90.228 62.407 17.749 1.00 52.76 52 PRO B N 1
ATOM 2448 C CA . PRO B 1 13 ? 88.956 63.133 17.693 1.00 52.82 52 PRO B CA 1
ATOM 2449 C C . PRO B 1 13 ? 87.702 62.327 18.045 1.00 52.44 52 PRO B C 1
ATOM 2450 O O . PRO B 1 13 ? 86.798 62.832 18.716 1.00 51.41 52 PRO B O 1
ATOM 2454 N N . ARG B 1 14 ? 87.649 61.078 17.597 1.00 52.16 53 ARG B N 1
ATOM 2455 C CA . ARG B 1 14 ? 86.487 60.241 17.850 1.00 52.44 53 ARG B CA 1
ATOM 2456 C C . ARG B 1 14 ? 86.538 59.431 19.147 1.00 53.16 53 ARG B C 1
ATOM 2457 O O . ARG B 1 14 ? 85.739 58.508 19.336 1.00 53.53 53 ARG B O 1
ATOM 2465 N N . VAL B 1 15 ? 87.443 59.792 20.052 1.00 53.60 54 VAL B N 1
ATOM 2466 C CA . VAL B 1 15 ? 87.592 59.060 21.304 1.00 54.37 54 VAL B CA 1
ATOM 2467 C C . VAL B 1 15 ? 86.295 58.780 22.051 1.00 55.99 54 VAL B C 1
ATOM 2468 O O . VAL B 1 15 ? 86.087 57.667 22.531 1.00 55.40 54 VAL B O 1
ATOM 2472 N N . LYS B 1 16 ? 85.420 59.778 22.148 1.00 58.27 55 LYS B N 1
ATOM 2473 C CA . LYS B 1 16 ? 84.167 59.601 22.880 1.00 60.27 55 LYS B CA 1
ATOM 2474 C C . LYS B 1 16 ? 83.271 58.503 22.327 1.00 60.45 55 LYS B C 1
ATOM 2475 O O . LYS B 1 16 ? 82.878 57.593 23.065 1.00 60.51 55 LYS B O 1
ATOM 2481 N N . GLU B 1 17 ? 82.957 58.576 21.035 1.00 60.38 56 GLU B N 1
ATOM 2482 C CA . GLU B 1 17 ? 82.114 57.563 20.419 1.00 60.91 56 GLU B CA 1
ATOM 2483 C C . GLU B 1 17 ? 82.785 56.192 20.499 1.00 60.18 56 GLU B C 1
ATOM 2484 O O . GLU B 1 17 ? 82.189 55.231 20.995 1.00 60.06 56 GLU B O 1
ATOM 2490 N N . VAL B 1 18 ? 84.026 56.106 20.022 1.00 58.69 57 VAL B N 1
ATOM 2491 C CA . VAL B 1 18 ? 84.754 54.840 20.031 1.00 57.33 57 VAL B CA 1
ATOM 2492 C C . VAL B 1 18 ? 84.792 54.159 21.407 1.00 56.55 57 VAL B C 1
ATOM 2493 O O . VAL B 1 18 ? 84.587 52.943 21.512 1.00 55.00 57 VAL B O 1
ATOM 2497 N N . GLN B 1 19 ? 85.035 54.937 22.459 1.00 56.12 58 GLN B N 1
ATOM 2498 C CA . GLN B 1 19 ? 85.092 54.378 23.806 1.00 56.77 58 GLN B CA 1
ATOM 2499 C C . GLN B 1 19 ? 83.766 53.741 24.240 1.00 57.20 58 GLN B C 1
ATOM 2500 O O . GLN B 1 19 ? 83.746 52.688 24.894 1.00 56.01 58 GLN B O 1
ATOM 2506 N N . ASP B 1 20 ? 82.658 54.385 23.887 1.00 57.20 59 ASP B N 1
ATOM 2507 C CA . ASP B 1 20 ? 81.356 53.850 24.238 1.00 57.95 59 ASP B CA 1
ATOM 2508 C C . ASP B 1 20 ? 81.130 52.560 23.458 1.00 57.07 59 ASP B C 1
ATOM 2509 O O . ASP B 1 20 ? 80.681 51.552 24.010 1.00 57.20 59 ASP B O 1
ATOM 2514 N N . GLU B 1 21 ? 81.469 52.611 22.176 1.00 56.15 60 GLU B N 1
ATOM 2515 C CA . GLU B 1 21 ? 81.328 51.487 21.260 1.00 56.07 60 GLU B CA 1
ATOM 2516 C C . GLU B 1 21 ? 82.119 50.264 21.722 1.00 54.65 60 GLU B C 1
ATOM 2517 O O . GLU B 1 21 ? 81.562 49.183 21.885 1.00 55.73 60 GLU B O 1
ATOM 2523 N N . VAL B 1 22 ? 83.414 50.440 21.954 1.00 52.97 61 VAL B N 1
ATOM 2524 C CA . VAL B 1 22 ? 84.266 49.330 22.356 1.00 50.94 61 VAL B CA 1
ATOM 2525 C C . VAL B 1 22 ? 83.986 48.826 23.769 1.00 50.08 61 VAL B C 1
ATOM 2526 O O . VAL B 1 22 ? 83.772 47.628 23.977 1.00 49.10 61 VAL B O 1
ATOM 2530 N N . ASP B 1 23 ? 84.000 49.726 24.745 1.00 50.09 62 ASP B N 1
ATOM 2531 C CA . ASP B 1 23 ? 83.704 49.322 26.117 1.00 50.12 62 ASP B CA 1
ATOM 2532 C C . ASP B 1 23 ? 82.377 48.568 26.067 1.00 50.02 62 ASP B C 1
ATOM 2533 O O . ASP B 1 23 ? 82.227 47.509 26.681 1.00 50.04 62 ASP B O 1
ATOM 2538 N N . GLY B 1 24 ? 81.425 49.132 25.318 1.00 49.06 63 GLY B N 1
ATOM 2539 C CA . GLY B 1 24 ? 80.122 48.517 25.173 1.00 49.00 63 GLY B CA 1
ATOM 2540 C C . GLY B 1 24 ? 80.234 47.089 24.674 1.00 49.88 63 GLY B C 1
ATOM 2541 O O . GLY B 1 24 ? 79.627 46.178 25.252 1.00 49.60 63 GLY B O 1
ATOM 2542 N N . TYR B 1 25 ? 81.011 46.900 23.604 1.00 49.55 64 TYR B N 1
ATOM 2543 C CA . TYR B 1 25 ? 81.219 45.587 23.016 1.00 49.18 64 TYR B CA 1
ATOM 2544 C C . TYR B 1 25 ? 81.665 44.582 24.078 1.00 49.25 64 TYR B C 1
ATOM 2545 O O . TYR B 1 25 ? 81.112 43.479 24.183 1.00 47.66 64 TYR B O 1
ATOM 2554 N N . PHE B 1 26 ? 82.662 44.960 24.874 1.00 49.97 65 PHE B N 1
ATOM 2555 C CA . PHE B 1 26 ? 83.145 44.049 25.900 1.00 51.00 65 PHE B CA 1
ATOM 2556 C C . PHE B 1 26 ? 82.138 43.814 27.027 1.00 52.35 65 PHE B C 1
ATOM 2557 O O . PHE B 1 26 ? 82.037 42.699 27.540 1.00 53.19 65 PHE B O 1
ATOM 2565 N N . LEU B 1 27 ? 81.390 44.846 27.407 1.00 53.06 66 LEU B N 1
ATOM 2566 C CA . LEU B 1 27 ? 80.361 44.681 28.431 1.00 54.00 66 LEU B CA 1
ATOM 2567 C C . LEU B 1 27 ? 79.316 43.680 27.919 1.00 55.32 66 LEU B C 1
ATOM 2568 O O . LEU B 1 27 ? 78.670 42.996 28.708 1.00 56.01 66 LEU B O 1
ATOM 2573 N N . GLU B 1 28 ? 79.155 43.601 26.597 1.00 56.34 67 GLU B N 1
ATOM 2574 C CA . GLU B 1 28 ? 78.198 42.677 25.988 1.00 58.17 67 GLU B CA 1
ATOM 2575 C C . GLU B 1 28 ? 78.736 41.255 25.833 1.00 58.12 67 GLU B C 1
ATOM 2576 O O . GLU B 1 28 ? 77.965 40.294 25.891 1.00 58.32 67 GLU B O 1
ATOM 2582 N N . ASN B 1 29 ? 80.050 41.122 25.644 1.00 57.39 68 ASN B N 1
ATOM 2583 C CA . ASN B 1 29 ? 80.641 39.810 25.397 1.00 56.30 68 ASN B CA 1
ATOM 2584 C C . ASN B 1 29 ? 81.620 39.194 26.389 1.00 56.33 68 ASN B C 1
ATOM 2585 O O . ASN B 1 29 ? 81.665 37.974 26.521 1.00 56.49 68 ASN B O 1
ATOM 2590 N N . TRP B 1 30 ? 82.421 40.003 27.068 1.00 55.94 69 TRP B N 1
ATOM 2591 C CA . TRP B 1 30 ? 83.395 39.430 27.984 1.00 56.02 69 TRP B CA 1
ATOM 2592 C C . TRP B 1 30 ? 82.751 38.938 29.270 1.00 56.47 69 TRP B C 1
ATOM 2593 O O . TRP B 1 30 ? 81.861 39.583 29.822 1.00 56.77 69 TRP B O 1
ATOM 2604 N N . LYS B 1 31 ? 83.195 37.778 29.736 1.00 57.15 70 LYS B N 1
ATOM 2605 C CA . LYS B 1 31 ? 82.642 37.203 30.952 1.00 57.64 70 LYS B CA 1
ATOM 2606 C C . LYS B 1 31 ? 83.284 37.775 32.211 1.00 56.96 70 LYS B C 1
ATOM 2607 O O . LYS B 1 31 ? 84.056 37.093 32.887 1.00 56.26 70 LYS B O 1
ATOM 2613 N N . PHE B 1 32 ? 82.982 39.028 32.533 1.00 55.74 71 PHE B N 1
ATOM 2614 C CA . PHE B 1 32 ? 83.545 39.602 33.746 1.00 54.41 71 PHE B CA 1
ATOM 2615 C C . PHE B 1 32 ? 83.096 38.753 34.929 1.00 53.14 71 PHE B C 1
ATOM 2616 O O . PHE B 1 32 ? 81.971 38.276 34.973 1.00 53.00 71 PHE B O 1
ATOM 2624 N N . PRO B 1 33 ? 83.987 38.537 35.896 1.00 52.78 72 PRO B N 1
ATOM 2625 C CA . PRO B 1 33 ? 83.651 37.726 37.069 1.00 52.62 72 PRO B CA 1
ATOM 2626 C C . PRO B 1 33 ? 82.782 38.364 38.146 1.00 53.09 72 PRO B C 1
ATOM 2627 O O . PRO B 1 33 ? 82.230 37.657 38.991 1.00 54.33 72 PRO B O 1
ATOM 2631 N N . SER B 1 34 ? 82.663 39.688 38.136 1.00 52.83 73 SER B N 1
ATOM 2632 C CA . SER B 1 34 ? 81.850 40.388 39.135 1.00 51.69 73 SER B CA 1
ATOM 2633 C C . SER B 1 34 ? 81.578 41.800 38.675 1.00 50.88 73 SER B C 1
ATOM 2634 O O . SER B 1 34 ? 82.210 42.289 37.739 1.00 50.83 73 SER B O 1
ATOM 2637 N N . PHE B 1 35 ? 80.645 42.459 39.348 1.00 50.22 74 PHE B N 1
ATOM 2638 C CA . PHE B 1 35 ? 80.301 43.822 38.991 1.00 49.38 74 PHE B CA 1
ATOM 2639 C C . PHE B 1 35 ? 81.467 44.724 39.354 1.00 49.13 74 PHE B C 1
ATOM 2640 O O . PHE B 1 35 ? 81.732 45.702 38.666 1.00 49.49 74 PHE B O 1
ATOM 2648 N N . LYS B 1 36 ? 82.187 44.392 40.418 1.00 48.43 75 LYS B N 1
ATOM 2649 C CA . LYS B 1 36 ? 83.354 45.189 40.788 1.00 48.61 75 LYS B CA 1
ATOM 2650 C C . LYS B 1 36 ? 84.440 45.040 39.706 1.00 48.66 75 LYS B C 1
ATOM 2651 O O . LYS B 1 36 ? 85.222 45.963 39.448 1.00 47.76 75 LYS B O 1
ATOM 2657 N N . ALA B 1 37 ? 84.490 43.867 39.082 1.00 48.57 76 ALA B N 1
ATOM 2658 C CA . ALA B 1 37 ? 85.454 43.617 38.020 1.00 48.24 76 ALA B CA 1
ATOM 2659 C C . ALA B 1 37 ? 85.143 44.610 36.908 1.00 48.44 76 ALA B C 1
ATOM 2660 O O . ALA B 1 37 ? 86.043 45.148 36.266 1.00 48.54 76 ALA B O 1
ATOM 2662 N N . VAL B 1 38 ? 83.851 44.851 36.697 1.00 47.73 77 VAL B N 1
ATOM 2663 C CA . VAL B 1 38 ? 83.403 45.769 35.672 1.00 45.70 77 VAL B CA 1
ATOM 2664 C C . VAL B 1 38 ? 83.827 47.191 36.036 1.00 46.08 77 VAL B C 1
ATOM 2665 O O . VAL B 1 38 ? 84.259 47.959 35.178 1.00 45.76 77 VAL B O 1
ATOM 2669 N N . ARG B 1 39 ? 83.724 47.555 37.309 1.00 46.27 78 ARG B N 1
ATOM 2670 C CA . ARG B 1 39 ? 84.120 48.907 37.684 1.00 46.69 78 ARG B CA 1
ATOM 2671 C C . ARG B 1 39 ? 85.592 49.063 37.345 1.00 46.60 78 ARG B C 1
ATOM 2672 O O . ARG B 1 39 ? 86.000 50.039 36.703 1.00 46.96 78 ARG B O 1
ATOM 2680 N N . THR B 1 40 ? 86.388 48.099 37.789 1.00 45.44 79 THR B N 1
ATOM 2681 C CA . THR B 1 40 ? 87.808 48.117 37.519 1.00 44.43 79 THR B CA 1
ATOM 2682 C C . THR B 1 40 ? 88.056 48.246 36.005 1.00 44.67 79 THR B C 1
ATOM 2683 O O . THR B 1 40 ? 88.878 49.047 35.563 1.00 44.31 79 THR B O 1
ATOM 2687 N N . PHE B 1 41 ? 87.343 47.458 35.211 1.00 44.13 80 PHE B N 1
ATOM 2688 C CA . PHE B 1 41 ? 87.493 47.519 33.767 1.00 43.79 80 PHE B CA 1
ATOM 2689 C C . PHE B 1 41 ? 87.225 48.922 33.223 1.00 44.67 80 PHE B C 1
ATOM 2690 O O . PHE B 1 41 ? 88.057 49.477 32.514 1.00 45.14 80 PHE B O 1
ATOM 2698 N N . LEU B 1 42 ? 86.072 49.494 33.553 1.00 45.12 81 LEU B N 1
ATOM 2699 C CA . LEU B 1 42 ? 85.726 50.816 33.039 1.00 46.68 81 LEU B CA 1
ATOM 2700 C C . LEU B 1 42 ? 86.694 51.901 33.478 1.00 47.99 81 LEU B C 1
ATOM 2701 O O . LEU B 1 42 ? 87.019 52.797 32.701 1.00 47.84 81 LEU B O 1
ATOM 2706 N N . ASP B 1 43 ? 87.162 51.820 34.718 1.00 49.47 82 ASP B N 1
ATOM 2707 C CA . ASP B 1 43 ? 88.097 52.812 35.233 1.00 51.36 82 ASP B CA 1
ATOM 2708 C C . ASP B 1 43 ? 89.413 52.839 34.451 1.00 51.46 82 ASP B C 1
ATOM 2709 O O . ASP B 1 43 ? 90.107 53.849 34.428 1.00 51.45 82 ASP B O 1
ATOM 2714 N N . ALA B 1 44 ? 89.766 51.729 33.815 1.00 50.92 83 ALA B N 1
ATOM 2715 C CA . ALA B 1 44 ? 91.000 51.677 33.041 1.00 50.71 83 ALA B CA 1
ATOM 2716 C C . ALA B 1 44 ? 90.953 52.551 31.782 1.00 51.22 83 ALA B C 1
ATOM 2717 O O . ALA B 1 44 ? 91.985 53.051 31.331 1.00 50.92 83 ALA B O 1
ATOM 2719 N N . LYS B 1 45 ? 89.762 52.725 31.210 1.00 50.94 84 LYS B N 1
ATOM 2720 C CA . LYS B 1 45 ? 89.588 53.533 29.998 1.00 50.38 84 LYS B CA 1
ATOM 2721 C C . LYS B 1 45 ? 90.594 53.180 28.908 1.00 49.13 84 LYS B C 1
ATOM 2722 O O . LYS B 1 45 ? 91.263 54.063 28.368 1.00 48.41 84 LYS B O 1
ATOM 2728 N N . PHE B 1 46 ? 90.686 51.890 28.588 1.00 48.49 85 PHE B N 1
ATOM 2729 C CA . PHE B 1 46 ? 91.604 51.392 27.570 1.00 47.58 85 PHE B CA 1
ATOM 2730 C C . PHE B 1 46 ? 91.462 52.091 26.224 1.00 47.80 85 PHE B C 1
ATOM 2731 O O . PHE B 1 46 ? 92.450 52.268 25.510 1.00 47.40 85 PHE B O 1
ATOM 2739 N N . SER B 1 47 ? 90.249 52.494 25.864 1.00 47.50 86 SER B N 1
ATOM 2740 C CA . SER B 1 47 ? 90.087 53.180 24.597 1.00 48.34 86 SER B CA 1
ATOM 2741 C C . SER B 1 47 ? 90.678 54.588 24.651 1.00 49.35 86 SER B C 1
ATOM 2742 O O . SER B 1 47 ? 91.214 55.082 23.654 1.00 49.71 86 SER B O 1
ATOM 2745 N N . GLU B 1 48 ? 90.596 55.240 25.804 1.00 49.85 87 GLU B N 1
ATOM 2746 C CA . GLU B 1 48 ? 91.182 56.573 25.911 1.00 51.20 87 GLU B CA 1
ATOM 2747 C C . GLU B 1 48 ? 92.708 56.485 25.753 1.00 50.98 87 GLU B C 1
ATOM 2748 O O . GLU B 1 48 ? 93.325 57.323 25.096 1.00 49.88 87 GLU B O 1
ATOM 2754 N N . VAL B 1 49 ? 93.309 55.463 26.360 1.00 50.38 88 VAL B N 1
ATOM 2755 C CA . VAL B 1 49 ? 94.752 55.267 26.274 1.00 49.31 88 VAL B CA 1
ATOM 2756 C C . VAL B 1 49 ? 95.142 55.080 24.810 1.00 47.95 88 VAL B C 1
ATOM 2757 O O . VAL B 1 49 ? 96.068 55.719 24.305 1.00 47.02 88 VAL B O 1
ATOM 2761 N N . THR B 1 50 ? 94.410 54.200 24.141 1.00 46.36 89 THR B N 1
ATOM 2762 C CA . THR B 1 50 ? 94.633 53.899 22.741 1.00 45.78 89 THR B CA 1
ATOM 2763 C C . THR B 1 50 ? 94.513 55.171 21.913 1.00 46.33 89 THR B C 1
ATOM 2764 O O . THR B 1 50 ? 95.318 55.436 21.016 1.00 47.04 89 THR B O 1
ATOM 2768 N N . CYS B 1 51 ? 93.508 55.974 22.224 1.00 46.55 90 CYS B N 1
ATOM 2769 C CA . CYS B 1 51 ? 93.288 57.203 21.481 1.00 46.45 90 CYS B CA 1
ATOM 2770 C C . CYS B 1 51 ? 94.336 58.266 21.732 1.00 46.12 90 CYS B C 1
ATOM 2771 O O . CYS B 1 51 ? 94.516 59.166 20.905 1.00 46.32 90 CYS B O 1
ATOM 2774 N N . LEU B 1 52 ? 95.023 58.174 22.869 1.00 45.44 91 LEU B N 1
ATOM 2775 C CA . LEU B 1 52 ? 96.074 59.137 23.186 1.00 45.14 91 LEU B CA 1
ATOM 2776 C C . LEU B 1 52 ? 97.361 58.668 22.509 1.00 45.89 91 LEU B C 1
ATOM 2777 O O . LEU B 1 52 ? 98.244 59.467 22.201 1.00 45.07 91 LEU B O 1
ATOM 2782 N N . TYR B 1 53 ? 97.441 57.366 22.258 1.00 46.69 92 TYR B N 1
ATOM 2783 C CA . TYR B 1 53 ? 98.612 56.777 21.626 1.00 47.98 92 TYR B CA 1
ATOM 2784 C C . TYR B 1 53 ? 98.638 56.917 20.116 1.00 47.98 92 TYR B C 1
ATOM 2785 O O . TYR B 1 53 ? 99.691 57.111 19.511 1.00 47.55 92 TYR B O 1
ATOM 2794 N N . PHE B 1 54 ? 97.467 56.804 19.509 1.00 47.87 93 PHE B N 1
ATOM 2795 C CA . PHE B 1 54 ? 97.345 56.869 18.069 1.00 46.94 93 PHE B CA 1
ATOM 2796 C C . PHE B 1 54 ? 96.378 57.972 17.653 1.00 47.98 93 PHE B C 1
ATOM 2797 O O . PHE B 1 54 ? 95.401 57.720 16.943 1.00 49.43 93 PHE B O 1
ATOM 2805 N N . PRO B 1 55 ? 96.633 59.215 18.074 1.00 48.41 94 PRO B N 1
ATOM 2806 C CA . PRO B 1 55 ? 95.707 60.285 17.688 1.00 49.40 94 PRO B CA 1
ATOM 2807 C C . PRO B 1 55 ? 95.552 60.497 16.180 1.00 49.67 94 PRO B C 1
ATOM 2808 O O . PRO B 1 55 ? 94.614 61.151 15.744 1.00 50.50 94 PRO B O 1
ATOM 2812 N N . LEU B 1 56 ? 96.467 59.949 15.386 1.00 50.16 95 LEU B N 1
ATOM 2813 C CA . LEU B 1 56 ? 96.403 60.119 13.937 1.00 49.84 95 LEU B CA 1
ATOM 2814 C C . LEU B 1 56 ? 95.877 58.884 13.241 1.00 50.37 95 LEU B C 1
ATOM 2815 O O . LEU B 1 56 ? 96.046 58.737 12.031 1.00 51.10 95 LEU B O 1
ATOM 2820 N N . ALA B 1 57 ? 95.262 57.980 13.988 1.00 50.62 96 ALA B N 1
ATOM 2821 C CA . ALA B 1 57 ? 94.725 56.782 13.358 1.00 51.26 96 ALA B CA 1
ATOM 2822 C C . ALA B 1 57 ? 93.586 57.205 12.430 1.00 51.80 96 ALA B C 1
ATOM 2823 O O . ALA B 1 57 ? 92.961 58.252 12.632 1.00 52.17 96 ALA B O 1
ATOM 2825 N N . LEU B 1 58 ? 93.329 56.403 11.403 1.00 52.12 97 LEU B N 1
ATOM 2826 C CA . LEU B 1 58 ? 92.243 56.696 10.473 1.00 52.74 97 LEU B CA 1
ATOM 2827 C C . LEU B 1 58 ? 90.917 56.550 11.237 1.00 53.56 97 LEU B C 1
ATOM 2828 O O . LEU B 1 58 ? 90.782 55.674 12.107 1.00 52.90 97 LEU B O 1
ATOM 2833 N N . ASP B 1 59 ? 89.945 57.405 10.927 1.00 53.92 98 ASP B N 1
ATOM 2834 C CA . ASP B 1 59 ? 88.675 57.359 11.638 1.00 54.35 98 ASP B CA 1
ATOM 2835 C C . ASP B 1 59 ? 88.002 56.005 11.657 1.00 53.97 98 ASP B C 1
ATOM 2836 O O . ASP B 1 59 ? 87.359 55.664 12.638 1.00 53.26 98 ASP B O 1
ATOM 2841 N N . ASP B 1 60 ? 88.154 55.222 10.595 1.00 54.54 99 ASP B N 1
ATOM 2842 C CA . ASP B 1 60 ? 87.508 53.913 10.552 1.00 55.43 99 ASP B CA 1
ATOM 2843 C C . ASP B 1 60 ? 88.403 52.759 10.988 1.00 55.14 99 ASP B C 1
ATOM 2844 O O . ASP B 1 60 ? 88.060 51.593 10.795 1.00 55.45 99 ASP B O 1
ATOM 2849 N N . ARG B 1 61 ? 89.550 53.086 11.577 1.00 54.72 100 ARG B N 1
ATOM 2850 C CA . ARG B 1 61 ? 90.491 52.070 12.038 1.00 53.03 100 ARG B CA 1
ATOM 2851 C C . ARG B 1 61 ? 90.793 52.153 13.541 1.00 51.54 100 ARG B C 1
ATOM 2852 O O . ARG B 1 61 ? 91.085 51.136 14.183 1.00 51.28 100 ARG B O 1
ATOM 2860 N N . ILE B 1 62 ? 90.697 53.348 14.111 1.00 49.74 101 ILE B N 1
ATOM 2861 C CA . ILE B 1 62 ? 90.989 53.520 15.529 1.00 48.62 101 ILE B CA 1
ATOM 2862 C C . ILE B 1 62 ? 90.235 52.549 16.452 1.00 48.54 101 ILE B C 1
ATOM 2863 O O . ILE B 1 62 ? 90.766 52.147 17.491 1.00 48.68 101 ILE B O 1
ATOM 2868 N N . HIS B 1 63 ? 89.019 52.148 16.086 1.00 48.43 102 HIS B N 1
ATOM 2869 C CA . HIS B 1 63 ? 88.276 51.225 16.942 1.00 48.23 102 HIS B CA 1
ATOM 2870 C C . HIS B 1 63 ? 88.983 49.859 16.969 1.00 48.41 102 HIS B C 1
ATOM 2871 O O . HIS B 1 63 ? 88.956 49.162 17.984 1.00 47.71 102 HIS B O 1
ATOM 2878 N N . PHE B 1 64 ? 89.636 49.490 15.868 1.00 47.30 103 PHE B N 1
ATOM 2879 C CA . PHE B 1 64 ? 90.376 48.229 15.818 1.00 47.34 103 PHE B CA 1
ATOM 2880 C C . PHE B 1 64 ? 91.474 48.186 16.896 1.00 47.13 103 PHE B C 1
ATOM 2881 O O . PHE B 1 64 ? 91.634 47.187 17.608 1.00 46.53 103 PHE B O 1
ATOM 2889 N N . ALA B 1 65 ? 92.230 49.276 17.007 1.00 46.40 104 ALA B N 1
ATOM 2890 C CA . ALA B 1 65 ? 93.305 49.370 17.989 1.00 46.45 104 ALA B CA 1
ATOM 2891 C C . ALA B 1 65 ? 92.750 49.291 19.402 1.00 46.72 104 ALA B C 1
ATOM 2892 O O . ALA B 1 65 ? 93.320 48.611 20.266 1.00 48.17 104 ALA B O 1
ATOM 2894 N N . CYS B 1 66 ? 91.643 49.988 19.647 1.00 46.15 105 CYS B N 1
ATOM 2895 C CA . CYS B 1 66 ? 91.032 49.958 20.974 1.00 45.70 105 CYS B CA 1
ATOM 2896 C C . CYS B 1 66 ? 90.598 48.535 21.307 1.00 44.98 105 CYS B C 1
ATOM 2897 O O . CYS B 1 66 ? 90.873 48.030 22.388 1.00 44.50 105 CYS B O 1
ATOM 2900 N N . ARG B 1 67 ? 89.938 47.880 20.365 1.00 45.30 106 ARG B N 1
ATOM 2901 C CA . ARG B 1 67 ? 89.491 46.514 20.584 1.00 46.20 106 ARG B CA 1
ATOM 2902 C C . ARG B 1 67 ? 90.665 45.566 20.806 1.00 46.32 106 ARG B C 1
ATOM 2903 O O . ARG B 1 67 ? 90.614 44.708 21.695 1.00 46.41 106 ARG B O 1
ATOM 2911 N N . LEU B 1 68 ? 91.738 45.732 20.029 1.00 46.71 107 LEU B N 1
ATOM 2912 C CA . LEU B 1 68 ? 92.910 44.863 20.185 1.00 45.91 107 LEU B CA 1
ATOM 2913 C C . LEU B 1 68 ? 93.614 45.073 21.523 1.00 45.72 107 LEU B C 1
ATOM 2914 O O . LEU B 1 68 ? 93.872 44.103 22.247 1.00 45.50 107 LEU B O 1
ATOM 2919 N N . LEU B 1 69 ? 93.930 46.327 21.856 1.00 45.37 108 LEU B N 1
ATOM 2920 C CA . LEU B 1 69 ? 94.605 46.602 23.128 1.00 44.99 108 LEU B CA 1
ATOM 2921 C C . LEU B 1 69 ? 93.739 46.186 24.315 1.00 45.56 108 LEU B C 1
ATOM 2922 O O . LEU B 1 69 ? 94.241 45.630 25.298 1.00 45.20 108 LEU B O 1
ATOM 2927 N N . THR B 1 70 ? 92.433 46.433 24.219 1.00 45.25 109 THR B N 1
ATOM 2928 C CA . THR B 1 70 ? 91.537 46.063 25.306 1.00 44.79 109 THR B CA 1
ATOM 2929 C C . THR B 1 70 ? 91.563 44.563 25.552 1.00 45.29 109 THR B C 1
ATOM 2930 O O . THR B 1 70 ? 91.800 44.125 26.680 1.00 45.78 109 THR B O 1
ATOM 2934 N N . VAL B 1 71 ? 91.323 43.771 24.510 1.00 44.80 110 VAL B N 1
ATOM 2935 C CA . VAL B 1 71 ? 91.309 42.333 24.710 1.00 45.51 110 VAL B CA 1
ATOM 2936 C C . VAL B 1 71 ? 92.671 41.803 25.166 1.00 46.16 110 VAL B C 1
ATOM 2937 O O . VAL B 1 71 ? 92.740 40.839 25.931 1.00 45.92 110 VAL B O 1
ATOM 2941 N N . LEU B 1 72 ? 93.753 42.438 24.714 1.00 47.11 111 LEU B N 1
ATOM 2942 C CA . LEU B 1 72 ? 95.082 41.998 25.120 1.00 48.39 111 LEU B CA 1
ATOM 2943 C C . LEU B 1 72 ? 95.322 42.317 26.587 1.00 49.86 111 LEU B C 1
ATOM 2944 O O . LEU B 1 72 ? 95.959 41.544 27.286 1.00 50.81 111 LEU B O 1
ATOM 2949 N N . PHE B 1 73 ? 94.815 43.452 27.063 1.00 51.76 112 PHE B N 1
ATOM 2950 C CA . PHE B 1 73 ? 94.977 43.792 28.475 1.00 52.91 112 PHE B CA 1
ATOM 2951 C C . PHE B 1 73 ? 94.177 42.799 29.299 1.00 52.97 112 PHE B C 1
ATOM 2952 O O . PHE B 1 73 ? 94.658 42.270 30.302 1.00 52.37 112 PHE B O 1
ATOM 2960 N N . LEU B 1 74 ? 92.945 42.544 28.874 1.00 53.15 113 LEU B N 1
ATOM 2961 C CA . LEU B 1 74 ? 92.109 41.587 29.581 1.00 53.40 113 LEU B CA 1
ATOM 2962 C C . LEU B 1 74 ? 92.836 40.248 29.653 1.00 53.72 113 LEU B C 1
ATOM 2963 O O . LEU B 1 74 ? 92.947 39.648 30.723 1.00 53.62 113 LEU B O 1
ATOM 2968 N N . ILE B 1 75 ? 93.338 39.791 28.511 1.00 53.66 114 ILE B N 1
ATOM 2969 C CA . ILE B 1 75 ? 94.046 38.521 28.456 1.00 54.70 114 ILE B CA 1
ATOM 2970 C C . ILE B 1 75 ? 95.296 38.532 29.341 1.00 56.42 114 ILE B C 1
ATOM 2971 O O . ILE B 1 75 ? 95.534 37.591 30.108 1.00 56.68 114 ILE B O 1
ATOM 2976 N N . ASP B 1 76 ? 96.088 39.596 29.238 1.00 57.69 115 ASP B N 1
ATOM 2977 C CA . ASP B 1 76 ? 97.298 39.717 30.036 1.00 59.25 115 ASP B CA 1
ATOM 2978 C C . ASP B 1 76 ? 96.971 39.514 31.511 1.00 59.73 115 ASP B C 1
ATOM 2979 O O . ASP B 1 76 ? 97.732 38.891 32.241 1.00 60.45 115 ASP B O 1
ATOM 2984 N N . ASP B 1 77 ? 95.831 40.037 31.947 1.00 60.53 116 ASP B N 1
ATOM 2985 C CA . ASP B 1 77 ? 95.419 39.886 33.337 1.00 60.99 116 ASP B CA 1
ATOM 2986 C C . ASP B 1 77 ? 95.083 38.421 33.615 1.00 61.66 116 ASP B C 1
ATOM 2987 O O . ASP B 1 77 ? 95.457 37.874 34.652 1.00 62.17 116 ASP B O 1
ATOM 2992 N N . VAL B 1 78 ? 94.377 37.784 32.687 1.00 62.18 117 VAL B N 1
ATOM 2993 C CA . VAL B 1 78 ? 94.010 36.379 32.845 1.00 62.57 117 VAL B CA 1
ATOM 2994 C C . VAL B 1 78 ? 95.260 35.516 33.019 1.00 63.67 117 VAL B C 1
ATOM 2995 O O . VAL B 1 78 ? 95.332 34.674 33.920 1.00 63.81 117 VAL B O 1
ATOM 2999 N N . LEU B 1 79 ? 96.241 35.739 32.150 1.00 64.45 118 LEU B N 1
ATOM 3000 C CA . LEU B 1 79 ? 97.501 35.006 32.184 1.00 65.62 118 LEU B CA 1
ATOM 3001 C C . LEU B 1 79 ? 98.284 35.227 33.477 1.00 67.46 118 LEU B C 1
ATOM 3002 O O . LEU B 1 79 ? 98.937 34.311 33.987 1.00 68.02 118 LEU B O 1
ATOM 3007 N N . GLU B 1 80 ? 98.224 36.442 34.008 1.00 69.64 119 GLU B N 1
ATOM 3008 C CA . GLU B 1 80 ? 98.948 36.761 35.232 1.00 71.43 119 GLU B CA 1
ATOM 3009 C C . GLU B 1 80 ? 98.508 35.930 36.427 1.00 71.65 119 GLU B C 1
ATOM 3010 O O . GLU B 1 80 ? 99.306 35.648 37.317 1.00 71.45 119 GLU B O 1
ATOM 3016 N N . HIS B 1 81 ? 97.240 35.532 36.445 1.00 72.32 120 HIS B N 1
ATOM 3017 C CA . HIS B 1 81 ? 96.720 34.762 37.564 1.00 72.72 120 HIS B CA 1
ATOM 3018 C C . HIS B 1 81 ? 96.761 33.246 37.418 1.00 72.69 120 HIS B C 1
ATOM 3019 O O . HIS B 1 81 ? 96.442 32.522 38.364 1.00 73.00 120 HIS B O 1
ATOM 3026 N N . MET B 1 82 ? 97.147 32.754 36.245 1.00 72.12 121 MET B N 1
ATOM 3027 C CA . MET B 1 82 ? 97.245 31.310 36.064 1.00 71.72 121 MET B CA 1
ATOM 3028 C C . MET B 1 82 ? 98.708 30.883 35.981 1.00 71.69 121 MET B C 1
ATOM 3029 O O . MET B 1 82 ? 99.581 31.667 35.587 1.00 71.22 121 MET B O 1
ATOM 3034 N N . SER B 1 83 ? 98.963 29.639 36.380 1.00 71.34 122 SER B N 1
ATOM 3035 C CA . SER B 1 83 ? 100.305 29.069 36.377 1.00 70.99 122 SER B CA 1
ATOM 3036 C C . SER B 1 83 ? 100.950 29.175 34.997 1.00 71.15 122 SER B C 1
ATOM 3037 O O . SER B 1 83 ? 100.251 29.323 33.986 1.00 71.21 122 SER B O 1
ATOM 3040 N N . PHE B 1 84 ? 102.279 29.093 34.958 1.00 70.92 123 PHE B N 1
ATOM 3041 C CA . PHE B 1 84 ? 103.004 29.173 33.695 1.00 71.38 123 PHE B CA 1
ATOM 3042 C C . PHE B 1 84 ? 102.464 28.161 32.681 1.00 71.21 123 PHE B C 1
ATOM 3043 O O . PHE B 1 84 ? 102.308 28.462 31.494 1.00 71.52 123 PHE B O 1
ATOM 3051 N N . ALA B 1 85 ? 102.190 26.954 33.160 1.00 70.70 124 ALA B N 1
ATOM 3052 C CA . ALA B 1 85 ? 101.687 25.891 32.306 1.00 70.25 124 ALA B CA 1
ATOM 3053 C C . ALA B 1 85 ? 100.361 26.241 31.654 1.00 69.79 124 ALA B C 1
ATOM 3054 O O . ALA B 1 85 ? 100.243 26.208 30.430 1.00 69.96 124 ALA B O 1
ATOM 3056 N N . ASP B 1 86 ? 99.361 26.562 32.469 1.00 69.41 125 ASP B N 1
ATOM 3057 C CA . ASP B 1 86 ? 98.045 26.902 31.942 1.00 69.71 125 ASP B CA 1
ATOM 3058 C C . ASP B 1 86 ? 98.086 28.117 31.019 1.00 69.58 125 ASP B C 1
ATOM 3059 O O . ASP B 1 86 ? 97.271 28.230 30.091 1.00 69.10 125 ASP B O 1
ATOM 3064 N N . GLY B 1 87 ? 99.035 29.019 31.281 1.00 69.35 126 GLY B N 1
ATOM 3065 C CA . GLY B 1 87 ? 99.182 30.213 30.466 1.00 69.40 126 GLY B CA 1
ATOM 3066 C C . GLY B 1 87 ? 99.689 29.834 29.088 1.00 70.04 126 GLY B C 1
ATOM 3067 O O . GLY B 1 87 ? 99.261 30.381 28.062 1.00 70.12 126 GLY B O 1
ATOM 3068 N N . GLU B 1 88 ? 100.618 28.884 29.075 1.00 70.54 127 GLU B N 1
ATOM 3069 C CA . GLU B 1 88 ? 101.207 28.376 27.843 1.00 70.79 127 GLU B CA 1
ATOM 3070 C C . GLU B 1 88 ? 100.081 27.827 26.962 1.00 69.73 127 GLU B C 1
ATOM 3071 O O . GLU B 1 88 ? 100.014 28.095 25.758 1.00 69.20 127 GLU B O 1
ATOM 3077 N N . ALA B 1 89 ? 99.199 27.052 27.585 1.00 68.72 128 ALA B N 1
ATOM 3078 C CA . ALA B 1 89 ? 98.069 26.441 26.891 1.00 68.34 128 ALA B CA 1
ATOM 3079 C C . ALA B 1 89 ? 97.044 27.477 26.428 1.00 68.10 128 ALA B C 1
ATOM 3080 O O . ALA B 1 89 ? 96.452 27.337 25.349 1.00 67.89 128 ALA B O 1
ATOM 3082 N N . TYR B 1 90 ? 96.839 28.505 27.253 1.00 67.05 129 TYR B N 1
ATOM 3083 C CA . TYR B 1 90 ? 95.890 29.564 26.941 1.00 65.99 129 TYR B CA 1
ATOM 3084 C C . TYR B 1 90 ? 96.270 30.192 25.600 1.00 65.32 129 TYR B C 1
ATOM 3085 O O . TYR B 1 90 ? 95.443 30.291 24.690 1.00 65.30 129 TYR B O 1
ATOM 3094 N N . ASN B 1 91 ? 97.528 30.606 25.485 1.00 64.80 130 ASN B N 1
ATOM 3095 C CA . ASN B 1 91 ? 98.034 31.221 24.261 1.00 65.47 130 ASN B CA 1
ATOM 3096 C C . ASN B 1 91 ? 98.006 30.249 23.079 1.00 66.20 130 ASN B C 1
ATOM 3097 O O . ASN B 1 91 ? 97.586 30.607 21.968 1.00 66.50 130 ASN B O 1
ATOM 3102 N N . ASN B 1 92 ? 98.460 29.022 23.318 1.00 66.05 131 ASN B N 1
ATOM 3103 C CA . ASN B 1 92 ? 98.479 28.007 22.273 1.00 65.85 131 ASN B CA 1
ATOM 3104 C C . ASN B 1 92 ? 97.086 27.791 21.712 1.00 65.26 131 ASN B C 1
ATOM 3105 O O . ASN B 1 92 ? 96.921 27.442 20.544 1.00 65.42 131 ASN B O 1
ATOM 3110 N N . ARG B 1 93 ? 96.076 27.999 22.542 1.00 64.19 132 ARG B N 1
ATOM 3111 C CA . ARG B 1 93 ? 94.717 27.814 22.076 1.00 63.50 132 ARG B CA 1
ATOM 3112 C C . ARG B 1 93 ? 94.263 29.024 21.263 1.00 63.02 132 ARG B C 1
ATOM 3113 O O . ARG B 1 93 ? 93.586 28.892 20.233 1.00 63.03 132 ARG B O 1
ATOM 3121 N N . LEU B 1 94 ? 94.664 30.204 21.723 1.00 61.67 133 LEU B N 1
ATOM 3122 C CA . LEU B 1 94 ? 94.253 31.449 21.092 1.00 60.56 133 LEU B CA 1
ATOM 3123 C C . LEU B 1 94 ? 95.004 31.907 19.847 1.00 60.23 133 LEU B C 1
ATOM 3124 O O . LEU B 1 94 ? 94.399 32.502 18.949 1.00 60.07 133 LEU B O 1
ATOM 3129 N N . ILE B 1 95 ? 96.306 31.649 19.774 1.00 59.29 134 ILE B N 1
ATOM 3130 C CA . ILE B 1 95 ? 97.053 32.085 18.604 1.00 58.66 134 ILE B CA 1
ATOM 3131 C C . ILE B 1 95 ? 96.514 31.476 17.296 1.00 58.90 134 ILE B C 1
ATOM 3132 O O . ILE B 1 95 ? 96.277 32.195 16.327 1.00 59.22 134 ILE B O 1
ATOM 3137 N N . PRO B 1 96 ? 96.298 30.150 17.251 1.00 58.97 135 PRO B N 1
ATOM 3138 C CA . PRO B 1 96 ? 95.775 29.539 16.017 1.00 59.02 135 PRO B CA 1
ATOM 3139 C C . PRO B 1 96 ? 94.441 30.181 15.624 1.00 59.27 135 PRO B C 1
ATOM 3140 O O . PRO B 1 96 ? 94.159 30.406 14.436 1.00 59.09 135 PRO B O 1
ATOM 3144 N N . ILE B 1 97 ? 93.625 30.474 16.635 1.00 58.53 136 ILE B N 1
ATOM 3145 C CA . ILE B 1 97 ? 92.327 31.089 16.404 1.00 57.97 136 ILE B CA 1
ATOM 3146 C C . ILE B 1 97 ? 92.500 32.500 15.870 1.00 58.35 136 ILE B C 1
ATOM 3147 O O . ILE B 1 97 ? 91.738 32.938 15.006 1.00 58.65 136 ILE B O 1
ATOM 3152 N N . SER B 1 98 ? 93.501 33.210 16.389 1.00 58.64 137 SER B N 1
ATOM 3153 C CA . SER B 1 98 ? 93.766 34.582 15.955 1.00 58.41 137 SER B CA 1
ATOM 3154 C C . SER B 1 98 ? 94.226 34.600 14.503 1.00 59.06 137 SER B C 1
ATOM 3155 O O . SER B 1 98 ? 93.950 35.559 13.780 1.00 58.99 137 SER B O 1
ATOM 3158 N N . ARG B 1 99 ? 94.924 33.546 14.078 1.00 59.68 138 ARG B N 1
ATOM 3159 C CA . ARG B 1 99 ? 95.404 33.463 12.696 1.00 60.81 138 ARG B CA 1
ATOM 3160 C C . ARG B 1 99 ? 94.211 33.237 11.776 1.00 61.31 138 ARG B C 1
ATOM 3161 O O . ARG B 1 99 ? 94.269 33.523 10.576 1.00 61.60 138 ARG B O 1
ATOM 3169 N N . GLY B 1 100 ? 93.128 32.726 12.356 1.00 61.85 139 GLY B N 1
ATOM 3170 C CA . GLY B 1 100 ? 91.932 32.437 11.587 1.00 61.80 139 GLY B CA 1
ATOM 3171 C C . GLY B 1 100 ? 92.003 31.013 11.054 1.00 62.79 139 GLY B C 1
ATOM 3172 O O . GLY B 1 100 ? 91.224 30.637 10.176 1.00 62.85 139 GLY B O 1
ATOM 3173 N N . ASP B 1 101 ? 92.935 30.220 11.585 1.00 62.74 140 ASP B N 1
ATOM 3174 C CA . ASP B 1 101 ? 93.110 28.836 11.150 1.00 63.60 140 ASP B CA 1
ATOM 3175 C C . ASP B 1 101 ? 92.178 27.898 11.890 1.00 64.32 140 ASP B C 1
ATOM 3176 O O . ASP B 1 101 ? 91.962 26.762 11.459 1.00 64.88 140 ASP B O 1
ATOM 3181 N N . VAL B 1 102 ? 91.632 28.366 13.008 1.00 64.65 141 VAL B N 1
ATOM 3182 C CA . VAL B 1 102 ? 90.725 27.542 13.802 1.00 65.14 141 VAL B CA 1
ATOM 3183 C C . VAL B 1 102 ? 89.478 28.324 14.182 1.00 65.66 141 VAL B C 1
ATOM 3184 O O . VAL B 1 102 ? 89.572 29.453 14.665 1.00 66.35 141 VAL B O 1
ATOM 3188 N N . LEU B 1 103 ? 88.308 27.729 13.953 1.00 66.37 142 LEU B N 1
ATOM 3189 C CA . LEU B 1 103 ? 87.049 28.386 14.292 1.00 66.24 142 LEU B CA 1
ATOM 3190 C C . LEU B 1 103 ? 86.919 28.441 15.807 1.00 67.00 142 LEU B C 1
ATOM 3191 O O . LEU B 1 103 ? 87.346 27.518 16.516 1.00 66.79 142 LEU B O 1
ATOM 3196 N N . PRO B 1 104 ? 86.335 29.536 16.326 1.00 67.03 143 PRO B N 1
ATOM 3197 C CA . PRO B 1 104 ? 86.153 29.735 17.767 1.00 66.93 143 PRO B CA 1
ATOM 3198 C C . PRO B 1 104 ? 84.945 29.052 18.383 1.00 66.79 143 PRO B C 1
ATOM 3199 O O . PRO B 1 104 ? 83.919 28.877 17.727 1.00 66.35 143 PRO B O 1
ATOM 3203 N N . ASP B 1 105 ? 85.085 28.680 19.653 1.00 67.00 144 ASP B N 1
ATOM 3204 C CA . ASP B 1 105 ? 84.002 28.064 20.417 1.00 67.39 144 ASP B CA 1
ATOM 3205 C C . ASP B 1 105 ? 83.112 29.241 20.833 1.00 67.59 144 ASP B C 1
ATOM 3206 O O . ASP B 1 105 ? 83.434 29.986 21.763 1.00 67.16 144 ASP B O 1
ATOM 3211 N N . ARG B 1 106 ? 81.994 29.398 20.134 1.00 67.72 145 ARG B N 1
ATOM 3212 C CA . ARG B 1 106 ? 81.073 30.502 20.363 1.00 67.74 145 ARG B CA 1
ATOM 3213 C C . ARG B 1 106 ? 80.605 30.791 21.790 1.00 68.23 145 ARG B C 1
ATOM 3214 O O . ARG B 1 106 ? 79.853 31.745 22.012 1.00 67.71 145 ARG B O 1
ATOM 3222 N N . THR B 1 107 ? 81.033 29.984 22.758 1.00 68.77 146 THR B N 1
ATOM 3223 C CA . THR B 1 107 ? 80.634 30.211 24.150 1.00 68.90 146 THR B CA 1
ATOM 3224 C C . THR B 1 107 ? 81.836 30.676 24.969 1.00 69.26 146 THR B C 1
ATOM 3225 O O . THR B 1 107 ? 81.743 30.863 26.190 1.00 69.89 146 THR B O 1
ATOM 3229 N N . LYS B 1 108 ? 82.966 30.850 24.289 1.00 68.59 147 LYS B N 1
ATOM 3230 C CA . LYS B 1 108 ? 84.187 31.314 24.934 1.00 67.71 147 LYS B CA 1
ATOM 3231 C C . LYS B 1 108 ? 84.552 32.672 24.326 1.00 66.80 147 LYS B C 1
ATOM 3232 O O . LYS B 1 108 ? 85.091 32.757 23.217 1.00 67.02 147 LYS B O 1
ATOM 3238 N N . PRO B 1 109 ? 84.246 33.760 25.047 1.00 65.38 148 PRO B N 1
ATOM 3239 C CA . PRO B 1 109 ? 84.536 35.112 24.567 1.00 63.61 148 PRO B CA 1
ATOM 3240 C C . PRO B 1 109 ? 85.992 35.322 24.171 1.00 62.64 148 PRO B C 1
ATOM 3241 O O . PRO B 1 109 ? 86.272 35.973 23.162 1.00 61.72 148 PRO B O 1
ATOM 3245 N N . GLU B 1 110 ? 86.917 34.773 24.957 1.00 61.37 149 GLU B N 1
ATOM 3246 C CA . GLU B 1 110 ? 88.331 34.947 24.649 1.00 61.68 149 GLU B CA 1
ATOM 3247 C C . GLU B 1 110 ? 88.657 34.332 23.294 1.00 61.11 149 GLU B C 1
ATOM 3248 O O . GLU B 1 110 ? 89.649 34.688 22.654 1.00 60.64 149 GLU B O 1
ATOM 3254 N N . GLU B 1 111 ? 87.805 33.418 22.851 1.00 60.43 150 GLU B N 1
ATOM 3255 C CA . GLU B 1 111 ? 88.008 32.776 21.568 1.00 59.38 150 GLU B CA 1
ATOM 3256 C C . GLU B 1 111 ? 87.318 33.530 20.439 1.00 58.74 150 GLU B C 1
ATOM 3257 O O . GLU B 1 111 ? 87.963 33.892 19.450 1.00 59.11 150 GLU B O 1
ATOM 3263 N N . PHE B 1 112 ? 86.022 33.801 20.575 1.00 57.44 151 PHE B N 1
ATOM 3264 C CA . PHE B 1 112 ? 85.347 34.472 19.479 1.00 56.37 151 PHE B CA 1
ATOM 3265 C C . PHE B 1 112 ? 85.642 35.957 19.317 1.00 55.90 151 PHE B C 1
ATOM 3266 O O . PHE B 1 112 ? 85.587 36.478 18.194 1.00 56.17 151 PHE B O 1
ATOM 3274 N N . ILE B 1 113 ? 85.989 36.638 20.408 1.00 54.77 152 ILE B N 1
ATOM 3275 C CA . ILE B 1 113 ? 86.318 38.059 20.318 1.00 53.70 152 ILE B CA 1
ATOM 3276 C C . ILE B 1 113 ? 87.571 38.226 19.456 1.00 53.40 152 ILE B C 1
ATOM 3277 O O . ILE B 1 113 ? 87.596 39.038 18.522 1.00 53.54 152 ILE B O 1
ATOM 3282 N N . LEU B 1 114 ? 88.611 37.460 19.775 1.00 52.79 153 LEU B N 1
ATOM 3283 C CA . LEU B 1 114 ? 89.848 37.530 19.007 1.00 53.93 153 LEU B CA 1
ATOM 3284 C C . LEU B 1 114 ? 89.597 37.116 17.557 1.00 55.13 153 LEU B C 1
ATOM 3285 O O . LEU B 1 114 ? 90.047 37.782 16.614 1.00 54.64 153 LEU B O 1
ATOM 3290 N N . TYR B 1 115 ? 88.865 36.018 17.383 1.00 55.98 154 TYR B N 1
ATOM 3291 C CA . TYR B 1 115 ? 88.584 35.532 16.043 1.00 56.33 154 TYR B CA 1
ATOM 3292 C C . TYR B 1 115 ? 87.905 36.614 15.225 1.00 55.50 154 TYR B C 1
ATOM 3293 O O . TYR B 1 115 ? 88.393 36.993 14.159 1.00 56.74 154 TYR B O 1
ATOM 3302 N N . ASP B 1 116 ? 86.784 37.119 15.722 1.00 54.54 155 ASP B N 1
ATOM 3303 C CA . ASP B 1 116 ? 86.052 38.155 14.993 1.00 53.47 155 ASP B CA 1
ATOM 3304 C C . ASP B 1 116 ? 86.893 39.407 14.760 1.00 52.69 155 ASP B C 1
ATOM 3305 O O . ASP B 1 116 ? 86.781 40.052 13.710 1.00 52.39 155 ASP B O 1
ATOM 3310 N N . LEU B 1 117 ? 87.739 39.746 15.734 1.00 51.87 156 LEU B N 1
ATOM 3311 C CA . LEU B 1 117 ? 88.579 40.940 15.631 1.00 51.33 156 LEU B CA 1
ATOM 3312 C C . LEU B 1 117 ? 89.569 40.827 14.473 1.00 51.37 156 LEU B C 1
ATOM 3313 O O . LEU B 1 117 ? 89.588 41.672 13.568 1.00 51.37 156 LEU B O 1
ATOM 3318 N N . TRP B 1 118 ? 90.392 39.784 14.509 1.00 50.56 157 TRP B N 1
ATOM 3319 C CA . TRP B 1 118 ? 91.385 39.585 13.465 1.00 51.43 157 TRP B CA 1
ATOM 3320 C C . TRP B 1 118 ? 90.777 39.396 12.086 1.00 52.78 157 TRP B C 1
ATOM 3321 O O . TRP B 1 118 ? 91.317 39.892 11.088 1.00 53.52 157 TRP B O 1
ATOM 3332 N N . GLU B 1 119 ? 89.660 38.680 12.019 1.00 53.62 158 GLU B N 1
ATOM 3333 C CA . GLU B 1 119 ? 89.002 38.485 10.737 1.00 54.82 158 GLU B CA 1
ATOM 3334 C C . GLU B 1 119 ? 88.585 39.842 10.182 1.00 55.31 158 GLU B C 1
ATOM 3335 O O . GLU B 1 119 ? 88.869 40.165 9.023 1.00 56.11 158 GLU B O 1
ATOM 3341 N N . SER B 1 120 ? 87.929 40.647 11.012 1.00 54.88 159 SER B N 1
ATOM 3342 C CA . SER B 1 120 ? 87.476 41.954 10.559 1.00 55.10 159 SER B CA 1
ATOM 3343 C C . SER B 1 120 ? 88.637 42.871 10.226 1.00 54.72 159 SER B C 1
ATOM 3344 O O . SER B 1 120 ? 88.490 43.786 9.416 1.00 56.78 159 SER B O 1
ATOM 3347 N N . MET B 1 121 ? 89.792 42.635 10.841 1.00 53.66 160 MET B N 1
ATOM 3348 C CA . MET B 1 121 ? 90.961 43.460 10.552 1.00 52.97 160 MET B CA 1
ATOM 3349 C C . MET B 1 121 ? 91.526 43.105 9.185 1.00 52.67 160 MET B C 1
ATOM 3350 O O . MET B 1 121 ? 91.761 43.984 8.354 1.00 52.67 160 MET B O 1
ATOM 3355 N N . ARG B 1 122 ? 91.737 41.815 8.948 1.00 52.59 161 ARG B N 1
ATOM 3356 C CA . ARG B 1 122 ? 92.248 41.381 7.653 1.00 53.32 161 ARG B CA 1
ATOM 3357 C C . ARG B 1 122 ? 91.296 41.840 6.561 1.00 53.36 161 ARG B C 1
ATOM 3358 O O . ARG B 1 122 ? 91.726 42.307 5.509 1.00 53.92 161 ARG B O 1
ATOM 3366 N N . ALA B 1 123 ? 89.998 41.711 6.824 1.00 53.32 162 ALA B N 1
ATOM 3367 C CA . ALA B 1 123 ? 88.979 42.102 5.861 1.00 52.75 162 ALA B CA 1
ATOM 3368 C C . ALA B 1 123 ? 89.074 43.582 5.512 1.00 52.54 162 ALA B C 1
ATOM 3369 O O . ALA B 1 123 ? 88.689 43.994 4.413 1.00 53.22 162 ALA B O 1
ATOM 3371 N N . HIS B 1 124 ? 89.586 44.384 6.442 1.00 51.56 163 HIS B N 1
ATOM 3372 C CA . HIS B 1 124 ? 89.708 45.815 6.197 1.00 50.98 163 HIS B CA 1
ATOM 3373 C C . HIS B 1 124 ? 90.985 46.142 5.438 1.00 51.32 163 HIS B C 1
ATOM 3374 O O . HIS B 1 124 ? 90.974 46.957 4.513 1.00 51.57 163 HIS B O 1
ATOM 3381 N N . ASP B 1 125 ? 92.083 45.516 5.860 1.00 51.07 164 ASP B N 1
ATOM 3382 C CA . ASP B 1 125 ? 93.395 45.713 5.249 1.00 51.24 164 ASP B CA 1
ATOM 3383 C C . ASP B 1 125 ? 94.248 44.502 5.631 1.00 51.62 164 ASP B C 1
ATOM 3384 O O . ASP B 1 125 ? 94.967 44.527 6.630 1.00 51.56 164 ASP B O 1
ATOM 3389 N N . ALA B 1 126 ? 94.164 43.449 4.825 1.00 52.21 165 ALA B N 1
ATOM 3390 C CA . ALA B 1 126 ? 94.886 42.216 5.097 1.00 53.35 165 ALA B CA 1
ATOM 3391 C C . ALA B 1 126 ? 96.406 42.379 5.148 1.00 54.69 165 ALA B C 1
ATOM 3392 O O . ALA B 1 126 ? 97.067 41.791 6.012 1.00 54.77 165 ALA B O 1
ATOM 3394 N N . GLU B 1 127 ? 96.955 43.172 4.230 1.00 55.08 166 GLU B N 1
ATOM 3395 C CA . GLU B 1 127 ? 98.396 43.390 4.175 1.00 56.44 166 GLU B CA 1
ATOM 3396 C C . GLU B 1 127 ? 98.949 43.939 5.508 1.00 56.48 166 GLU B C 1
ATOM 3397 O O . GLU B 1 127 ? 99.919 43.400 6.059 1.00 57.24 166 GLU B O 1
ATOM 3403 N N . LEU B 1 128 ? 98.332 44.999 6.027 1.00 54.96 167 LEU B N 1
ATOM 3404 C CA . LEU B 1 128 ? 98.780 45.591 7.287 1.00 53.42 167 LEU B CA 1
ATOM 3405 C C . LEU B 1 128 ? 98.300 44.788 8.489 1.00 52.94 167 LEU B C 1
ATOM 3406 O O . LEU B 1 128 ? 98.995 44.692 9.500 1.00 52.98 167 LEU B O 1
ATOM 3411 N N . ALA B 1 129 ? 97.109 44.214 8.379 1.00 52.56 168 ALA B N 1
ATOM 3412 C CA . ALA B 1 129 ? 96.565 43.407 9.461 1.00 52.63 168 ALA B CA 1
ATOM 3413 C C . ALA B 1 129 ? 97.603 42.357 9.823 1.00 52.99 168 ALA B C 1
ATOM 3414 O O . ALA B 1 129 ? 97.944 42.163 10.992 1.00 53.37 168 ALA B O 1
ATOM 3416 N N . ASN B 1 130 ? 98.119 41.691 8.800 1.00 54.25 169 ASN B N 1
ATOM 3417 C CA . ASN B 1 130 ? 99.104 40.642 9.010 1.00 55.93 169 ASN B CA 1
ATOM 3418 C C . ASN B 1 130 ? 100.426 41.170 9.577 1.00 55.19 169 ASN B C 1
ATOM 3419 O O . ASN B 1 130 ? 101.167 40.430 10.221 1.00 53.87 169 ASN B O 1
ATOM 3424 N N . GLU B 1 131 ? 100.703 42.453 9.362 1.00 55.24 170 GLU B N 1
ATOM 3425 C CA . GLU B 1 131 ? 101.919 43.057 9.901 1.00 55.93 170 GLU B CA 1
ATOM 3426 C C . GLU B 1 131 ? 101.862 43.144 11.429 1.00 55.60 170 GLU B C 1
ATOM 3427 O O . GLU B 1 131 ? 102.892 43.303 12.088 1.00 56.14 170 GLU B O 1
ATOM 3433 N N . VAL B 1 132 ? 100.661 43.037 11.989 1.00 54.43 171 VAL B N 1
ATOM 3434 C CA . VAL B 1 132 ? 100.498 43.145 13.431 1.00 53.84 171 VAL B CA 1
ATOM 3435 C C . VAL B 1 132 ? 100.420 41.791 14.126 1.00 54.06 171 VAL B C 1
ATOM 3436 O O . VAL B 1 132 ? 100.615 41.703 15.343 1.00 53.71 171 VAL B O 1
ATOM 3440 N N . LEU B 1 133 ? 100.158 40.737 13.356 1.00 54.33 172 LEU B N 1
ATOM 3441 C CA . LEU B 1 133 ? 100.031 39.393 13.922 1.00 54.59 172 LEU B CA 1
ATOM 3442 C C . LEU B 1 133 ? 101.171 38.894 14.787 1.00 54.65 172 LEU B C 1
ATOM 3443 O O . LEU B 1 133 ? 100.965 38.573 15.959 1.00 54.99 172 LEU B O 1
ATOM 3448 N N . GLU B 1 134 ? 102.368 38.803 14.215 1.00 54.46 173 GLU B N 1
ATOM 3449 C CA . GLU B 1 134 ? 103.505 38.317 14.984 1.00 54.29 173 GLU B CA 1
ATOM 3450 C C . GLU B 1 134 ? 103.757 39.140 16.229 1.00 52.80 173 GLU B C 1
ATOM 3451 O O . GLU B 1 134 ? 103.821 38.598 17.331 1.00 52.88 173 GLU B O 1
ATOM 3457 N N . PRO B 1 135 ? 103.897 40.464 16.074 1.00 51.47 174 PRO B N 1
ATOM 3458 C CA . PRO B 1 135 ? 104.142 41.277 17.262 1.00 51.26 174 PRO B CA 1
ATOM 3459 C C . PRO B 1 135 ? 103.152 40.934 18.371 1.00 51.82 174 PRO B C 1
ATOM 3460 O O . PRO B 1 135 ? 103.522 40.872 19.541 1.00 52.14 174 PRO B O 1
ATOM 3464 N N . THR B 1 136 ? 101.899 40.687 17.999 1.00 51.49 175 THR B N 1
ATOM 3465 C CA . THR B 1 136 ? 100.883 40.363 18.992 1.00 51.92 175 THR B CA 1
ATOM 3466 C C . THR B 1 136 ? 101.195 39.030 19.678 1.00 52.76 175 THR B C 1
ATOM 3467 O O . THR B 1 136 ? 101.117 38.919 20.905 1.00 53.58 175 THR B O 1
ATOM 3471 N N . PHE B 1 137 ? 101.562 38.022 18.892 1.00 53.49 176 PHE B N 1
ATOM 3472 C CA . PHE B 1 137 ? 101.870 36.708 19.452 1.00 53.93 176 PHE B CA 1
ATOM 3473 C C . PHE B 1 137 ? 103.114 36.758 20.335 1.00 54.22 176 PHE B C 1
ATOM 3474 O O . PHE B 1 137 ? 103.138 36.180 21.427 1.00 53.52 176 PHE B O 1
ATOM 3482 N N . VAL B 1 138 ? 104.149 37.441 19.855 1.00 54.90 177 VAL B N 1
ATOM 3483 C CA . VAL B 1 138 ? 105.379 37.577 20.625 1.00 55.91 177 VAL B CA 1
ATOM 3484 C C . VAL B 1 138 ? 105.010 38.179 21.976 1.00 56.82 177 VAL B C 1
ATOM 3485 O O . VAL B 1 138 ? 105.524 37.774 23.022 1.00 57.52 177 VAL B O 1
ATOM 3489 N N . PHE B 1 139 ? 104.097 39.141 21.939 1.00 57.71 178 PHE B N 1
ATOM 3490 C CA . PHE B 1 139 ? 103.653 39.825 23.144 1.00 58.54 178 PHE B CA 1
ATOM 3491 C C . PHE B 1 139 ? 102.891 38.935 24.117 1.00 59.83 178 PHE B C 1
ATOM 3492 O O . PHE B 1 139 ? 103.191 38.931 25.314 1.00 60.06 178 PHE B O 1
ATOM 3500 N N . MET B 1 140 ? 101.893 38.200 23.634 1.00 61.00 179 MET B N 1
ATOM 3501 C CA . MET B 1 140 ? 101.145 37.363 24.562 1.00 62.89 179 MET B CA 1
ATOM 3502 C C . MET B 1 140 ? 101.926 36.148 25.061 1.00 64.08 179 MET B C 1
ATOM 3503 O O . MET B 1 140 ? 101.624 35.607 26.127 1.00 63.70 179 MET B O 1
ATOM 3508 N N . ARG B 1 141 ? 102.946 35.739 24.314 1.00 65.87 180 ARG B N 1
ATOM 3509 C CA . ARG B 1 141 ? 103.768 34.615 24.743 1.00 68.03 180 ARG B CA 1
ATOM 3510 C C . ARG B 1 141 ? 104.736 35.098 25.817 1.00 69.58 180 ARG B C 1
ATOM 3511 O O . ARG B 1 141 ? 105.205 34.319 26.646 1.00 70.41 180 ARG B O 1
ATOM 3519 N N . ALA B 1 142 ? 105.035 36.390 25.796 1.00 71.55 181 ALA B N 1
ATOM 3520 C CA . ALA B 1 142 ? 105.949 36.972 26.769 1.00 73.27 181 ALA B CA 1
ATOM 3521 C C . ALA B 1 142 ? 105.263 37.258 28.102 1.00 75.10 181 ALA B C 1
ATOM 3522 O O . ALA B 1 142 ? 105.908 37.692 29.053 1.00 75.67 181 ALA B O 1
ATOM 3524 N N . GLN B 1 143 ? 103.960 37.016 28.176 1.00 77.80 182 GLN B N 1
ATOM 3525 C CA . GLN B 1 143 ? 103.231 37.278 29.408 1.00 81.06 182 GLN B CA 1
ATOM 3526 C C . GLN B 1 143 ? 103.166 36.063 30.327 1.00 84.01 182 GLN B C 1
ATOM 3527 O O . GLN B 1 143 ? 102.564 36.124 31.403 1.00 84.26 182 GLN B O 1
ATOM 3533 N N . THR B 1 144 ? 103.792 34.966 29.909 1.00 87.50 183 THR B N 1
ATOM 3534 C CA . THR B 1 144 ? 103.797 33.746 30.714 1.00 91.51 183 THR B CA 1
ATOM 3535 C C . THR B 1 144 ? 105.125 33.570 31.441 1.00 94.49 183 THR B C 1
ATOM 3536 O O . THR B 1 144 ? 105.150 33.378 32.665 1.00 94.94 183 THR B O 1
ATOM 3540 N N . ASP B 1 145 ? 106.221 33.636 30.681 1.00 97.60 184 ASP B N 1
ATOM 3541 C CA . ASP B 1 145 ? 107.566 33.478 31.240 1.00 100.79 184 ASP B CA 1
ATOM 3542 C C . ASP B 1 145 ? 107.828 34.403 32.421 1.00 102.55 184 ASP B C 1
ATOM 3543 O O . ASP B 1 145 ? 107.790 35.627 32.287 1.00 102.62 184 ASP B O 1
ATOM 3548 N N . ARG B 1 146 ? 108.089 33.796 33.576 1.00 104.98 185 ARG B N 1
ATOM 3549 C CA . ARG B 1 146 ? 108.351 34.532 34.811 1.00 107.70 185 ARG B CA 1
ATOM 3550 C C . ARG B 1 146 ? 109.854 34.765 35.024 1.00 108.79 185 ARG B C 1
ATOM 3551 O O . ARG B 1 146 ? 110.602 35.004 34.066 1.00 108.96 185 ARG B O 1
ATOM 3559 N N . ALA B 1 147 ? 110.278 34.681 36.288 1.00 109.77 186 ALA B N 1
ATOM 3560 C CA . ALA B 1 147 ? 111.673 34.875 36.691 1.00 110.37 186 ALA B CA 1
ATOM 3561 C C . ALA B 1 147 ? 112.140 36.301 36.417 1.00 110.83 186 ALA B C 1
ATOM 3562 O O . ALA B 1 147 ? 111.783 37.235 37.142 1.00 110.47 186 ALA B O 1
ATOM 3564 N N . ARG B 1 148 ? 112.938 36.462 35.366 1.00 111.51 187 ARG B N 1
ATOM 3565 C CA . ARG B 1 148 ? 113.448 37.774 34.994 1.00 111.90 187 ARG B CA 1
ATOM 3566 C C . ARG B 1 148 ? 114.284 38.312 36.149 1.00 111.22 187 ARG B C 1
ATOM 3567 O O . ARG B 1 148 ? 113.763 38.957 37.063 1.00 111.17 187 ARG B O 1
ATOM 3575 N N . LEU B 1 149 ? 115.583 38.028 36.102 1.00 110.24 188 LEU B N 1
ATOM 3576 C CA . LEU B 1 149 ? 116.516 38.465 37.135 1.00 109.02 188 LEU B CA 1
ATOM 3577 C C . LEU B 1 149 ? 116.637 39.986 37.136 1.00 107.78 188 LEU B C 1
ATOM 3578 O O . LEU B 1 149 ? 117.263 40.565 36.249 1.00 107.61 188 LEU B O 1
ATOM 3583 N N . SER B 1 150 ? 116.041 40.622 38.142 1.00 106.35 189 SER B N 1
ATOM 3584 C CA . SER B 1 150 ? 116.058 42.078 38.271 1.00 104.69 189 SER B CA 1
ATOM 3585 C C . SER B 1 150 ? 117.427 42.689 37.962 1.00 102.97 189 SER B C 1
ATOM 3586 O O . SER B 1 150 ? 118.446 42.266 38.515 1.00 102.86 189 SER B O 1
ATOM 3589 N N . ILE B 1 151 ? 117.430 43.688 37.079 1.00 100.65 190 ILE B N 1
ATOM 3590 C CA . ILE B 1 151 ? 118.650 44.378 36.656 1.00 97.70 190 ILE B CA 1
ATOM 3591 C C . ILE B 1 151 ? 118.988 45.542 37.584 1.00 95.32 190 ILE B C 1
ATOM 3592 O O . ILE B 1 151 ? 118.092 46.152 38.163 1.00 94.59 190 ILE B O 1
ATOM 3597 N N . HIS B 1 152 ? 120.279 45.852 37.718 1.00 93.15 191 HIS B N 1
ATOM 3598 C CA . HIS B 1 152 ? 120.703 46.935 38.606 1.00 91.00 191 HIS B CA 1
ATOM 3599 C C . HIS B 1 152 ? 121.509 48.097 38.029 1.00 89.25 191 HIS B C 1
ATOM 3600 O O . HIS B 1 152 ? 121.801 49.048 38.753 1.00 88.84 191 HIS B O 1
ATOM 3607 N N . GLU B 1 153 ? 121.889 48.036 36.756 1.00 87.21 192 GLU B N 1
ATOM 3608 C CA . GLU B 1 153 ? 122.618 49.155 36.161 1.00 85.06 192 GLU B CA 1
ATOM 3609 C C . GLU B 1 153 ? 121.687 49.926 35.232 1.00 82.81 192 GLU B C 1
ATOM 3610 O O . GLU B 1 153 ? 120.695 49.387 34.753 1.00 82.59 192 GLU B O 1
ATOM 3616 N N . LEU B 1 154 ? 122.018 51.183 34.973 1.00 79.96 193 LEU B N 1
ATOM 3617 C CA . LEU B 1 154 ? 121.194 52.029 34.123 1.00 77.34 193 LEU B CA 1
ATOM 3618 C C . LEU B 1 154 ? 121.255 51.613 32.655 1.00 76.01 193 LEU B C 1
ATOM 3619 O O . LEU B 1 154 ? 120.225 51.496 31.995 1.00 75.48 193 LEU B O 1
ATOM 3624 N N . GLY B 1 155 ? 122.462 51.380 32.154 1.00 74.99 194 GLY B N 1
ATOM 3625 C CA . GLY B 1 155 ? 122.626 50.976 30.771 1.00 73.40 194 GLY B CA 1
ATOM 3626 C C . GLY B 1 155 ? 121.851 49.718 30.443 1.00 72.63 194 GLY B C 1
ATOM 3627 O O . GLY B 1 155 ? 121.053 49.701 29.515 1.00 72.60 194 GLY B O 1
ATOM 3628 N N . HIS B 1 156 ? 122.075 48.661 31.210 1.00 72.04 195 HIS B N 1
ATOM 3629 C CA . HIS B 1 156 ? 121.383 47.405 30.971 1.00 71.96 195 HIS B CA 1
ATOM 3630 C C . HIS B 1 156 ? 119.876 47.506 31.135 1.00 70.07 195 HIS B C 1
ATOM 3631 O O . HIS B 1 156 ? 119.134 46.737 30.526 1.00 69.89 195 HIS B O 1
ATOM 3638 N N . TYR B 1 157 ? 119.417 48.446 31.953 1.00 67.99 196 TYR B N 1
ATOM 3639 C CA . TYR B 1 157 ? 117.980 48.596 32.159 1.00 65.80 196 TYR B CA 1
ATOM 3640 C C . TYR B 1 157 ? 117.346 49.232 30.930 1.00 65.18 196 TYR B C 1
ATOM 3641 O O . TYR B 1 157 ? 116.285 48.812 30.475 1.00 64.60 196 TYR B O 1
ATOM 3650 N N . LEU B 1 158 ? 118.000 50.252 30.398 1.00 64.81 197 LEU B N 1
ATOM 3651 C CA . LEU B 1 158 ? 117.489 50.913 29.218 1.00 64.73 197 LEU B CA 1
ATOM 3652 C C . LEU B 1 158 ? 117.566 49.949 28.032 1.00 65.65 197 LEU B C 1
ATOM 3653 O O . LEU B 1 158 ? 116.613 49.833 27.268 1.00 66.41 197 LEU B O 1
ATOM 3658 N N . GLU B 1 159 ? 118.682 49.240 27.887 1.00 66.68 198 GLU B N 1
ATOM 3659 C CA . GLU B 1 159 ? 118.826 48.290 26.787 1.00 67.83 198 GLU B CA 1
ATOM 3660 C C . GLU B 1 159 ? 117.705 47.272 26.840 1.00 67.24 198 GLU B C 1
ATOM 3661 O O . GLU B 1 159 ? 117.228 46.800 25.812 1.00 67.56 198 GLU B O 1
ATOM 3667 N N . TYR B 1 160 ? 117.287 46.933 28.050 1.00 66.48 199 TYR B N 1
ATOM 3668 C CA . TYR B 1 160 ? 116.224 45.960 28.223 1.00 65.88 199 TYR B CA 1
ATOM 3669 C C . TYR B 1 160 ? 114.884 46.519 27.778 1.00 65.15 199 TYR B C 1
ATOM 3670 O O . TYR B 1 160 ? 114.094 45.824 27.141 1.00 64.89 199 TYR B O 1
ATOM 3679 N N . ARG B 1 161 ? 114.632 47.779 28.103 1.00 64.53 200 ARG B N 1
ATOM 3680 C CA . ARG B 1 161 ? 113.375 48.406 27.730 1.00 64.32 200 ARG B CA 1
ATOM 3681 C C . ARG B 1 161 ? 113.275 48.665 26.233 1.00 63.99 200 ARG B C 1
ATOM 3682 O O . ARG B 1 161 ? 112.187 48.622 25.661 1.00 64.19 200 ARG B O 1
ATOM 3690 N N . GLU B 1 162 ? 114.409 48.938 25.598 1.00 63.54 201 GLU B N 1
ATOM 3691 C CA . GLU B 1 162 ? 114.425 49.190 24.159 1.00 62.88 201 GLU B CA 1
ATOM 3692 C C . GLU B 1 162 ? 113.781 48.026 23.413 1.00 62.44 201 GLU B C 1
ATOM 3693 O O . GLU B 1 162 ? 113.123 48.223 22.393 1.00 62.77 201 GLU B O 1
ATOM 3699 N N . LYS B 1 163 ? 113.975 46.821 23.939 1.00 61.57 202 LYS B N 1
ATOM 3700 C CA . LYS B 1 163 ? 113.458 45.603 23.337 1.00 61.03 202 LYS B CA 1
ATOM 3701 C C . LYS B 1 163 ? 112.099 45.157 23.857 1.00 60.26 202 LYS B C 1
ATOM 3702 O O . LYS B 1 163 ? 111.682 44.028 23.619 1.00 59.99 202 LYS B O 1
ATOM 3708 N N . ASP B 1 164 ? 111.404 46.036 24.566 1.00 59.78 203 ASP B N 1
ATOM 3709 C CA . ASP B 1 164 ? 110.086 45.700 25.097 1.00 59.61 203 ASP B CA 1
ATOM 3710 C C . ASP B 1 164 ? 109.116 45.261 23.989 1.00 59.31 203 ASP B C 1
ATOM 3711 O O . ASP B 1 164 ? 108.769 46.046 23.104 1.00 59.02 203 ASP B O 1
ATOM 3716 N N . VAL B 1 165 ? 108.661 44.015 24.050 1.00 58.64 204 VAL B N 1
ATOM 3717 C CA . VAL B 1 165 ? 107.749 43.496 23.034 1.00 58.58 204 VAL B CA 1
ATOM 3718 C C . VAL B 1 165 ? 106.431 44.271 22.927 1.00 58.63 204 VAL B C 1
ATOM 3719 O O . VAL B 1 165 ? 105.807 44.317 21.859 1.00 58.31 204 VAL B O 1
ATOM 3723 N N . GLY B 1 166 ? 106.004 44.873 24.032 1.00 58.10 205 GLY B N 1
ATOM 3724 C CA . GLY B 1 166 ? 104.768 45.633 24.015 1.00 56.70 205 GLY B CA 1
ATOM 3725 C C . GLY B 1 166 ? 104.906 46.866 23.149 1.00 56.49 205 GLY B C 1
ATOM 3726 O O . GLY B 1 166 ? 104.048 47.146 22.310 1.00 56.72 205 GLY B O 1
ATOM 3727 N N . LYS B 1 167 ? 105.998 47.601 23.340 1.00 55.83 206 LYS B N 1
ATOM 3728 C CA . LYS B 1 167 ? 106.243 48.816 22.570 1.00 55.49 206 LYS B CA 1
ATOM 3729 C C . LYS B 1 167 ? 106.398 48.516 21.088 1.00 54.46 206 LYS B C 1
ATOM 3730 O O . LYS B 1 167 ? 106.104 49.361 20.245 1.00 54.70 206 LYS B O 1
ATOM 3736 N N . ALA B 1 168 ? 106.855 47.307 20.778 1.00 53.08 207 ALA B N 1
ATOM 3737 C CA . ALA B 1 168 ? 107.035 46.885 19.397 1.00 51.63 207 ALA B CA 1
ATOM 3738 C C . ALA B 1 168 ? 105.650 46.660 18.794 1.00 51.26 207 ALA B C 1
ATOM 3739 O O . ALA B 1 168 ? 105.402 47.004 17.628 1.00 51.63 207 ALA B O 1
ATOM 3741 N N . LEU B 1 169 ? 104.753 46.085 19.597 1.00 49.62 208 LEU B N 1
ATOM 3742 C CA . LEU B 1 169 ? 103.376 45.826 19.170 1.00 47.39 208 LEU B CA 1
ATOM 3743 C C . LEU B 1 169 ? 102.661 47.143 18.876 1.00 46.04 208 LEU B C 1
ATOM 3744 O O . LEU B 1 169 ? 101.915 47.242 17.913 1.00 45.54 208 LEU B O 1
ATOM 3749 N N . LEU B 1 170 ? 102.903 48.147 19.711 1.00 45.98 209 LEU B N 1
ATOM 3750 C CA . LEU B 1 170 ? 102.300 49.467 19.546 1.00 46.20 209 LEU B CA 1
ATOM 3751 C C . LEU B 1 170 ? 102.648 50.071 18.190 1.00 47.11 209 LEU B C 1
ATOM 3752 O O . LEU B 1 170 ? 101.773 50.566 17.466 1.00 47.26 209 LEU B O 1
ATOM 3757 N N . SER B 1 171 ? 103.924 50.025 17.835 1.00 47.44 210 SER B N 1
ATOM 3758 C CA . SER B 1 171 ? 104.350 50.584 16.564 1.00 48.51 210 SER B CA 1
ATOM 3759 C C . SER B 1 171 ? 103.718 49.880 15.364 1.00 48.04 210 SER B C 1
ATOM 3760 O O . SER B 1 171 ? 103.338 50.529 14.392 1.00 49.47 210 SER B O 1
ATOM 3763 N N . ALA B 1 172 ? 103.610 48.559 15.428 1.00 46.74 211 ALA B N 1
ATOM 3764 C CA . ALA B 1 172 ? 103.000 47.805 14.345 1.00 45.65 211 ALA B CA 1
ATOM 3765 C C . ALA B 1 172 ? 101.520 48.173 14.265 1.00 45.94 211 ALA B C 1
ATOM 3766 O O . ALA B 1 172 ? 101.014 48.533 13.202 1.00 44.74 211 ALA B O 1
ATOM 3768 N N . LEU B 1 173 ? 100.835 48.085 15.404 1.00 46.16 212 LEU B N 1
ATOM 3769 C CA . LEU B 1 173 ? 99.414 48.411 15.471 1.00 46.78 212 LEU B CA 1
ATOM 3770 C C . LEU B 1 173 ? 99.207 49.834 14.962 1.00 47.12 212 LEU B C 1
ATOM 3771 O O . LEU B 1 173 ? 98.219 50.123 14.287 1.00 48.12 212 LEU B O 1
ATOM 3776 N N . MET B 1 174 ? 100.147 50.718 15.272 1.00 46.64 213 MET B N 1
ATOM 3777 C CA . MET B 1 174 ? 100.048 52.101 14.816 1.00 46.82 213 MET B CA 1
ATOM 3778 C C . MET B 1 174 ? 100.081 52.189 13.293 1.00 47.34 213 MET B C 1
ATOM 3779 O O . MET B 1 174 ? 99.264 52.899 12.693 1.00 47.57 213 MET B O 1
ATOM 3784 N N . ARG B 1 175 ? 101.022 51.482 12.664 1.00 45.94 214 ARG B N 1
ATOM 3785 C CA . ARG B 1 175 ? 101.110 51.541 11.210 1.00 46.88 214 ARG B CA 1
ATOM 3786 C C . ARG B 1 175 ? 99.767 51.107 10.604 1.00 46.81 214 ARG B C 1
ATOM 3787 O O . ARG B 1 175 ? 99.249 51.737 9.674 1.00 46.83 214 ARG B O 1
ATOM 3795 N N . PHE B 1 176 ? 99.198 50.041 11.155 1.00 47.11 215 PHE B N 1
ATOM 3796 C CA . PHE B 1 176 ? 97.921 49.528 10.678 1.00 47.28 215 PHE B CA 1
ATOM 3797 C C . PHE B 1 176 ? 96.815 50.567 10.842 1.00 47.62 215 PHE B C 1
ATOM 3798 O O . PHE B 1 176 ? 96.051 50.824 9.912 1.00 47.98 215 PHE B O 1
ATOM 3806 N N . SER B 1 177 ? 96.740 51.148 12.035 1.00 47.11 216 SER B N 1
ATOM 3807 C CA . SER B 1 177 ? 95.735 52.146 12.365 1.00 46.96 216 SER B CA 1
ATOM 3808 C C . SER B 1 177 ? 95.855 53.413 11.529 1.00 46.97 216 SER B C 1
ATOM 3809 O O . SER B 1 177 ? 94.875 54.136 11.328 1.00 46.10 216 SER B O 1
ATOM 3812 N N . MET B 1 178 ? 97.062 53.694 11.054 1.00 47.54 217 MET B N 1
ATOM 3813 C CA . MET B 1 178 ? 97.272 54.889 10.252 1.00 47.63 217 MET B CA 1
ATOM 3814 C C . MET B 1 178 ? 97.309 54.540 8.787 1.00 48.10 217 MET B C 1
ATOM 3815 O O . MET B 1 178 ? 97.349 55.426 7.936 1.00 48.62 217 MET B O 1
ATOM 3820 N N . GLY B 1 179 ? 97.277 53.244 8.493 1.00 47.75 218 GLY B N 1
ATOM 3821 C CA . GLY B 1 179 ? 97.315 52.808 7.111 1.00 48.67 218 GLY B CA 1
ATOM 3822 C C . GLY B 1 179 ? 98.656 53.094 6.463 1.00 49.20 218 GLY B C 1
ATOM 3823 O O . GLY B 1 179 ? 98.738 53.299 5.252 1.00 48.71 218 GLY B O 1
ATOM 3824 N N . LEU B 1 180 ? 99.712 53.095 7.278 1.00 50.12 219 LEU B N 1
ATOM 3825 C CA . LEU B 1 180 ? 101.067 53.378 6.809 1.00 50.37 219 LEU B CA 1
ATOM 3826 C C . LEU B 1 180 ? 101.721 52.172 6.152 1.00 50.72 219 LEU B C 1
ATOM 3827 O O . LEU B 1 180 ? 101.833 51.114 6.764 1.00 49.95 219 LEU B O 1
ATOM 3832 N N . ARG B 1 181 ? 102.151 52.336 4.903 1.00 51.83 220 ARG B N 1
ATOM 3833 C CA . ARG B 1 181 ? 102.790 51.232 4.180 1.00 53.39 220 ARG B CA 1
ATOM 3834 C C . ARG B 1 181 ? 104.269 51.532 3.952 1.00 53.34 220 ARG B C 1
ATOM 3835 O O . ARG B 1 181 ? 104.634 52.211 2.996 1.00 53.79 220 ARG B O 1
ATOM 3843 N N . LEU B 1 182 ? 105.110 51.021 4.842 1.00 53.54 221 LEU B N 1
ATOM 3844 C CA . LEU B 1 182 ? 106.544 51.222 4.756 1.00 53.41 221 LEU B CA 1
ATOM 3845 C C . LEU B 1 182 ? 107.236 49.970 4.228 1.00 53.69 221 LEU B C 1
ATOM 3846 O O . LEU B 1 182 ? 106.767 48.846 4.441 1.00 52.43 221 LEU B O 1
ATOM 3851 N N . SER B 1 183 ? 108.361 50.177 3.547 1.00 54.08 222 SER B N 1
ATOM 3852 C CA . SER B 1 183 ? 109.148 49.078 2.999 1.00 55.65 222 SER B CA 1
ATOM 3853 C C . SER B 1 183 ? 110.011 48.474 4.111 1.00 56.78 222 SER B C 1
ATOM 3854 O O . SER B 1 183 ? 110.217 49.100 5.163 1.00 55.72 222 SER B O 1
ATOM 3857 N N . ALA B 1 184 ? 110.520 47.266 3.866 1.00 57.68 223 ALA B N 1
ATOM 3858 C CA . ALA B 1 184 ? 111.368 46.583 4.839 1.00 58.85 223 ALA B CA 1
ATOM 3859 C C . ALA B 1 184 ? 112.579 47.463 5.183 1.00 59.35 223 ALA B C 1
ATOM 3860 O O . ALA B 1 184 ? 112.991 47.561 6.346 1.00 58.95 223 ALA B O 1
ATOM 3862 N N . ASP B 1 185 ? 113.142 48.103 4.166 1.00 59.51 224 ASP B N 1
ATOM 3863 C CA . ASP B 1 185 ? 114.281 48.970 4.395 1.00 61.21 224 ASP B CA 1
ATOM 3864 C C . ASP B 1 185 ? 113.891 50.112 5.320 1.00 60.87 224 ASP B C 1
ATOM 3865 O O . ASP B 1 185 ? 114.597 50.421 6.276 1.00 61.67 224 ASP B O 1
ATOM 3870 N N . GLU B 1 186 ? 112.769 50.749 5.028 1.00 60.55 225 GLU B N 1
ATOM 3871 C CA . GLU B 1 186 ? 112.308 51.851 5.856 1.00 60.75 225 GLU B CA 1
ATOM 3872 C C . GLU B 1 186 ? 112.173 51.440 7.323 1.00 60.80 225 GLU B C 1
ATOM 3873 O O . GLU B 1 186 ? 112.626 52.162 8.216 1.00 60.94 225 GLU B O 1
ATOM 3879 N N . LEU B 1 187 ? 111.567 50.279 7.566 1.00 59.92 226 LEU B N 1
ATOM 3880 C CA . LEU B 1 187 ? 111.373 49.799 8.928 1.00 60.71 226 LEU B CA 1
ATOM 3881 C C . LEU B 1 187 ? 112.687 49.500 9.637 1.00 61.67 226 LEU B C 1
ATOM 3882 O O . LEU B 1 187 ? 112.848 49.783 10.830 1.00 61.88 226 LEU B O 1
ATOM 3887 N N . GLN B 1 188 ? 113.627 48.936 8.893 1.00 63.55 227 GLN B N 1
ATOM 3888 C CA . GLN B 1 188 ? 114.934 48.598 9.433 1.00 65.13 227 GLN B CA 1
ATOM 3889 C C . GLN B 1 188 ? 115.699 49.867 9.793 1.00 64.57 227 GLN B C 1
ATOM 3890 O O . GLN B 1 188 ? 116.344 49.942 10.836 1.00 64.49 227 GLN B O 1
ATOM 3896 N N . ASP B 1 189 ? 115.620 50.863 8.918 1.00 64.21 228 ASP B N 1
ATOM 3897 C CA . ASP B 1 189 ? 116.291 52.143 9.138 1.00 64.62 228 ASP B CA 1
ATOM 3898 C C . ASP B 1 189 ? 115.576 52.932 10.220 1.00 63.18 228 ASP B C 1
ATOM 3899 O O . ASP B 1 189 ? 115.936 54.065 10.519 1.00 62.83 228 ASP B O 1
ATOM 3904 N N . MET B 1 190 ? 114.554 52.323 10.803 1.00 62.81 229 MET B N 1
ATOM 3905 C CA . MET B 1 190 ? 113.757 52.988 11.820 1.00 61.57 229 MET B CA 1
ATOM 3906 C C . MET B 1 190 ? 114.083 52.495 13.228 1.00 61.25 229 MET B C 1
ATOM 3907 O O . MET B 1 190 ? 113.756 53.160 14.211 1.00 61.66 229 MET B O 1
ATOM 3912 N N . LYS B 1 191 ? 114.739 51.341 13.314 1.00 60.75 230 LYS B N 1
ATOM 3913 C CA . LYS B 1 191 ? 115.092 50.738 14.598 1.00 60.84 230 LYS B CA 1
ATOM 3914 C C . LYS B 1 191 ? 115.678 51.676 15.650 1.00 59.81 230 LYS B C 1
ATOM 3915 O O . LYS B 1 191 ? 115.265 51.653 16.806 1.00 59.17 230 LYS B O 1
ATOM 3921 N N . ALA B 1 192 ? 116.639 52.501 15.263 1.00 58.89 231 ALA B N 1
ATOM 3922 C CA . ALA B 1 192 ? 117.237 53.407 16.229 1.00 58.35 231 ALA B CA 1
ATOM 3923 C C . ALA B 1 192 ? 116.170 54.282 16.878 1.00 58.07 231 ALA B C 1
ATOM 3924 O O . ALA B 1 192 ? 116.051 54.330 18.106 1.00 58.23 231 ALA B O 1
ATOM 3926 N N . LEU B 1 193 ? 115.395 54.969 16.044 1.00 57.60 232 LEU B N 1
ATOM 3927 C CA . LEU B 1 193 ? 114.351 55.868 16.522 1.00 56.15 232 LEU B CA 1
ATOM 3928 C C . LEU B 1 193 ? 113.365 55.116 17.403 1.00 55.37 232 LEU B C 1
ATOM 3929 O O . LEU B 1 193 ? 112.880 55.637 18.405 1.00 54.17 232 LEU B O 1
ATOM 3934 N N . GLU B 1 194 ? 113.084 53.876 17.025 1.00 55.07 233 GLU B N 1
ATOM 3935 C CA . GLU B 1 194 ? 112.157 53.044 17.767 1.00 55.11 233 GLU B CA 1
ATOM 3936 C C . GLU B 1 194 ? 112.713 52.694 19.140 1.00 55.09 233 GLU B C 1
ATOM 3937 O O . GLU B 1 194 ? 111.984 52.714 20.139 1.00 55.51 233 GLU B O 1
ATOM 3943 N N . ALA B 1 195 ? 114.003 52.366 19.188 1.00 53.81 234 ALA B N 1
ATOM 3944 C CA . ALA B 1 195 ? 114.667 52.022 20.446 1.00 51.89 234 ALA B CA 1
ATOM 3945 C C . ALA B 1 195 ? 114.573 53.214 21.402 1.00 50.47 234 ALA B C 1
ATOM 3946 O O . ALA B 1 195 ? 114.171 53.080 22.567 1.00 48.97 234 ALA B O 1
ATOM 3948 N N . ASN B 1 196 ? 114.939 54.382 20.887 1.00 48.91 235 ASN B N 1
ATOM 3949 C CA . ASN B 1 196 ? 114.897 55.597 21.669 1.00 49.19 235 ASN B CA 1
ATOM 3950 C C . ASN B 1 196 ? 113.475 55.820 22.177 1.00 49.68 235 ASN B C 1
ATOM 3951 O O . ASN B 1 196 ? 113.275 56.180 23.335 1.00 49.91 235 ASN B O 1
ATOM 3956 N N . CYS B 1 197 ? 112.485 55.584 21.318 1.00 49.77 236 CYS B N 1
ATOM 3957 C CA . CYS B 1 197 ? 111.093 55.765 21.700 1.00 49.19 236 CYS B CA 1
ATOM 3958 C C . CYS B 1 197 ? 110.688 54.828 22.829 1.00 48.95 236 CYS B C 1
ATOM 3959 O O . CYS B 1 197 ? 110.130 55.270 23.835 1.00 47.60 236 CYS B O 1
ATOM 3962 N N . ALA B 1 198 ? 110.962 53.535 22.656 1.00 49.64 237 ALA B N 1
ATOM 3963 C CA . ALA B 1 198 ? 110.635 52.526 23.671 1.00 50.37 237 ALA B CA 1
ATOM 3964 C C . ALA B 1 198 ? 111.255 52.924 25.001 1.00 51.39 237 ALA B C 1
ATOM 3965 O O . ALA B 1 198 ? 110.620 52.847 26.050 1.00 52.42 237 ALA B O 1
ATOM 3967 N N . LYS B 1 199 ? 112.511 53.349 24.945 1.00 51.26 238 LYS B N 1
ATOM 3968 C CA . LYS B 1 199 ? 113.228 53.766 26.136 1.00 51.13 238 LYS B CA 1
ATOM 3969 C C . LYS B 1 199 ? 112.508 54.937 26.825 1.00 50.13 238 LYS B C 1
ATOM 3970 O O . LYS B 1 199 ? 112.277 54.921 28.040 1.00 50.05 238 LYS B O 1
ATOM 3976 N N . GLN B 1 200 ? 112.149 55.948 26.042 1.00 48.43 239 GLN B N 1
ATOM 3977 C CA . GLN B 1 200 ? 111.488 57.130 26.580 1.00 47.96 239 GLN B CA 1
ATOM 3978 C C . GLN B 1 200 ? 110.147 56.790 27.219 1.00 48.67 239 GLN B C 1
ATOM 3979 O O . GLN B 1 200 ? 109.807 57.289 28.287 1.00 49.17 239 GLN B O 1
ATOM 3985 N N . LEU B 1 201 ? 109.382 55.933 26.565 1.00 49.49 240 LEU B N 1
ATOM 3986 C CA . LEU B 1 201 ? 108.081 55.546 27.092 1.00 50.30 240 LEU B CA 1
ATOM 3987 C C . LEU B 1 201 ? 108.204 54.879 28.451 1.00 50.83 240 LEU B C 1
ATOM 3988 O O . LEU B 1 201 ? 107.401 55.129 29.357 1.00 50.65 240 LEU B O 1
ATOM 3993 N N . SER B 1 202 ? 109.210 54.024 28.589 1.00 51.22 241 SER B N 1
ATOM 3994 C CA . SER B 1 202 ? 109.425 53.306 29.837 1.00 52.02 241 SER B CA 1
ATOM 3995 C C . SER B 1 202 ? 109.745 54.219 30.997 1.00 51.60 241 SER B C 1
ATOM 3996 O O . SER B 1 202 ? 109.029 54.223 31.998 1.00 53.13 241 SER B O 1
ATOM 3999 N N . VAL B 1 203 ? 110.812 54.995 30.866 1.00 50.35 242 VAL B N 1
ATOM 4000 C CA . VAL B 1 203 ? 111.219 55.897 31.933 1.00 49.54 242 VAL B CA 1
ATOM 4001 C C . VAL B 1 203 ? 110.067 56.785 32.371 1.00 49.61 242 VAL B C 1
ATOM 4002 O O . VAL B 1 203 ? 109.877 57.001 33.566 1.00 50.51 242 VAL B O 1
ATOM 4006 N N . VAL B 1 204 ? 109.289 57.303 31.428 1.00 49.14 243 VAL B N 1
ATOM 4007 C CA . VAL B 1 204 ? 108.155 58.140 31.819 1.00 49.80 243 VAL B CA 1
ATOM 4008 C C . VAL B 1 204 ? 107.135 57.301 32.596 1.00 50.31 243 VAL B C 1
ATOM 4009 O O . VAL B 1 204 ? 106.547 57.759 33.571 1.00 50.73 243 VAL B O 1
ATOM 4013 N N . ASN B 1 205 ? 106.928 56.065 32.165 1.00 50.92 244 ASN B N 1
ATOM 4014 C CA . ASN B 1 205 ? 106.003 55.191 32.866 1.00 51.78 244 ASN B CA 1
ATOM 4015 C C . ASN B 1 205 ? 106.548 54.973 34.272 1.00 52.84 244 ASN B C 1
ATOM 4016 O O . ASN B 1 205 ? 105.822 55.109 35.256 1.00 53.75 244 ASN B O 1
ATOM 4021 N N . ASP B 1 206 ? 107.833 54.647 34.367 1.00 53.44 245 ASP B N 1
ATOM 4022 C CA . ASP B 1 206 ? 108.466 54.414 35.657 1.00 53.85 245 ASP B CA 1
ATOM 4023 C C . ASP B 1 206 ? 108.338 55.611 36.585 1.00 54.05 245 ASP B C 1
ATOM 4024 O O . ASP B 1 206 ? 107.925 55.461 37.732 1.00 53.58 245 ASP B O 1
ATOM 4029 N N . ILE B 1 207 ? 108.689 56.797 36.094 1.00 54.73 246 ILE B N 1
ATOM 4030 C CA . ILE B 1 207 ? 108.599 58.005 36.906 1.00 55.80 246 ILE B CA 1
ATOM 4031 C C . ILE B 1 207 ? 107.236 58.102 37.592 1.00 57.58 246 ILE B C 1
ATOM 4032 O O . ILE B 1 207 ? 107.160 58.432 38.774 1.00 58.39 246 ILE B O 1
ATOM 4037 N N . TYR B 1 208 ? 106.164 57.818 36.852 1.00 58.94 247 TYR B N 1
ATOM 4038 C CA . TYR B 1 208 ? 104.810 57.890 37.406 1.00 60.32 247 TYR B CA 1
ATOM 4039 C C . TYR B 1 208 ? 104.320 56.626 38.112 1.00 61.84 247 TYR B C 1
ATOM 4040 O O . TYR B 1 208 ? 103.338 56.672 38.846 1.00 62.26 247 TYR B O 1
ATOM 4049 N N . SER B 1 209 ? 104.983 55.499 37.900 1.00 63.62 248 SER B N 1
ATOM 4050 C CA . SER B 1 209 ? 104.530 54.278 38.548 1.00 66.09 248 SER B CA 1
ATOM 4051 C C . SER B 1 209 ? 105.340 53.898 39.788 1.00 68.70 248 SER B C 1
ATOM 4052 O O . SER B 1 209 ? 104.983 52.950 40.486 1.00 69.95 248 SER B O 1
ATOM 4055 N N . TYR B 1 210 ? 106.409 54.634 40.084 1.00 71.01 249 TYR B N 1
ATOM 4056 C CA . TYR B 1 210 ? 107.231 54.298 41.245 1.00 73.45 249 TYR B CA 1
ATOM 4057 C C . TYR B 1 210 ? 106.484 54.260 42.579 1.00 75.30 249 TYR B C 1
ATOM 4058 O O . TYR B 1 210 ? 106.514 53.255 43.288 1.00 75.50 249 TYR B O 1
ATOM 4067 N N . ASP B 1 211 ? 105.828 55.356 42.929 1.00 77.90 250 ASP B N 1
ATOM 4068 C CA . ASP B 1 211 ? 105.105 55.411 44.189 1.00 81.19 250 ASP B CA 1
ATOM 4069 C C . ASP B 1 211 ? 104.198 54.197 44.400 1.00 84.06 250 ASP B C 1
ATOM 4070 O O . ASP B 1 211 ? 104.453 53.369 45.278 1.00 84.39 250 ASP B O 1
ATOM 4075 N N . LYS B 1 212 ? 103.156 54.085 43.579 1.00 87.38 251 LYS B N 1
ATOM 4076 C CA . LYS B 1 212 ? 102.186 52.991 43.669 1.00 90.54 251 LYS B CA 1
ATOM 4077 C C . LYS B 1 212 ? 102.809 51.603 43.598 1.00 92.18 251 LYS B C 1
ATOM 4078 O O . LYS B 1 212 ? 102.236 50.632 44.086 1.00 92.42 251 LYS B O 1
ATOM 4084 N N . GLU B 1 213 ? 103.982 51.507 42.989 1.00 94.51 252 GLU B N 1
ATOM 4085 C CA . GLU B 1 213 ? 104.651 50.223 42.865 1.00 97.17 252 GLU B CA 1
ATOM 4086 C C . GLU B 1 213 ? 105.323 49.828 44.170 1.00 98.87 252 GLU B C 1
ATOM 4087 O O . GLU B 1 213 ? 106.209 48.972 44.180 1.00 98.97 252 GLU B O 1
ATOM 4093 N N . GLU B 1 214 ? 104.898 50.456 45.265 1.00 101.12 253 GLU B N 1
ATOM 4094 C CA . GLU B 1 214 ? 105.460 50.180 46.587 1.00 102.96 253 GLU B CA 1
ATOM 4095 C C . GLU B 1 214 ? 104.581 49.312 47.487 1.00 103.91 253 GLU B C 1
ATOM 4096 O O . GLU B 1 214 ? 103.490 49.710 47.914 1.00 103.31 253 GLU B O 1
ATOM 4102 N N . GLU B 1 215 ? 105.097 48.118 47.769 1.00 105.49 254 GLU B N 1
ATOM 4103 C CA . GLU B 1 215 ? 104.435 47.127 48.610 1.00 107.01 254 GLU B CA 1
ATOM 4104 C C . GLU B 1 215 ? 105.508 46.154 49.124 1.00 107.64 254 GLU B C 1
ATOM 4105 O O . GLU B 1 215 ? 105.518 45.779 50.302 1.00 107.81 254 GLU B O 1
ATOM 4111 N N . ALA B 1 216 ? 106.407 45.762 48.221 1.00 108.18 255 ALA B N 1
ATOM 4112 C CA . ALA B 1 216 ? 107.504 44.841 48.523 1.00 108.40 255 ALA B CA 1
ATOM 4113 C C . ALA B 1 216 ? 108.350 44.610 47.267 1.00 108.27 255 ALA B C 1
ATOM 4114 O O . ALA B 1 216 ? 108.100 45.322 46.267 1.00 107.89 255 ALA B O 1
ATOM 4116 N N . LEU B 1 227 ? 112.225 45.370 41.946 1.00 76.69 265 LEU B N 1
ATOM 4117 C CA . LEU B 1 227 ? 111.312 45.706 40.821 1.00 76.43 265 LEU B CA 1
ATOM 4118 C C . LEU B 1 227 ? 112.071 46.427 39.711 1.00 75.85 265 LEU B C 1
ATOM 4119 O O . LEU B 1 227 ? 112.969 47.226 39.988 1.00 75.98 265 LEU B O 1
ATOM 4124 N N . CYS B 1 228 ? 111.705 46.145 38.460 1.00 74.81 266 CYS B N 1
ATOM 4125 C CA . CYS B 1 228 ? 112.349 46.781 37.312 1.00 73.30 266 CYS B CA 1
ATOM 4126 C C . CYS B 1 228 ? 111.840 48.202 37.123 1.00 72.03 266 CYS B C 1
ATOM 4127 O O . CYS B 1 228 ? 110.777 48.427 36.552 1.00 72.05 266 CYS B O 1
ATOM 4130 N N . SER B 1 229 ? 112.610 49.162 37.614 1.00 70.48 267 SER B N 1
ATOM 4131 C CA . SER B 1 229 ? 112.244 50.562 37.503 1.00 69.04 267 SER B CA 1
ATOM 4132 C C . SER B 1 229 ? 113.504 51.391 37.322 1.00 68.78 267 SER B C 1
ATOM 4133 O O . SER B 1 229 ? 114.501 51.178 38.016 1.00 69.03 267 SER B O 1
ATOM 4136 N N . ALA B 1 230 ? 113.462 52.320 36.373 1.00 67.88 268 ALA B N 1
ATOM 4137 C CA . ALA B 1 230 ? 114.596 53.192 36.125 1.00 66.73 268 ALA B CA 1
ATOM 4138 C C . ALA B 1 230 ? 114.750 54.074 37.362 1.00 66.11 268 ALA B C 1
ATOM 4139 O O . ALA B 1 230 ? 115.844 54.553 37.674 1.00 65.98 268 ALA B O 1
ATOM 4141 N N . VAL B 1 231 ? 113.643 54.287 38.067 1.00 64.95 269 VAL B N 1
ATOM 4142 C CA . VAL B 1 231 ? 113.681 55.099 39.271 1.00 64.57 269 VAL B CA 1
ATOM 4143 C C . VAL B 1 231 ? 114.522 54.405 40.338 1.00 64.86 269 VAL B C 1
ATOM 4144 O O . VAL B 1 231 ? 115.387 55.027 40.961 1.00 64.07 269 VAL B O 1
ATOM 4148 N N . LYS B 1 232 ? 114.271 53.115 40.544 1.00 64.79 270 LYS B N 1
ATOM 4149 C CA . LYS B 1 232 ? 115.025 52.371 41.534 1.00 65.40 270 LYS B CA 1
ATOM 4150 C C . LYS B 1 232 ? 116.474 52.252 41.097 1.00 65.30 270 LYS B C 1
ATOM 4151 O O . LYS B 1 232 ? 117.389 52.563 41.859 1.00 65.52 270 LYS B O 1
ATOM 4157 N N . VAL B 1 233 ? 116.671 51.801 39.864 1.00 64.44 271 VAL B N 1
ATOM 4158 C CA . VAL B 1 233 ? 118.004 51.618 39.317 1.00 63.96 271 VAL B CA 1
ATOM 4159 C C . VAL B 1 233 ? 118.904 52.838 39.455 1.00 63.63 271 VAL B C 1
ATOM 4160 O O . VAL B 1 233 ? 120.014 52.732 39.979 1.00 63.69 271 VAL B O 1
ATOM 4164 N N . LEU B 1 234 ? 118.432 53.992 39.003 1.00 62.89 272 LEU B N 1
ATOM 4165 C CA . LEU B 1 234 ? 119.248 55.201 39.069 1.00 63.46 272 LEU B CA 1
ATOM 4166 C C . LEU B 1 234 ? 119.429 55.749 40.478 1.00 64.60 272 LEU B C 1
ATOM 4167 O O . LEU B 1 234 ? 120.512 56.230 40.827 1.00 65.63 272 LEU B O 1
ATOM 4172 N N . ALA B 1 235 ? 118.373 55.680 41.285 1.00 65.05 273 ALA B N 1
ATOM 4173 C CA . ALA B 1 235 ? 118.430 56.175 42.657 1.00 65.87 273 ALA B CA 1
ATOM 4174 C C . ALA B 1 235 ? 119.533 55.486 43.464 1.00 66.50 273 ALA B C 1
ATOM 4175 O O . ALA B 1 235 ? 120.154 56.096 44.335 1.00 66.39 273 ALA B O 1
ATOM 4177 N N . GLU B 1 236 ? 119.781 54.217 43.172 1.00 67.36 274 GLU B N 1
ATOM 4178 C CA . GLU B 1 236 ? 120.816 53.494 43.880 1.00 68.93 274 GLU B CA 1
ATOM 4179 C C . GLU B 1 236 ? 122.191 53.799 43.314 1.00 68.74 274 GLU B C 1
ATOM 4180 O O . GLU B 1 236 ? 123.117 54.096 44.059 1.00 69.21 274 GLU B O 1
ATOM 4186 N N . GLU B 1 237 ? 122.319 53.748 41.996 1.00 68.50 275 GLU B N 1
ATOM 4187 C CA . GLU B 1 237 ? 123.591 54.011 41.347 1.00 68.41 275 GLU B CA 1
ATOM 4188 C C . GLU B 1 237 ? 124.142 55.380 41.702 1.00 67.16 275 GLU B C 1
ATOM 4189 O O . GLU B 1 237 ? 125.347 55.550 41.863 1.00 67.24 275 GLU B O 1
ATOM 4195 N N . SER B 1 238 ? 123.256 56.357 41.835 1.00 65.66 276 SER B N 1
ATOM 4196 C CA . SER B 1 238 ? 123.681 57.721 42.134 1.00 64.89 276 SER B CA 1
ATOM 4197 C C . SER B 1 238 ? 123.591 58.082 43.606 1.00 64.20 276 SER B C 1
ATOM 4198 O O . SER B 1 238 ? 124.094 59.121 44.028 1.00 63.20 276 SER B O 1
ATOM 4201 N N . LYS B 1 239 ? 122.934 57.227 44.377 1.00 64.15 277 LYS B N 1
ATOM 4202 C CA . LYS B 1 239 ? 122.757 57.469 45.800 1.00 64.11 277 LYS B CA 1
ATOM 4203 C C . LYS B 1 239 ? 121.919 58.728 46.039 1.00 63.55 277 LYS B C 1
ATOM 4204 O O . LYS B 1 239 ? 122.167 59.477 46.989 1.00 64.22 277 LYS B O 1
ATOM 4210 N N . LEU B 1 240 ? 120.930 58.970 45.183 1.00 61.77 278 LEU B N 1
ATOM 4211 C CA . LEU B 1 240 ? 120.068 60.140 45.351 1.00 60.27 278 LEU B CA 1
ATOM 4212 C C . LEU B 1 240 ? 118.704 59.723 45.888 1.00 59.78 278 LEU B C 1
ATOM 4213 O O . LEU B 1 240 ? 118.341 58.547 45.858 1.00 58.94 278 LEU B O 1
ATOM 4218 N N . GLY B 1 241 ? 117.957 60.697 46.392 1.00 59.58 279 GLY B N 1
ATOM 4219 C CA . GLY B 1 241 ? 116.634 60.419 46.916 1.00 59.85 279 GLY B CA 1
ATOM 4220 C C . GLY B 1 241 ? 115.643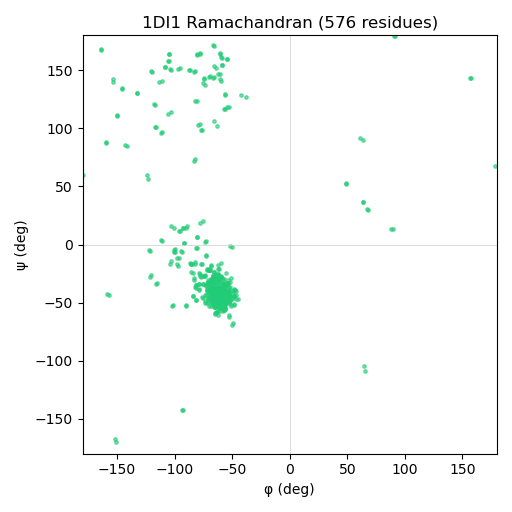 60.271 45.779 1.00 60.14 279 GLY B C 1
ATOM 4221 O O . GLY B 1 241 ? 115.933 60.679 44.657 1.00 60.84 279 GLY B O 1
ATOM 4222 N N . ILE B 1 242 ? 114.474 59.700 46.052 1.00 59.63 280 ILE B N 1
ATOM 4223 C CA . ILE B 1 242 ? 113.476 59.514 45.005 1.00 58.75 280 ILE B CA 1
ATOM 4224 C C . ILE B 1 242 ? 113.090 60.803 44.278 1.00 58.83 280 ILE B C 1
ATOM 4225 O O . ILE B 1 242 ? 113.094 60.849 43.057 1.00 58.86 280 ILE B O 1
ATOM 4230 N N . PRO B 1 243 ? 112.743 61.866 45.015 1.00 59.16 281 PRO B N 1
ATOM 4231 C CA . PRO B 1 243 ? 112.381 63.111 44.328 1.00 58.89 281 PRO B CA 1
ATOM 4232 C C . PRO B 1 243 ? 113.476 63.578 43.359 1.00 58.61 281 PRO B C 1
ATOM 4233 O O . PRO B 1 243 ? 113.183 63.975 42.227 1.00 58.54 281 PRO B O 1
ATOM 4237 N N . ALA B 1 244 ? 114.729 63.526 43.813 1.00 57.77 282 ALA B N 1
ATOM 4238 C CA . ALA B 1 244 ? 115.871 63.932 43.001 1.00 56.82 282 ALA B CA 1
ATOM 4239 C C . ALA B 1 244 ? 116.020 63.020 41.782 1.00 56.42 282 ALA B C 1
ATOM 4240 O O . ALA B 1 244 ? 116.086 63.504 40.645 1.00 56.26 282 ALA B O 1
ATOM 4242 N N . THR B 1 245 ? 116.077 61.709 42.025 1.00 54.96 283 THR B N 1
ATOM 4243 C CA . THR B 1 245 ? 116.210 60.726 40.958 1.00 54.32 283 THR B CA 1
ATOM 4244 C C . THR B 1 245 ? 115.199 61.033 39.864 1.00 54.94 283 THR B C 1
ATOM 4245 O O . THR B 1 245 ? 115.549 61.142 38.687 1.00 54.99 283 THR B O 1
ATOM 4249 N N . LYS B 1 246 ? 113.941 61.183 40.266 1.00 54.58 284 LYS B N 1
ATOM 4250 C CA . LYS B 1 246 ? 112.870 61.498 39.333 1.00 54.41 284 LYS B CA 1
ATOM 4251 C C . LYS B 1 246 ? 113.182 62.741 38.502 1.00 54.13 284 LYS B C 1
ATOM 4252 O O . LYS B 1 246 ? 112.956 62.754 37.294 1.00 54.58 284 LYS B O 1
ATOM 4258 N N . ARG B 1 247 ? 113.679 63.792 39.147 1.00 53.66 285 ARG B N 1
ATOM 4259 C CA . ARG B 1 247 ? 114.011 65.016 38.425 1.00 53.16 285 ARG B CA 1
ATOM 4260 C C . ARG B 1 247 ? 115.105 64.719 37.392 1.00 53.08 285 ARG B C 1
ATOM 4261 O O . ARG B 1 247 ? 115.087 65.257 36.283 1.00 52.88 285 ARG B O 1
ATOM 4269 N N . VAL B 1 248 ? 116.045 63.851 37.753 1.00 51.56 286 VAL B N 1
ATOM 4270 C CA . VAL B 1 248 ? 117.118 63.501 36.847 1.00 51.42 286 VAL B CA 1
ATOM 4271 C C . VAL B 1 248 ? 116.584 62.676 35.676 1.00 51.08 286 VAL B C 1
ATOM 4272 O O . VAL B 1 248 ? 116.998 62.871 34.536 1.00 52.21 286 VAL B O 1
ATOM 4276 N N . LEU B 1 249 ? 115.662 61.758 35.946 1.00 50.34 287 LEU B N 1
ATOM 4277 C CA . LEU B 1 249 ? 115.102 60.940 34.879 1.00 49.76 287 LEU B CA 1
ATOM 4278 C C . LEU B 1 249 ? 114.297 61.836 33.939 1.00 50.64 287 LEU B C 1
ATOM 4279 O O . LEU B 1 249 ? 114.307 61.658 32.724 1.00 5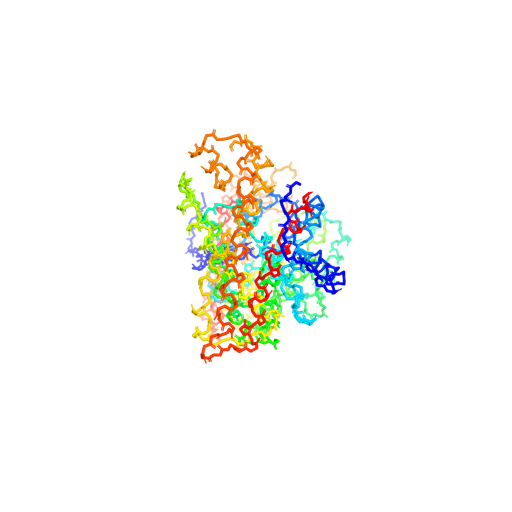0.96 287 LEU B O 1
ATOM 4284 N N . TRP B 1 250 ? 113.614 62.820 34.503 1.00 51.66 288 TRP B N 1
ATOM 4285 C CA . TRP B 1 250 ? 112.856 63.761 33.691 1.00 52.92 288 TRP B CA 1
ATOM 4286 C C . TRP B 1 250 ? 113.836 64.501 32.792 1.00 53.51 288 TRP B C 1
ATOM 4287 O O . TRP B 1 250 ? 113.546 64.780 31.627 1.00 53.24 288 TRP B O 1
ATOM 4298 N N . SER B 1 251 ? 115.001 64.814 33.353 1.00 54.83 289 SER B N 1
ATOM 4299 C CA . SER B 1 251 ? 116.055 65.518 32.630 1.00 55.14 289 SER B CA 1
ATOM 4300 C C . SER B 1 251 ? 116.491 64.700 31.414 1.00 54.35 289 SER B C 1
ATOM 4301 O O . SER B 1 251 ? 116.583 65.221 30.306 1.00 53.29 289 SER B O 1
ATOM 4304 N N . MET B 1 252 ? 116.754 63.416 31.632 1.00 53.86 290 MET B N 1
ATOM 4305 C CA . MET B 1 252 ? 117.164 62.534 30.551 1.00 54.81 290 MET B CA 1
ATOM 4306 C C . MET B 1 252 ? 116.032 62.374 29.534 1.00 55.02 290 MET B C 1
ATOM 4307 O O . MET B 1 252 ? 116.260 62.430 28.326 1.00 55.36 290 MET B O 1
ATOM 4312 N N . THR B 1 253 ? 114.811 62.186 30.027 1.00 54.61 291 THR B N 1
ATOM 4313 C CA . THR B 1 253 ? 113.651 62.039 29.157 1.00 54.12 291 THR B CA 1
ATOM 4314 C C . THR B 1 253 ? 113.597 63.169 28.118 1.00 53.64 291 THR B C 1
ATOM 4315 O O . THR B 1 253 ? 113.380 62.924 26.936 1.00 53.12 291 THR B O 1
ATOM 4319 N N . ARG B 1 254 ? 113.790 64.404 28.563 1.00 53.19 292 ARG B N 1
ATOM 4320 C CA . ARG B 1 254 ? 113.770 65.548 27.659 1.00 53.68 292 ARG B CA 1
ATOM 4321 C C . ARG B 1 254 ? 114.924 65.522 26.642 1.00 54.43 292 ARG B C 1
ATOM 4322 O O . ARG B 1 254 ? 114.803 66.054 25.530 1.00 54.49 292 ARG B O 1
ATOM 4330 N N . GLU B 1 255 ? 116.037 64.902 27.029 1.00 54.17 293 GLU B N 1
ATOM 4331 C CA . GLU B 1 255 ? 117.204 64.799 26.159 1.00 53.85 293 GLU B CA 1
ATOM 4332 C C . GLU B 1 255 ? 116.937 63.741 25.094 1.00 53.60 293 GLU B C 1
ATOM 4333 O O . GLU B 1 255 ? 117.401 63.865 23.962 1.00 54.73 293 GLU B O 1
ATOM 4339 N N . TRP B 1 256 ? 116.191 62.702 25.452 1.00 52.38 294 TRP B N 1
ATOM 4340 C CA . TRP B 1 256 ? 115.878 61.667 24.483 1.00 52.50 294 TRP B CA 1
ATOM 4341 C C . TRP B 1 256 ? 114.846 62.201 23.490 1.00 52.17 294 TRP B C 1
ATOM 4342 O O . TRP B 1 256 ? 114.775 61.746 22.347 1.00 51.27 294 TRP B O 1
ATOM 4353 N N . GLU B 1 257 ? 114.046 63.169 23.933 1.00 51.48 295 GLU B N 1
ATOM 4354 C CA . GLU B 1 257 ? 113.050 63.764 23.061 1.00 51.32 295 GLU B CA 1
ATOM 4355 C C . GLU B 1 257 ? 113.802 64.593 22.037 1.00 51.16 295 GLU B C 1
ATOM 4356 O O . GLU B 1 257 ? 113.392 64.704 20.874 1.00 51.99 295 GLU B O 1
ATOM 4362 N N . THR B 1 258 ? 114.913 65.172 22.473 1.00 50.75 296 THR B N 1
ATOM 4363 C CA . THR B 1 258 ? 115.734 65.965 21.577 1.00 50.04 296 THR B CA 1
ATOM 4364 C C . THR B 1 258 ? 116.465 65.025 20.615 1.00 49.92 296 THR B C 1
ATOM 4365 O O . THR B 1 258 ? 116.660 65.352 19.444 1.00 49.41 296 THR B O 1
ATOM 4369 N N . VAL B 1 259 ? 116.846 63.845 21.100 1.00 49.45 297 VAL B N 1
ATOM 4370 C CA . VAL B 1 259 ? 117.511 62.863 20.244 1.00 49.32 297 VAL B CA 1
ATOM 4371 C C . VAL B 1 259 ? 116.538 62.432 19.145 1.00 49.37 297 VAL B C 1
ATOM 4372 O O . VAL B 1 259 ? 116.937 62.220 17.993 1.00 49.59 297 VAL B O 1
ATOM 4376 N N . HIS B 1 260 ? 115.263 62.308 19.510 1.00 49.87 298 HIS B N 1
ATOM 4377 C CA . HIS B 1 260 ? 114.209 61.938 18.563 1.00 50.45 298 HIS B CA 1
ATOM 4378 C C . HIS B 1 260 ? 114.140 62.991 17.450 1.00 50.86 298 HIS B C 1
ATOM 4379 O O . HIS B 1 260 ? 114.160 62.657 16.262 1.00 49.97 298 HIS B O 1
ATOM 4386 N N . ASP B 1 261 ? 114.062 64.259 17.847 1.00 50.84 299 ASP B N 1
ATOM 4387 C CA . ASP B 1 261 ? 114.003 65.342 16.888 1.00 52.08 299 ASP B CA 1
ATOM 4388 C C . ASP B 1 261 ? 115.201 65.338 15.938 1.00 53.14 299 ASP B C 1
ATOM 4389 O O . ASP B 1 261 ? 115.050 65.511 14.732 1.00 53.91 299 ASP B O 1
ATOM 4394 N N . GLU B 1 262 ? 116.394 65.118 16.471 1.00 54.46 300 GLU B N 1
ATOM 4395 C CA . GLU B 1 262 ? 117.584 65.116 15.629 1.00 55.50 300 GLU B CA 1
ATOM 4396 C C . GLU B 1 262 ? 117.579 63.981 14.615 1.00 55.43 300 GLU B C 1
ATOM 4397 O O . GLU B 1 262 ? 117.929 64.186 13.454 1.00 56.46 300 GLU B O 1
ATOM 4403 N N . ILE B 1 263 ? 117.191 62.790 15.048 1.00 54.40 301 ILE B N 1
ATOM 4404 C CA . ILE B 1 263 ? 117.143 61.654 14.139 1.00 55.19 301 ILE B CA 1
ATOM 4405 C C . ILE B 1 263 ? 116.106 61.876 13.040 1.00 56.47 301 ILE B C 1
ATOM 4406 O O . ILE B 1 263 ? 116.310 61.497 11.890 1.00 56.49 301 ILE B O 1
ATOM 4411 N N . VAL B 1 264 ? 114.990 62.494 13.403 1.00 57.77 302 VAL B N 1
ATOM 4412 C CA . VAL B 1 264 ? 113.932 62.759 12.449 1.00 58.75 302 VAL B CA 1
ATOM 4413 C C . VAL B 1 264 ? 114.443 63.735 11.399 1.00 60.10 302 VAL B C 1
ATOM 4414 O O . VAL B 1 264 ? 114.481 63.415 10.214 1.00 59.86 302 VAL B O 1
ATOM 4418 N N . ALA B 1 265 ? 114.843 64.922 11.843 1.00 61.61 303 ALA B N 1
ATOM 4419 C CA . ALA B 1 265 ? 115.355 65.946 10.938 1.00 63.55 303 ALA B CA 1
ATOM 4420 C C . ALA B 1 265 ? 116.476 65.396 10.046 1.00 65.04 303 ALA B C 1
ATOM 4421 O O . ALA B 1 265 ? 116.594 65.763 8.872 1.00 64.76 303 ALA B O 1
ATOM 4423 N N . GLU B 1 266 ? 117.291 64.515 10.616 1.00 66.77 304 GLU B N 1
ATOM 4424 C CA . GLU B 1 266 ? 118.404 63.909 9.900 1.00 68.87 304 GLU B CA 1
ATOM 4425 C C . GLU B 1 266 ? 117.938 63.003 8.761 1.00 68.86 304 GLU B C 1
ATOM 4426 O O . GLU B 1 266 ? 118.538 62.988 7.686 1.00 68.69 304 GLU B O 1
ATOM 4432 N N . LYS B 1 267 ? 116.878 62.239 9.006 1.00 68.91 305 LYS B N 1
ATOM 4433 C CA . LYS B 1 267 ? 116.342 61.332 7.997 1.00 68.91 305 LYS B CA 1
ATOM 4434 C C . LYS B 1 267 ? 115.527 62.089 6.960 1.00 69.43 305 LYS B C 1
ATOM 4435 O O . LYS B 1 267 ? 115.414 61.662 5.811 1.00 69.00 305 LYS B O 1
ATOM 4441 N N . ILE B 1 268 ? 114.954 63.212 7.374 1.00 70.07 306 ILE B N 1
ATOM 4442 C CA . ILE B 1 268 ? 114.156 64.022 6.475 1.00 71.27 306 ILE B CA 1
ATOM 4443 C C . ILE B 1 268 ? 115.053 64.795 5.524 1.00 73.29 306 ILE B C 1
ATOM 4444 O O . ILE B 1 268 ? 114.814 64.816 4.319 1.00 74.27 306 ILE B O 1
ATOM 4449 N N . ALA B 1 269 ? 116.097 65.418 6.058 1.00 75.30 307 ALA B N 1
ATOM 4450 C CA . ALA B 1 269 ? 117.014 66.180 5.225 1.00 76.27 307 ALA B CA 1
ATOM 4451 C C . ALA B 1 269 ? 118.003 65.255 4.532 1.00 77.15 307 ALA B C 1
ATOM 4452 O O . ALA B 1 269 ? 118.930 65.715 3.870 1.00 77.47 307 ALA B O 1
ATOM 4454 N N . SER B 1 270 ? 117.799 63.949 4.682 1.00 78.59 308 SER B N 1
ATOM 4455 C CA . SER B 1 270 ? 118.675 62.952 4.064 1.00 80.47 308 SER B CA 1
ATOM 4456 C C . SER B 1 270 ? 118.726 63.090 2.544 1.00 82.19 308 SER B C 1
ATOM 4457 O O . SER B 1 270 ? 117.788 63.596 1.918 1.00 83.04 308 SER B O 1
ATOM 4460 N N . PRO B 1 271 ? 119.827 62.629 1.927 1.00 83.44 309 PRO B N 1
ATOM 4461 C CA . PRO B 1 271 ? 120.020 62.692 0.472 1.00 84.02 309 PRO B CA 1
ATOM 4462 C C . PRO B 1 271 ? 119.078 61.760 -0.281 1.00 84.31 309 PRO B C 1
ATOM 4463 O O . PRO B 1 271 ? 118.552 62.112 -1.342 1.00 84.47 309 PRO B O 1
ATOM 4467 N N . ASP B 1 272 ? 118.873 60.572 0.284 1.00 84.70 310 ASP B N 1
ATOM 4468 C CA . ASP B 1 272 ? 118.016 59.548 -0.315 1.00 85.01 310 ASP B CA 1
ATOM 4469 C C . ASP B 1 272 ? 116.532 59.878 -0.216 1.00 84.03 310 ASP B C 1
ATOM 4470 O O . ASP B 1 272 ? 115.699 59.198 -0.814 1.00 84.13 310 ASP B O 1
ATOM 4475 N N . GLY B 1 273 ? 116.205 60.918 0.546 1.00 82.70 311 GLY B N 1
ATOM 4476 C CA . GLY B 1 273 ? 114.817 61.308 0.700 1.00 80.33 311 GLY B CA 1
ATOM 4477 C C . GLY B 1 273 ? 114.127 60.637 1.875 1.00 78.42 311 GLY B C 1
ATOM 4478 O O . GLY B 1 273 ? 114.715 59.820 2.588 1.00 77.69 311 GLY B O 1
ATOM 4479 N N . CYS B 1 274 ? 112.859 60.983 2.063 1.00 76.90 312 CYS B N 1
ATOM 4480 C CA . CYS B 1 274 ? 112.058 60.441 3.150 1.00 74.49 312 CYS B CA 1
ATOM 4481 C C . CYS B 1 274 ? 110.597 60.401 2.705 1.00 72.48 312 CYS B C 1
ATOM 4482 O O . CYS B 1 274 ? 109.968 61.445 2.545 1.00 72.14 312 CYS B O 1
ATOM 4485 N N . SER B 1 275 ? 110.060 59.202 2.504 1.00 70.89 313 SER B N 1
ATOM 4486 C CA . SER B 1 275 ? 108.673 59.049 2.053 1.00 69.01 313 SER B CA 1
ATOM 4487 C C . SER B 1 275 ? 107.650 59.680 2.999 1.00 68.21 313 SER B C 1
ATOM 4488 O O . SER B 1 275 ? 107.944 59.933 4.173 1.00 67.71 313 SER B O 1
ATOM 4491 N N . GLU B 1 276 ? 106.451 59.942 2.481 1.00 67.44 314 GLU B N 1
ATOM 4492 C CA . GLU B 1 276 ? 105.404 60.540 3.294 1.00 66.56 314 GLU B CA 1
ATOM 4493 C C . GLU B 1 276 ? 104.968 59.541 4.377 1.00 64.64 314 GLU B C 1
ATOM 4494 O O . GLU B 1 276 ? 104.561 59.937 5.474 1.00 64.17 314 GLU B O 1
ATOM 4500 N N . ALA B 1 277 ? 105.071 58.250 4.068 1.00 61.82 315 ALA B N 1
ATOM 4501 C CA . ALA B 1 277 ? 104.692 57.211 5.015 1.00 60.37 315 ALA B CA 1
ATOM 4502 C C . ALA B 1 277 ? 105.677 57.205 6.179 1.00 59.72 315 ALA B C 1
ATOM 4503 O O . ALA B 1 277 ? 105.288 57.124 7.345 1.00 59.96 315 ALA B O 1
ATOM 4505 N N . ALA B 1 278 ? 106.958 57.289 5.848 1.00 58.34 316 ALA B N 1
ATOM 4506 C CA . ALA B 1 278 ? 108.010 57.321 6.847 1.00 56.37 316 ALA B CA 1
ATOM 4507 C C . ALA B 1 278 ? 107.797 58.528 7.745 1.00 55.45 316 ALA B C 1
ATOM 4508 O O . ALA B 1 278 ? 107.802 58.406 8.968 1.00 55.82 316 ALA B O 1
ATOM 4510 N N . LYS B 1 279 ? 107.610 59.691 7.130 1.00 54.40 317 LYS B N 1
ATOM 4511 C CA . LYS B 1 279 ? 107.404 60.927 7.870 1.00 53.87 317 LYS B CA 1
ATOM 4512 C C . LYS B 1 279 ? 106.236 60.815 8.843 1.00 53.65 317 LYS B C 1
ATOM 4513 O O . LYS B 1 279 ? 106.336 61.224 10.011 1.00 53.21 317 LYS B O 1
ATOM 4519 N N . ALA B 1 280 ? 105.127 60.269 8.347 1.00 52.38 318 ALA B N 1
ATOM 4520 C CA . ALA B 1 280 ? 103.923 60.097 9.143 1.00 51.29 318 ALA B CA 1
ATOM 4521 C C . ALA B 1 280 ? 104.215 59.157 10.302 1.00 50.99 318 ALA B C 1
ATOM 4522 O O . ALA B 1 280 ? 103.735 59.361 11.419 1.00 50.73 318 ALA B O 1
ATOM 4524 N N . TYR B 1 281 ? 105.010 58.130 10.019 1.00 50.06 319 TYR B N 1
ATOM 4525 C CA . TYR B 1 281 ? 105.391 57.131 11.011 1.00 50.18 319 TYR B CA 1
ATOM 4526 C C . TYR B 1 281 ? 106.207 57.729 12.161 1.00 49.90 319 TYR B C 1
ATOM 4527 O O . TYR B 1 281 ? 105.977 57.420 13.328 1.00 50.56 319 TYR B O 1
ATOM 4536 N N . MET B 1 282 ? 107.153 58.593 11.827 1.00 48.97 320 MET B N 1
ATOM 4537 C CA . MET B 1 282 ? 107.985 59.209 12.844 1.00 48.91 320 MET B CA 1
ATOM 4538 C C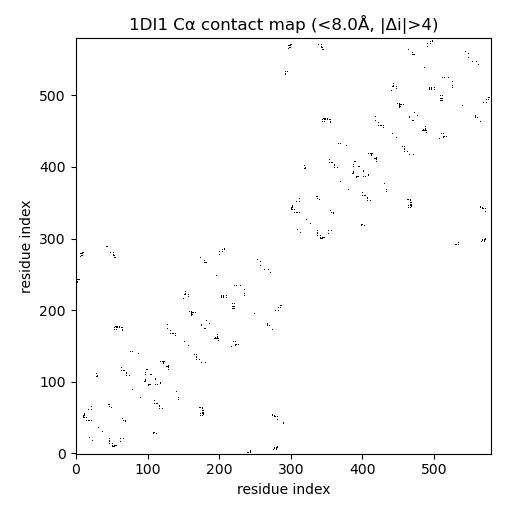 . MET B 1 282 ? 107.152 60.133 13.703 1.00 48.76 320 MET B C 1
ATOM 4539 O O . MET B 1 282 ? 107.314 60.176 14.930 1.00 49.47 320 MET B O 1
ATOM 4544 N N . LYS B 1 283 ? 106.254 60.871 13.065 1.00 48.16 321 LYS B N 1
ATOM 4545 C CA . LYS B 1 283 ? 105.397 61.779 13.802 1.00 47.16 321 LYS B CA 1
ATOM 4546 C C . LYS B 1 283 ? 104.466 60.960 14.695 1.00 46.96 321 LYS B C 1
ATOM 4547 O O . LYS B 1 283 ? 104.021 61.425 15.751 1.00 46.84 321 LYS B O 1
ATOM 4553 N N . GLY B 1 284 ? 104.183 59.736 14.257 1.00 46.92 322 GLY B N 1
ATOM 4554 C CA . GLY B 1 284 ? 103.305 58.855 15.006 1.00 46.59 322 GLY B CA 1
ATOM 4555 C C . GLY B 1 284 ? 103.963 58.439 16.300 1.00 46.76 322 GLY B C 1
ATOM 4556 O O . GLY B 1 284 ? 103.293 58.304 17.335 1.00 47.43 322 GLY B O 1
ATOM 4557 N N . LEU B 1 285 ? 105.279 58.235 16.242 1.00 46.05 323 LEU B N 1
ATOM 4558 C CA . LEU B 1 285 ? 106.037 57.844 17.419 1.00 45.11 323 LEU B CA 1
ATOM 4559 C C . LEU B 1 285 ? 106.035 59.011 18.387 1.00 44.97 323 LEU B C 1
ATOM 4560 O O . LEU B 1 285 ? 105.909 58.827 19.593 1.00 45.37 323 LEU B O 1
ATOM 4565 N N . GLU B 1 286 ? 106.162 60.219 17.850 1.00 45.67 324 GLU B N 1
ATOM 4566 C CA . GLU B 1 286 ? 106.160 61.411 18.684 1.00 45.93 324 GLU B CA 1
ATOM 4567 C C . GLU B 1 286 ? 104.894 61.421 19.515 1.00 45.79 324 GLU B C 1
ATOM 4568 O O . GLU B 1 286 ? 104.943 61.655 20.720 1.00 46.31 324 GLU B O 1
ATOM 4574 N N . TYR B 1 287 ? 103.763 61.146 18.867 1.00 46.28 325 TYR B N 1
ATOM 4575 C CA . TYR B 1 287 ? 102.473 61.134 19.545 1.00 45.82 325 TYR B CA 1
ATOM 4576 C C . TYR B 1 287 ? 102.357 60.033 20.579 1.00 46.81 325 TYR B C 1
ATOM 4577 O O . TYR B 1 287 ? 101.727 60.227 21.619 1.00 47.26 325 TYR B O 1
ATOM 4586 N N . GLN B 1 288 ? 102.963 58.880 20.308 1.00 46.45 326 GLN B N 1
ATOM 4587 C CA . GLN B 1 288 ? 102.938 57.798 21.280 1.00 47.14 326 GLN B CA 1
ATOM 4588 C C . GLN B 1 288 ? 103.571 58.307 22.581 1.00 48.24 326 GLN B C 1
ATOM 4589 O O . GLN B 1 288 ? 103.047 58.081 23.676 1.00 48.96 326 GLN B O 1
ATOM 4595 N N . MET B 1 289 ? 104.703 58.996 22.460 1.00 47.83 327 MET B N 1
ATOM 4596 C CA . MET B 1 289 ? 105.391 59.488 23.642 1.00 48.28 327 MET B CA 1
ATOM 4597 C C . MET B 1 289 ? 104.654 60.616 24.348 1.00 48.82 327 MET B C 1
ATOM 4598 O O . MET B 1 289 ? 104.516 60.587 25.572 1.00 49.71 327 MET B O 1
ATOM 4603 N N . SER B 1 290 ? 104.177 61.604 23.599 1.00 48.46 328 SER B N 1
ATOM 4604 C CA . SER B 1 290 ? 103.455 62.710 24.223 1.00 49.32 328 SER B CA 1
ATOM 4605 C C . SER B 1 290 ? 102.116 62.221 24.800 1.00 49.57 328 SER B C 1
ATOM 4606 O O . SER B 1 290 ? 101.676 62.668 25.865 1.00 49.01 328 SER B O 1
ATOM 4609 N N . GLY B 1 291 ? 101.476 61.297 24.090 1.00 50.01 329 GLY B N 1
ATOM 4610 C CA . GLY B 1 291 ? 100.216 60.754 24.559 1.00 50.69 329 GLY B CA 1
ATOM 4611 C C . GLY B 1 291 ? 100.430 59.912 25.798 1.00 51.33 329 GLY B C 1
ATOM 4612 O O . GLY B 1 291 ? 99.637 59.972 26.739 1.00 52.37 329 GLY B O 1
ATOM 4613 N N . ASN B 1 292 ? 101.506 59.128 25.802 1.00 51.42 330 ASN B N 1
ATOM 4614 C CA . ASN B 1 292 ? 101.821 58.274 26.938 1.00 51.53 330 ASN B CA 1
ATOM 4615 C C . ASN B 1 292 ? 101.999 59.113 28.190 1.00 52.00 330 ASN B C 1
ATOM 4616 O O . ASN B 1 292 ? 101.529 58.751 29.264 1.00 51.85 330 ASN B O 1
ATOM 4621 N N . GLU B 1 293 ? 102.684 60.238 28.048 1.00 53.07 331 GLU B N 1
ATOM 4622 C CA . GLU B 1 293 ? 102.912 61.105 29.187 1.00 54.69 331 GLU B CA 1
ATOM 4623 C C . GLU B 1 293 ? 101.589 61.674 29.687 1.00 55.43 331 GLU B C 1
ATOM 4624 O O . GLU B 1 293 ? 101.262 61.554 30.862 1.00 55.20 331 GLU B O 1
ATOM 4630 N N . GLN B 1 294 ? 100.834 62.296 28.788 1.00 56.96 332 GLN B N 1
ATOM 4631 C CA . GLN B 1 294 ? 99.553 62.883 29.136 1.00 58.03 332 GLN B CA 1
ATOM 4632 C C . GLN B 1 294 ? 98.710 61.877 29.905 1.00 59.08 332 GLN B C 1
ATOM 4633 O O . GLN B 1 294 ? 98.050 62.214 30.883 1.00 58.49 332 GLN B O 1
ATOM 4639 N N . TRP B 1 295 ? 98.747 60.630 29.461 1.00 60.33 333 TRP B N 1
ATOM 4640 C CA . TRP B 1 295 ? 97.989 59.593 30.116 1.00 62.00 333 TRP B CA 1
ATOM 4641 C C . TRP B 1 295 ? 98.566 59.232 31.484 1.00 63.35 333 TRP B C 1
ATOM 4642 O O . TRP B 1 295 ? 97.829 59.166 32.460 1.00 63.83 333 TRP B O 1
ATOM 4653 N N . SER B 1 296 ? 99.874 58.994 31.560 1.00 65.23 334 SER B N 1
ATOM 4654 C CA . SER B 1 296 ? 100.525 58.644 32.832 1.00 66.83 334 SER B CA 1
ATOM 4655 C C . SER B 1 296 ? 100.337 59.770 33.847 1.00 68.54 334 SER B C 1
ATOM 4656 O O . SER B 1 296 ? 100.224 59.547 35.047 1.00 68.37 334 SER B O 1
ATOM 4659 N N . LYS B 1 297 ? 100.299 60.986 33.325 1.00 71.11 335 LYS B N 1
ATOM 4660 C CA . LYS B 1 297 ? 100.136 62.193 34.102 1.00 73.80 335 LYS B CA 1
ATOM 4661 C C . LYS B 1 297 ? 98.741 62.292 34.701 1.00 76.64 335 LYS B C 1
ATOM 4662 O O . LYS B 1 297 ? 98.545 63.004 35.675 1.00 77.67 335 LYS B O 1
ATOM 4668 N N . THR B 1 298 ? 97.772 61.586 34.119 1.00 79.75 336 THR B N 1
ATOM 4669 C CA . THR B 1 298 ? 96.385 61.611 34.598 1.00 82.20 336 THR B CA 1
ATOM 4670 C C . THR B 1 298 ? 95.747 60.235 34.469 1.00 84.79 336 THR B C 1
ATOM 4671 O O . THR B 1 298 ? 95.077 59.950 33.473 1.00 85.38 336 THR B O 1
ATOM 4675 N N . THR B 1 299 ? 95.931 59.379 35.467 1.00 87.39 337 THR B N 1
ATOM 4676 C CA . THR B 1 299 ? 95.357 58.040 35.375 1.00 90.32 337 THR B CA 1
ATOM 4677 C C . THR B 1 299 ? 95.023 57.395 36.723 1.00 91.83 337 THR B C 1
ATOM 4678 O O . THR B 1 299 ? 94.995 58.063 37.761 1.00 91.78 337 THR B O 1
ATOM 4682 N N . ARG B 1 300 ? 94.753 56.091 36.677 1.00 93.47 338 ARG B N 1
ATOM 4683 C CA . ARG B 1 300 ? 94.436 55.295 37.856 1.00 94.80 338 ARG B CA 1
ATOM 4684 C C . ARG B 1 300 ? 93.684 56.075 38.926 1.00 94.85 338 ARG B C 1
ATOM 4685 O O . ARG B 1 300 ? 92.692 55.509 39.431 1.00 95.16 338 ARG B O 1
#

Radius of gyration: 37.71 Å; Cα contacts (8 Å, |Δi|>4): 624; chains: 2; bounding box: 109×54×49 Å

Nearest PDB structures (foldseek):
  1di1-assembly2_B  TM=1.003E+00  e=2.949E-43  Penicillium roqueforti
  2oa6-assembly1_B  TM=9.770E-01  e=2.976E-30  Aspergillus terreus
  2e4o-assembly1_C  TM=9.640E-01  e=7.199E-30  Aspergillus terreus
  3bny-assembly2_C  TM=9.724E-01  e=1.146E-29  Aspergillus terreus
  3bnx-assembly1_C  TM=9.741E-01  e=9.968E-30  Aspergillus terreus

Organism: Penicillium roqueforti (NCBI:txid5082)

GO terms:
  GO:0045483 aristolochene synthase activity (F, EXP)

Solvent-accessible surface area: 28892 Å² total; per-residue (Å²): 178,44,46,121,54,156,22,88,98,81,43,3,108,73,15,151,96,0,32,112,76,0,15,23,52,0,84,148,43,33,153,41,121,57,190,148,24,35,148,96,10,69,96,35,99,32,0,52,11,0,0,16,14,2,7,66,8,75,82,80,23,0,38,10,0,0,37,0,12,0,0,4,93,21,1,44,78,40,2,122,140,48,64,103,68,85,1,77,60,24,2,86,82,0,6,41,4,1,95,24,108,71,134,16,59,138,107,81,10,24,11,24,2,1,35,52,9,1,69,50,0,40,92,71,18,51,115,7,0,70,76,0,20,92,33,1,1,64,35,3,104,24,46,8,62,112,94,132,166,50,40,89,78,35,40,100,0,16,96,99,44,58,157,35,45,13,37,59,5,18,13,4,0,0,21,0,0,20,21,16,122,26,60,83,98,44,30,118,85,2,116,64,1,32,27,9,5,5,30,2,1,4,0,0,39,11,8,58,27,30,88,137,82,98,138,119,73,50,6,0,0,44,3,22,11,97,100,48,190,80,45,49,88,20,0,43,152,57,0,13,59,54,0,31,111,25,7,62,54,3,57,109,36,27,58,120,48,79,87,33,138,139,43,30,51,152,17,7,98,31,0,3,85,2,1,20,25,1,2,12,0,0,14,37,71,7,79,86,57,154,177,42,45,118,56,154,24,86,100,78,43,2,107,72,15,150,97,0,32,114,77,0,15,24,54,0,84,149,40,32,154,41,122,55,191,149,24,34,150,98,10,68,94,34,97,33,0,51,11,0,0,17,14,2,7,64,8,75,83,81,21,0,37,11,0,0,39,0,12,0,0,5,92,20,1,43,78,41,1,120,142,48,64,101,68,86,1,76,61,24,3,85,81,0,7,41,3,1,96,25,107,72,136,17,59,136,106,80,10,24,11,23,3,1,36,53,9,1,70,49,0,39,91,73,19,50,115,6,0,69,77,0,21,90,32,2,1,64,36,3,102,22,45,7,61,110,94,132,165,53,38,89,78,35,41,99,0,18,94,100,42,60,159,38,45,14,39,58,5,18,12,4,0,1,22,1,0,21,21,15,120,25,60,84,99,43,31,119,86,2,117,65,0,32,28,10,4,5,30,2,0,4,0,0,38,12,8,58,27,31,91,138,81,99,139,120,72,50,5,0,0,47,3,22,11,96,101,47,192,81,44,49,88,20,0,43,153,56,0,14,58,52,0,32,109,25,8,61,54,3,56,107,36,27,59,122,46,76,87,32,138,138,44,30,50,153,17,6,96,31,0,3,84,2,0,22,24,1,2,12,0,0,15,37,68,9,80,85,57,155

Sequence (580 aa):
TPPPTQWSYLCHPRVKEVQDEVDGYFLENWKFPSFKAVRTFLDAKFSEVTCLYFPLALDDRIHFACRLLTVLFLIDDVLEHMSFADGEAYNNRLIPISRGDVLPDRTKPEEFILYDLWESMRAHDAELANEVLEPTFVFMRAQTDRARLSIHELGHYLEYREKDVGKALLSALMRFSMGLRLSADELQDMKALEANCAKQLSVVNDIYSYDKEEEALCSAVKVLAEESKLGIPATKRVLWSMTREWETVHDEIVAEKIASPDGCSEAAKAYMKGLEYQMSGNEQWSKTTRTPPPTQWSYLCHPRVKEVQDEVDGYFLENWKFPSFKAVRTFLDAKFSEVTCLYFPLALDDRIHFACRLLTVLFLIDDVLEHMSFADGEAYNNRLIPISRGDVLPDRTKPEEFILYDLWESMRAHDAELANEVLEPTFVFMRAQTDRARLSIHELGHYLEYREKDVGKALLSALMRFSMGLRLSADELQDMKALEANCAKQLSVVNDIYSYDKEEEALCSAVKVLAEESKLGIPATKRVLWSMTREWETVHDEIVAEKIASPDGCSEAAKAYMKGLEYQMSGNEQWSKTTR

B-factor: mean 60.33, std 14.09, range [32.42, 119.11]

Foldseek 3Di:
DFDDAPDDFAFAPCLVVLLCVQLVVCVVFPDQPDVVSNVVLVQQSLLRLLRRLQNLFDPVQSSLSSLLSSLLVVLLVVLLPDALVVLQVVLVVALCLLVVVDQFDVNHSNRVSSNVSLVVLCVVPVVLSVLLSVLSSVQSNVSRDDDDPADAALVVLLQVQLPPSVLVSSLSSNCSRNVFDDDPVLVVLCSVLSSLLSSLLQQLLLLLCVPVPDDPDRGSLRRQCVVVVHDSVVSSNVSSVVSNVSSVVLVVSLVCQCPDPVHADPSSNVSSVSSSSNNNSSNVDSVDHD/DFDDAPDDFAFAPCLVVLLCVQLVVCVVFPDQPDVVSNVVLVQQSLLRLLRRLQNQFDPVQSSLSSLLSSLLVVLLVVLLPDALVVLQVVLVVALCLLVVVDQFDVNHSNRVSSNVSLVVLCVVPVVLSVLLSVLSSVQSNVSRDDDDPADAALVVLLQVQLPPSVLVSSLSSNCSRNVQDDDPVLVVLCSVLSSLLSSLLQQLLLLLCVVVVDDPDRGSLRRQCVVVVHDSVVSSNVSSVVSNVSSVVLVVSLVPQCPDPVHADPSSNVSSVSSSSNNNSSNVDSVDHD

InterPro domains:
  IPR008949 Isoprenoid synthase domain superfamily [G3DSA:1.10.600.10] (40-339)
  IPR008949 Isoprenoid synthase domain superfamily [SSF48576] (41-340)
  IPR034686 Terpene cyclase-like 2 [PTHR35201] (34-342)

Secondary structure (DSSP, 8-state):
-PPP-S------TTHHHHHHHHHHHHHHHS--SSHHHHHHHHHH-HHHHHHHH-TTS-TTTHHHHHHHHHHHHHHHHHHHHS-HHHHHHHHHHHHHHHHTSS---TT-HHHHHHHHHHHHHHHHHHHHHHHHHHHHHHHHHTTT--------SHHHHHHHHHT-HHHHHHHHHHHHHHT----HHHHHTTHHHHHHHHHHHHHHHHHHHTTTT------HHHHHHHHHT--HHHHHHHHHHHHHHHHHHHHHHHHHHHS-TT---HHHHHHHHHHHHHHHHHHHHHHS--/-PPP-S------TTHHHHHHHHHHHHHHHS--SSHHHHHHHHHH-HHHHHHHH-TTS-TTTHHHHHHHHHHHHHHHHHHHHS-HHHHHHHHHHHHHHHHTSS---TT-HHHHHHHHHHHHHHHHHHHHHHHHHHHHHHHHHTTT--------SHHHHHHHHHT-HHHHHHHHHHHHHHT----HHHHHTTHHHHHHHHHHHHHHHHHHHTTTT------HHHHHHHHHT--HHHHHHHHHHHHHHHHHHHHHHHHHHHS-TT---HHHHHHHHHHHHHHHHHHHHHHS--